Protein 2I7G (pdb70)

Solvent-accessible surface area: 26248 Å² total

InterPro domains:
  IPR011251 Luciferase-like domain [PF00296] (1-301)
  IPR022290 Luciferase-like monooxygenase Atu2307-like [TIGR03858] (2-339)
  IPR036661 Luciferase-like domain superfamily [G3DSA:3.20.20.30] (1-353)
  IPR036661 Luciferase-like domain superfamily [SSF51679] (1-340)
  IPR050766 Bacterial Luciferase Oxidoreductase [PTHR30137] (1-343)

B-factor: mean 30.56, std 9.03, range [17.03, 103.11]

Organism: Agrobacterium fabrum (strain C58 / ATCC 33970) (NCBI:txid176299)

Structure (mmCIF, N/CA/C/O backbone):
data_2I7G
#
_entry.id   2I7G
#
_cell.length_a   99.515
_cell.length_b   139.974
_cell.length_c   54.049
_cell.angle_alpha   90.00
_cell.angle_beta   90.00
_cell.angle_gamma   90.00
#
_symmetry.space_group_name_H-M   'P 21 21 2'
#
loop_
_entity.id
_entity.type
_entity.pdbx_description
1 polymer Monooxygenase
2 non-polymer 'SULFATE ION'
3 non-polymer DI(HYDROXYETHYL)ETHER
4 water water
#
loop_
_atom_site.group_PDB
_atom_site.id
_atom_site.type_symbol
_atom_site.label_atom_id
_atom_site.label_alt_id
_atom_site.label_comp_id
_atom_site.label_asym_id
_atom_site.label_entity_id
_atom_site.label_seq_id
_atom_site.pdbx_PDB_ins_code
_atom_site.Cartn_x
_atom_site.Cartn_y
_atom_site.Cartn_z
_atom_site.occupancy
_atom_site.B_iso_or_equiv
_atom_site.auth_seq_id
_atom_site.auth_comp_id
_atom_site.auth_asym_id
_atom_site.auth_atom_id
_atom_site.pdbx_PDB_model_num
ATOM 1 N N . GLY A 1 21 ? 79.119 8.589 63.828 1.00 38.28 0 GLY A N 1
ATOM 2 C CA . GLY A 1 21 ? 80.537 8.787 63.387 1.00 38.62 0 GLY A CA 1
ATOM 3 C C . GLY A 1 21 ? 80.594 9.462 62.023 1.00 38.46 0 GLY A C 1
ATOM 4 O O . GLY A 1 21 ? 79.981 10.519 61.831 1.00 39.82 0 GLY A O 1
ATOM 13 N N . GLU A 1 23 ? 79.863 10.114 58.109 1.00 32.44 2 GLU A N 1
ATOM 14 C CA . GLU A 1 23 ? 78.888 9.970 57.033 1.00 31.50 2 GLU A CA 1
ATOM 15 C C . GLU A 1 23 ? 79.599 9.843 55.705 1.00 29.54 2 GLU A C 1
ATOM 16 O O . GLU A 1 23 ? 80.456 10.661 55.379 1.00 29.74 2 GLU A O 1
ATOM 22 N N . LEU A 1 24 ? 79.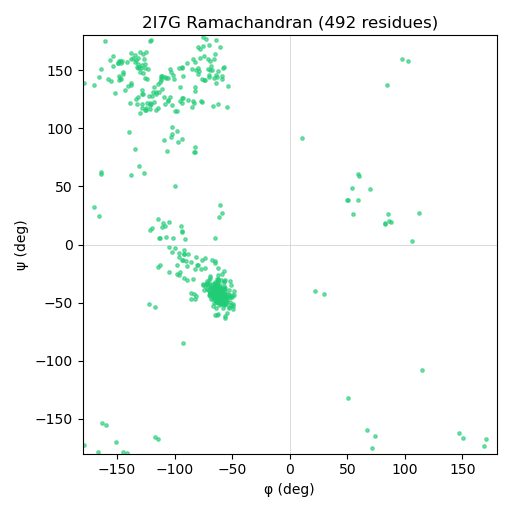217 8.841 54.921 1.00 26.88 3 LEU A N 1
ATOM 23 C CA . LEU A 1 24 ? 79.842 8.603 53.637 1.00 25.23 3 LEU A CA 1
ATOM 24 C C . LEU A 1 24 ? 78.837 8.780 52.505 1.00 23.51 3 LEU A C 1
ATOM 25 O O . LEU A 1 24 ? 77.769 8.188 52.529 1.00 23.90 3 LEU A O 1
ATOM 30 N N . GLY A 1 25 ? 79.181 9.564 51.507 1.00 23.32 4 GLY A N 1
ATOM 31 C CA . GLY A 1 25 ? 78.237 9.740 50.418 1.00 22.83 4 GLY A CA 1
ATOM 32 C C . GLY A 1 25 ? 78.886 10.029 49.093 1.00 23.21 4 GLY A C 1
ATOM 33 O O . GLY A 1 25 ? 80.125 9.948 48.938 1.00 23.45 4 GLY A O 1
ATOM 34 N N . LEU A 1 26 ? 78.026 10.399 48.154 1.00 22.61 5 LEU A N 1
ATOM 35 C CA . LEU A 1 26 ? 78.398 10.593 46.742 1.00 22.43 5 LEU A CA 1
ATOM 36 C C . LEU A 1 26 ? 77.866 11.931 46.288 1.00 22.94 5 LEU A C 1
ATOM 37 O O . LEU A 1 26 ? 76.888 12.434 46.854 1.00 23.65 5 LEU A O 1
ATOM 42 N N . TYR A 1 27 ? 78.517 12.544 45.304 1.00 22.99 6 TYR A N 1
ATOM 43 C CA . TYR A 1 27 ? 77.864 13.692 44.643 1.00 23.58 6 TYR A CA 1
ATOM 44 C C . TYR A 1 27 ? 78.255 13.679 43.168 1.00 23.69 6 TYR A C 1
ATOM 45 O O . TYR A 1 27 ? 79.250 13.047 42.795 1.00 22.91 6 TYR A O 1
ATOM 54 N N . THR A 1 28 ? 77.441 14.324 42.330 1.00 23.03 7 THR A N 1
ATOM 55 C CA . THR A 1 28 ? 77.742 14.372 40.891 1.00 25.08 7 THR A CA 1
ATOM 56 C C . THR A 1 28 ? 77.058 15.595 40.294 1.00 25.14 7 THR A C 1
ATOM 57 O O . THR A 1 28 ? 76.099 16.118 40.871 1.00 26.13 7 THR A O 1
ATOM 61 N N . PHE A 1 29 ? 77.563 16.022 39.141 1.00 24.88 8 PHE A N 1
ATOM 62 C CA . PHE A 1 29 ? 76.937 17.096 38.380 1.00 24.79 8 PHE A CA 1
ATOM 63 C C . PHE A 1 29 ? 76.080 16.586 37.222 1.00 25.53 8 PHE A C 1
ATOM 64 O O . PHE A 1 29 ? 75.459 17.377 36.492 1.00 25.92 8 PHE A O 1
ATOM 72 N N . ALA A 1 30 ? 76.071 15.260 37.036 1.00 25.08 9 ALA A N 1
ATOM 73 C CA . ALA A 1 30 ? 75.304 14.630 35.980 1.00 24.90 9 ALA A CA 1
ATOM 74 C C . ALA A 1 30 ? 75.728 15.131 34.582 1.00 24.82 9 ALA A C 1
ATOM 75 O O . ALA A 1 30 ? 74.955 15.708 33.829 1.00 25.49 9 ALA A O 1
ATOM 77 N N . ASP A 1 31 ? 77.000 14.901 34.275 1.00 25.12 10 ASP A N 1
ATOM 78 C CA . ASP A 1 31 ? 77.623 15.214 33.004 1.00 26.00 10 ASP A CA 1
ATOM 79 C C . ASP A 1 31 ? 76.910 14.497 31.870 1.00 25.76 10 ASP A C 1
ATOM 80 O O . ASP A 1 31 ? 76.524 13.329 31.988 1.00 25.47 10 ASP A O 1
ATOM 85 N N . VAL A 1 32 ? 76.845 15.171 30.729 1.00 26.37 11 VAL A N 1
ATOM 86 C CA . VAL A 1 32 ? 76.383 14.566 29.485 1.00 26.81 11 VAL A CA 1
ATOM 87 C C . VAL A 1 32 ? 77.321 14.939 28.327 1.00 27.24 11 VAL A C 1
ATOM 88 O O . VAL A 1 32 ? 78.103 15.899 28.406 1.00 26.32 11 VAL A O 1
ATOM 92 N N . ASN A 1 33 ? 77.215 14.190 27.239 1.00 28.66 12 ASN A N 1
ATOM 93 C CA . ASN A 1 33 ? 77.901 14.559 26.001 1.00 29.80 12 ASN A CA 1
ATOM 94 C C . ASN A 1 33 ? 77.351 15.898 25.524 1.00 31.15 12 ASN A C 1
ATOM 95 O O . ASN A 1 33 ? 76.161 15.997 25.295 1.00 31.17 12 ASN A O 1
ATOM 100 N N . PRO A 1 34 ? 78.207 16.933 25.384 1.00 32.31 13 PRO A N 1
ATOM 101 C CA . PRO A 1 34 ? 77.761 18.267 24.911 1.00 34.09 13 PRO A CA 1
ATOM 102 C C . PRO A 1 34 ? 77.300 18.290 23.442 1.00 34.48 13 PRO A C 1
ATOM 103 O O . PRO A 1 34 ? 76.614 19.229 23.025 1.00 35.63 13 PRO A O 1
ATOM 107 N N A ASN A 1 35 ? 77.653 17.240 22.702 0.50 34.49 14 ASN A N 1
ATOM 108 N N B ASN A 1 35 ? 77.698 17.298 22.655 0.50 34.83 14 ASN A N 1
ATOM 109 C CA A ASN A 1 35 ? 77.273 17.076 21.295 0.50 34.25 14 ASN A CA 1
ATOM 110 C CA B ASN A 1 35 ? 77.140 17.143 21.309 0.50 34.84 14 ASN A CA 1
ATOM 111 C C A ASN A 1 35 ? 76.785 15.641 21.021 0.50 34.04 14 ASN A C 1
ATOM 112 C C B ASN A 1 35 ? 76.760 15.694 21.030 0.50 34.36 14 ASN A C 1
ATOM 113 O O A ASN A 1 35 ? 77.490 14.851 20.383 0.50 34.00 14 ASN A O 1
ATOM 114 O O B ASN A 1 35 ? 77.514 14.948 20.399 0.50 34.39 14 ASN A O 1
ATOM 123 N N . PRO A 1 36 ? 75.583 15.288 21.525 1.00 33.72 15 PRO A N 1
ATOM 124 C CA . PRO A 1 36 ? 75.090 13.929 21.348 1.00 33.51 15 PRO A CA 1
ATOM 125 C C . PRO A 1 36 ? 74.640 13.752 19.911 1.00 34.12 15 PRO A C 1
ATOM 126 O O . PRO A 1 36 ? 74.168 14.711 19.298 1.00 34.40 15 PRO A O 1
ATOM 130 N N . ALA A 1 37 ? 74.794 12.540 19.395 1.00 35.10 16 ALA A N 1
ATOM 131 C CA . ALA A 1 37 ? 74.458 12.222 17.999 1.00 36.10 16 ALA A CA 1
ATOM 132 C C . ALA A 1 37 ? 72.961 12.355 17.711 1.00 36.74 16 ALA A C 1
ATOM 133 O O . ALA A 1 37 ? 72.556 12.766 16.612 1.00 37.03 16 ALA A O 1
ATOM 135 N N . ASP A 1 38 ? 72.154 12.013 18.709 1.00 37.03 17 ASP A N 1
ATOM 136 C CA . ASP A 1 38 ? 70.696 11.959 18.573 1.00 37.39 17 ASP A CA 1
ATOM 137 C C . ASP A 1 38 ? 69.971 13.086 19.358 1.00 36.52 17 ASP A C 1
ATOM 138 O O . ASP A 1 38 ? 68.773 12.990 19.653 1.00 37.47 17 ASP A O 1
ATOM 143 N N . GLY A 1 39 ? 70.710 14.137 19.703 1.00 34.43 18 GLY A N 1
ATOM 144 C CA . GLY A 1 39 ? 70.114 15.362 20.181 1.00 31.60 18 GLY A CA 1
ATOM 145 C C . GLY A 1 39 ? 70.121 15.420 21.695 1.00 29.01 18 GLY A C 1
ATOM 146 O O . GLY A 1 39 ? 70.242 14.389 22.372 1.00 27.13 18 GLY A O 1
ATOM 147 N N . ARG A 1 40 ? 70.002 16.635 22.217 1.00 28.69 19 ARG A N 1
ATOM 148 C CA . ARG A 1 40 ? 70.193 16.873 23.633 1.00 28.11 19 ARG A CA 1
ATOM 149 C C . ARG A 1 40 ? 69.065 16.293 24.505 1.00 27.82 19 ARG A C 1
ATOM 150 O O . ARG A 1 40 ? 69.303 15.906 25.635 1.00 25.76 19 ARG A O 1
ATOM 158 N N . GLY A 1 41 ? 67.848 16.225 23.972 1.00 27.43 20 GLY A N 1
ATOM 159 C CA . GLY A 1 41 ? 66.721 15.641 24.730 1.00 26.70 20 GLY A CA 1
ATOM 160 C C . GLY A 1 41 ? 66.920 14.169 25.084 1.00 26.23 20 GLY A C 1
ATOM 161 O O . GLY A 1 41 ? 66.924 13.828 26.260 1.00 25.07 20 GLY A O 1
ATOM 162 N N . PRO A 1 42 ? 67.079 13.287 24.065 1.00 26.18 21 PRO A N 1
ATOM 163 C CA . PRO A 1 42 ? 67.337 11.861 24.368 1.00 26.00 21 PRO A CA 1
ATOM 164 C C . PRO A 1 42 ? 68.576 11.658 25.264 1.00 25.58 21 PRO A C 1
ATOM 165 O O . PRO A 1 42 ? 68.525 10.860 26.207 1.00 25.11 21 PRO A O 1
ATOM 169 N N . GLU A 1 43 ? 69.625 12.454 25.049 1.00 25.10 22 GLU A N 1
ATOM 170 C CA . GLU A 1 43 ? 70.834 12.352 25.884 1.00 25.26 22 GLU A CA 1
ATOM 171 C C . GLU A 1 43 ? 70.513 12.685 27.346 1.00 24.45 22 GLU A C 1
ATOM 172 O O . GLU A 1 43 ? 70.933 11.965 28.271 1.00 23.75 22 GLU A O 1
ATOM 178 N N . GLY A 1 44 ? 69.791 13.796 27.540 1.00 22.81 23 GLY A N 1
ATOM 179 C CA . GLY A 1 44 ? 69.385 14.201 28.913 1.00 21.81 23 GLY A CA 1
ATOM 180 C C . GLY A 1 44 ? 68.528 13.136 29.588 1.00 22.20 23 GLY A C 1
ATOM 181 O O . GLY A 1 44 ? 68.707 12.878 30.800 1.00 22.57 23 GLY A O 1
ATOM 182 N N . ALA A 1 45 ? 67.588 12.561 28.841 1.00 22.74 24 ALA A N 1
ATOM 183 C CA . ALA A 1 45 ? 66.629 11.577 29.404 1.00 23.23 24 ALA A CA 1
ATOM 184 C C . ALA A 1 45 ? 67.440 10.339 29.846 1.00 24.18 24 ALA A C 1
ATOM 185 O O . ALA A 1 45 ? 67.245 9.826 30.981 1.00 24.69 24 ALA A O 1
ATOM 187 N N A ARG A 1 46 ? 68.340 9.882 28.979 0.50 24.18 25 ARG A N 1
ATOM 188 N N B ARG A 1 46 ? 68.349 9.892 28.976 0.50 23.60 25 ARG A N 1
ATOM 189 C CA A ARG A 1 46 ? 69.202 8.753 29.321 0.50 24.56 25 ARG A CA 1
ATOM 190 C CA B ARG A 1 46 ? 69.262 8.772 29.272 0.50 23.35 25 ARG A CA 1
ATOM 191 C C A ARG A 1 46 ? 69.989 9.063 30.602 0.50 23.89 25 ARG A C 1
ATOM 192 C C B ARG A 1 46 ? 70.078 9.024 30.544 0.50 23.27 25 ARG A C 1
ATOM 193 O O A ARG A 1 46 ? 70.000 8.254 31.537 0.50 23.66 25 ARG A O 1
ATOM 194 O O B ARG A 1 46 ? 70.221 8.132 31.404 0.50 22.90 25 ARG A O 1
ATOM 209 N N . ARG A 1 47 ? 70.644 10.227 30.643 1.00 23.11 26 ARG A N 1
ATOM 210 C CA . ARG A 1 47 ? 71.473 10.570 31.798 1.00 22.19 26 ARG A CA 1
ATOM 211 C C . ARG A 1 47 ? 70.671 10.582 33.102 1.00 23.35 26 ARG A C 1
ATOM 212 O O . ARG A 1 47 ? 71.149 10.088 34.112 1.00 20.62 26 ARG A O 1
ATOM 220 N N . LEU A 1 48 ? 69.458 11.135 33.061 1.00 22.18 27 LEU A N 1
ATOM 221 C CA . LEU A 1 48 ? 68.641 11.204 34.284 1.00 22.70 27 LEU A CA 1
ATOM 222 C C . LEU A 1 48 ? 68.176 9.793 34.710 1.00 23.33 27 LEU A C 1
ATOM 223 O O . LEU A 1 48 ? 68.106 9.514 35.886 1.00 22.98 27 LEU A O 1
ATOM 228 N N A ARG A 1 49 ? 67.821 8.950 33.738 0.50 23.61 28 ARG A N 1
ATOM 229 N N B ARG A 1 49 ? 67.853 8.928 33.758 0.50 23.14 28 ARG A N 1
ATOM 230 C CA A ARG A 1 49 ? 67.555 7.518 33.993 0.50 24.99 28 ARG A CA 1
ATOM 231 C CA B ARG A 1 49 ? 67.522 7.533 34.102 0.50 23.94 28 ARG A CA 1
ATOM 232 C C A ARG A 1 49 ? 68.706 6.929 34.827 0.50 24.51 28 ARG A C 1
ATOM 233 C C B ARG A 1 49 ? 68.703 6.811 34.790 0.50 24.04 28 ARG A C 1
ATOM 234 O O A ARG A 1 49 ? 68.509 6.440 35.950 0.50 24.95 28 ARG A O 1
ATOM 235 O O B ARG A 1 49 ? 68.516 6.072 35.767 0.50 24.83 28 ARG A O 1
ATOM 250 N N . GLU A 1 50 ? 69.914 7.022 34.274 1.00 24.20 29 GLU A N 1
ATOM 251 C CA . GLU A 1 50 ? 71.133 6.472 34.886 1.00 24.61 29 GLU A CA 1
ATOM 252 C C . GLU A 1 50 ? 71.387 7.076 36.261 1.00 23.58 29 GLU A C 1
ATOM 253 O O . GLU A 1 50 ? 71.793 6.373 37.224 1.00 23.75 29 GLU A O 1
ATOM 259 N N . LEU A 1 51 ? 71.169 8.387 36.369 1.00 23.73 30 LEU A N 1
ATOM 260 C CA . LEU A 1 51 ? 71.384 9.065 37.641 1.00 23.07 30 LEU A CA 1
ATOM 261 C C . LEU A 1 51 ? 70.477 8.530 38.748 1.00 23.37 30 LEU A C 1
ATOM 262 O O . LEU A 1 51 ? 70.924 8.282 39.867 1.00 23.49 30 LEU A O 1
ATOM 267 N N A LEU A 1 52 ? 69.190 8.385 38.450 0.60 23.92 31 LEU A N 1
ATOM 268 N N B LEU A 1 52 ? 69.199 8.333 38.432 0.40 23.68 31 LEU A N 1
ATOM 269 C CA A LEU A 1 52 ? 68.291 7.787 39.425 0.60 24.24 31 LEU A CA 1
ATOM 270 C CA B LEU A 1 52 ? 68.263 7.763 39.405 0.40 23.78 31 LEU A CA 1
ATOM 271 C C A LEU A 1 52 ? 68.792 6.382 39.800 0.60 23.68 31 LEU A C 1
ATOM 272 C C B LEU A 1 52 ? 68.611 6.310 39.758 0.40 23.58 31 LEU A C 1
ATOM 273 O O A LEU A 1 52 ? 68.853 6.036 40.975 0.60 22.45 31 LEU A O 1
ATOM 274 O O B LEU A 1 52 ? 68.339 5.844 40.870 0.40 22.90 31 LEU A O 1
ATOM 283 N N . GLU A 1 53 ? 69.219 5.601 38.814 1.00 23.64 32 GLU A N 1
ATOM 284 C CA . GLU A 1 53 ? 69.790 4.286 39.112 1.00 24.24 32 GLU A CA 1
ATOM 285 C C . GLU A 1 53 ? 70.983 4.380 40.074 1.00 24.31 32 GLU A C 1
ATOM 286 O O . GLU A 1 53 ? 71.122 3.538 40.954 1.00 24.88 32 GLU A O 1
ATOM 292 N N . GLU A 1 54 ? 71.832 5.389 39.901 1.00 24.06 33 GLU A N 1
ATOM 293 C CA . GLU A 1 54 ? 72.967 5.598 40.817 1.00 24.54 33 GLU A CA 1
ATOM 294 C C . GLU A 1 54 ? 72.457 5.849 42.232 1.00 23.58 33 GLU A C 1
ATOM 295 O O . GLU A 1 54 ? 72.959 5.266 43.194 1.00 22.34 33 GLU A O 1
ATOM 301 N N . ILE A 1 55 ? 71.460 6.724 42.360 1.00 23.43 34 ILE A N 1
ATOM 302 C CA . ILE A 1 55 ? 70.973 7.125 43.663 1.00 23.80 34 ILE A CA 1
ATOM 303 C C . ILE A 1 55 ? 70.261 5.920 44.362 1.00 24.37 34 ILE A C 1
ATOM 304 O O . ILE A 1 55 ? 70.471 5.689 45.572 1.00 23.66 34 ILE A O 1
ATOM 309 N N A GLU A 1 56 ? 69.452 5.184 43.597 0.50 24.02 35 GLU A N 1
ATOM 310 N N B GLU A 1 56 ? 69.438 5.186 43.607 0.50 23.92 35 GLU A N 1
ATOM 311 C CA A GLU A 1 56 ? 68.743 4.007 44.116 0.50 24.92 35 GLU A CA 1
ATOM 312 C CA B GLU A 1 56 ? 68.763 3.996 44.145 0.50 24.73 35 GLU A CA 1
ATOM 313 C C A GLU A 1 56 ? 69.738 2.937 44.605 0.50 24.29 35 GLU A C 1
ATOM 314 C C B GLU A 1 56 ? 69.790 2.983 44.657 0.50 24.11 35 GLU A C 1
ATOM 315 O O A GLU A 1 56 ? 69.546 2.341 45.662 0.50 23.58 35 GLU A O 1
ATOM 316 O O B GLU A 1 56 ? 69.666 2.465 45.765 0.50 23.19 35 GLU A O 1
ATOM 327 N N . LEU A 1 57 ? 70.821 2.727 43.856 1.00 23.56 36 LEU A N 1
ATOM 328 C CA . LEU A 1 57 ? 71.826 1.728 44.252 1.00 23.28 36 LEU A CA 1
ATOM 329 C C . LEU A 1 57 ? 72.536 2.210 45.526 1.00 22.70 36 LEU A C 1
ATOM 330 O O . LEU A 1 57 ? 72.723 1.426 46.464 1.00 23.26 36 LEU A O 1
ATOM 335 N N . ALA A 1 58 ? 72.873 3.506 45.562 1.00 22.96 37 ALA A N 1
ATOM 336 C CA . ALA A 1 58 ? 73.569 4.085 46.727 1.00 22.76 37 ALA A CA 1
ATOM 337 C C . ALA A 1 58 ? 72.714 3.897 47.988 1.00 22.89 37 ALA A C 1
ATOM 338 O O . ALA A 1 58 ? 73.234 3.540 49.043 1.00 23.28 37 ALA A O 1
ATOM 340 N N . ASP A 1 59 ? 71.411 4.154 47.883 1.00 23.47 38 ASP A N 1
ATOM 341 C CA . ASP A 1 59 ? 70.488 3.928 48.997 1.00 24.01 38 ASP A CA 1
ATOM 342 C C . ASP A 1 59 ? 70.519 2.445 49.422 1.00 24.56 38 ASP A C 1
ATOM 343 O O . ASP A 1 59 ? 70.573 2.131 50.605 1.00 24.70 38 ASP A O 1
ATOM 348 N N . GLN A 1 60 ? 70.473 1.556 48.433 1.00 24.50 39 GLN A N 1
ATOM 349 C CA . GLN A 1 60 ? 70.365 0.117 48.668 1.00 25.05 39 GLN A CA 1
ATOM 350 C C . GLN A 1 60 ? 71.614 -0.481 49.330 1.00 25.27 39 GLN A C 1
ATOM 351 O O . GLN A 1 60 ? 71.516 -1.442 50.102 1.00 25.19 39 GLN A O 1
ATOM 357 N N . VAL A 1 61 ? 72.780 0.052 49.000 1.00 24.68 40 VAL A N 1
ATOM 358 C CA . VAL A 1 61 ? 74.023 -0.442 49.605 1.00 25.53 40 VAL A CA 1
ATOM 359 C C . VAL A 1 61 ? 74.386 0.396 50.852 1.00 25.70 40 VAL A C 1
ATOM 360 O O . VAL A 1 61 ? 75.475 0.273 51.369 1.00 26.95 40 VAL A O 1
ATOM 364 N N . GLY A 1 62 ? 73.473 1.251 51.321 1.00 25.22 41 GLY A N 1
ATOM 365 C CA . GLY A 1 62 ? 73.612 1.885 52.645 1.00 24.53 41 GLY A CA 1
ATOM 366 C C . GLY A 1 62 ? 74.493 3.126 52.766 1.00 24.04 41 GLY A C 1
ATOM 367 O O . GLY A 1 62 ? 74.923 3.494 53.875 1.00 24.92 41 GLY A O 1
ATOM 368 N N . LEU A 1 63 ? 74.767 3.771 51.636 1.00 23.33 42 LEU A N 1
ATOM 369 C CA . LEU A 1 63 ? 75.449 5.067 51.645 1.00 24.31 42 LEU A CA 1
ATOM 370 C C . LEU A 1 63 ? 74.548 6.170 52.228 1.00 24.31 42 LEU A C 1
ATOM 371 O O . LEU A 1 63 ? 73.311 6.084 52.178 1.00 23.63 42 LEU A O 1
ATOM 376 N N . ASP A 1 64 ? 75.176 7.171 52.843 1.00 24.60 43 ASP A N 1
ATOM 377 C CA . ASP A 1 64 ? 74.453 8.080 53.744 1.00 25.42 43 ASP A CA 1
ATOM 378 C C . ASP A 1 64 ? 73.884 9.321 53.102 1.00 24.70 43 ASP A C 1
ATOM 379 O O . ASP A 1 64 ? 72.861 9.833 53.563 1.00 25.46 43 ASP A O 1
ATOM 384 N N . VAL A 1 65 ? 74.521 9.795 52.032 1.00 24.72 44 VAL A N 1
ATOM 385 C CA . VAL A 1 65 ? 74.178 11.082 51.423 1.00 24.87 44 VAL A CA 1
ATOM 386 C C . VAL A 1 65 ? 74.410 10.986 49.923 1.00 24.61 44 VAL A C 1
ATOM 387 O O . VAL A 1 65 ? 75.409 10.390 49.494 1.00 23.49 44 VAL A O 1
ATOM 391 N N . PHE A 1 66 ? 73.541 11.637 49.151 1.00 23.94 45 PHE A N 1
ATOM 392 C CA . PHE A 1 66 ? 73.768 11.812 47.721 1.00 23.72 45 PHE A CA 1
ATOM 393 C C . PHE A 1 66 ? 73.500 13.266 47.355 1.00 23.18 45 PHE A C 1
ATOM 394 O O . PHE A 1 66 ? 72.421 13.801 47.653 1.00 23.08 45 PHE A O 1
ATOM 402 N N . GLY A 1 67 ? 74.494 13.892 46.738 1.00 23.63 46 GLY A N 1
ATOM 403 C CA . GLY A 1 67 ? 74.429 15.327 46.351 1.00 23.24 46 GLY A CA 1
ATOM 404 C C . GLY A 1 67 ? 74.361 15.527 44.847 1.00 24.07 46 GLY A C 1
ATOM 405 O O . GLY A 1 67 ? 74.997 14.800 44.086 1.00 24.71 46 GLY A O 1
ATOM 406 N N . LEU A 1 68 ? 73.624 16.543 44.394 1.00 24.12 47 LEU A N 1
ATOM 407 C CA . LEU A 1 68 ? 73.560 16.880 42.968 1.00 23.78 47 LEU A CA 1
ATOM 408 C C . LEU A 1 68 ? 73.866 18.365 42.802 1.00 24.64 47 LEU A C 1
ATOM 409 O O . LEU A 1 68 ? 73.195 19.191 43.444 1.00 24.94 47 LEU A O 1
ATOM 414 N N . GLY A 1 69 ? 74.786 18.699 41.912 1.00 24.10 48 GLY A N 1
ATOM 415 C CA . GLY A 1 69 ? 75.182 20.111 41.753 1.00 25.61 48 GLY A CA 1
ATOM 416 C C . GLY A 1 69 ? 74.400 20.796 40.655 1.00 26.22 48 GLY A C 1
ATOM 417 O O . GLY A 1 69 ? 74.006 20.146 39.671 1.00 29.94 48 GLY A O 1
ATOM 418 N N . GLU A 1 70 ? 74.237 22.119 40.781 1.00 25.64 49 GLU A N 1
ATOM 419 C CA . GLU A 1 70 ? 73.505 22.942 39.810 1.00 24.72 49 GLU A CA 1
ATOM 420 C C . GLU A 1 70 ? 74.487 23.541 38.777 1.00 25.11 49 GLU A C 1
ATOM 421 O O . GLU A 1 70 ? 75.508 24.166 39.158 1.00 23.60 49 GLU A O 1
ATOM 427 N N . HIS A 1 71 ? 74.215 23.322 37.480 1.00 22.90 50 HIS A N 1
ATOM 428 C CA . HIS A 1 71 ? 74.977 23.929 36.364 1.00 24.43 50 HIS A CA 1
ATOM 429 C C . HIS A 1 71 ? 74.070 24.403 35.248 1.00 23.94 50 HIS A C 1
ATOM 430 O O . HIS A 1 71 ? 72.899 24.008 35.182 1.00 23.57 50 HIS A O 1
ATOM 437 N N . HIS A 1 72 ? 74.628 25.234 34.372 1.00 22.15 51 HIS A N 1
ATOM 438 C CA . HIS A 1 72 ? 73.849 25.972 33.367 1.00 22.51 51 HIS A CA 1
ATOM 439 C C . HIS A 1 72 ? 74.627 25.914 32.059 1.00 22.45 51 HIS A C 1
ATOM 440 O O . HIS A 1 72 ? 75.011 26.939 31.492 1.00 21.58 51 HIS A O 1
ATOM 447 N N . ARG A 1 73 ? 74.858 24.689 31.586 1.00 22.69 52 ARG A N 1
ATOM 448 C CA . ARG A 1 73 ? 75.731 24.484 30.425 1.00 24.03 52 ARG A CA 1
ATOM 449 C C . ARG A 1 73 ? 75.277 23.267 29.641 1.00 23.03 52 ARG A C 1
ATOM 450 O O . ARG A 1 73 ? 74.634 22.389 30.209 1.00 23.07 52 ARG A O 1
ATOM 458 N N . PRO A 1 74 ? 75.613 23.205 28.342 1.00 23.57 53 PRO A N 1
ATOM 459 C CA . PRO A 1 74 ? 75.174 22.026 27.585 1.00 23.95 53 PRO A CA 1
ATOM 460 C C . PRO A 1 74 ? 75.786 20.689 28.022 1.00 24.12 53 PRO A C 1
ATOM 461 O O . PRO A 1 74 ? 75.268 19.636 27.645 1.00 25.74 53 PRO A O 1
ATOM 465 N N . ASP A 1 75 ? 76.873 20.699 28.789 1.00 23.25 54 ASP A N 1
ATOM 466 C CA . ASP A 1 75 ? 77.477 19.427 29.226 1.00 24.72 54 ASP A CA 1
ATOM 467 C C . ASP A 1 75 ? 77.027 18.901 30.591 1.00 23.40 54 ASP A C 1
ATOM 468 O O . ASP A 1 75 ? 77.609 17.930 31.095 1.00 22.80 54 ASP A O 1
ATOM 473 N N . TYR A 1 76 ? 75.971 19.498 31.162 1.00 22.68 55 TYR A N 1
ATOM 474 C CA . TYR A 1 76 ? 75.404 19.019 32.423 1.00 23.18 55 TYR A CA 1
ATOM 475 C C . TYR A 1 76 ? 73.888 19.045 32.319 1.00 23.53 55 TYR A C 1
ATOM 476 O O . TYR A 1 76 ? 73.328 19.975 31.721 1.00 23.08 55 TYR A O 1
ATOM 485 N N . VAL A 1 77 ? 73.250 18.004 32.836 1.00 24.19 56 VAL A N 1
ATOM 486 C CA . VAL A 1 77 ? 71.770 17.936 32.747 1.00 25.10 56 VAL A CA 1
ATOM 487 C C . VAL A 1 77 ? 71.059 18.526 33.978 1.00 25.13 56 VAL A C 1
ATOM 488 O O . VAL A 1 77 ? 69.850 18.769 33.920 1.00 26.28 56 VAL A O 1
ATOM 492 N N . VAL A 1 78 ? 71.765 18.771 35.077 1.00 24.04 57 VAL A N 1
ATOM 493 C CA . VAL A 1 78 ? 71.082 19.231 36.283 1.00 24.07 57 VAL A CA 1
ATOM 494 C C . VAL A 1 78 ? 71.252 20.733 36.482 1.00 24.49 57 VAL A C 1
ATOM 495 O O . VAL A 1 78 ? 72.286 21.168 36.986 1.00 24.69 57 VAL A O 1
ATOM 499 N N . SER A 1 79 ? 70.274 21.515 36.021 1.00 22.87 58 SER A N 1
ATOM 500 C CA . SER A 1 79 ? 70.228 22.951 36.353 1.00 22.22 58 SER A CA 1
ATOM 501 C C . SER A 1 79 ? 69.277 23.194 37.543 1.00 23.79 58 SER A C 1
ATOM 502 O O . SER A 1 79 ? 69.195 24.309 38.085 1.00 23.84 58 SER A O 1
ATOM 505 N N A SER A 1 80 ? 68.520 22.157 37.921 0.70 23.84 59 SER A N 1
ATOM 506 N N B SER A 1 80 ? 68.541 22.149 37.921 0.30 24.48 59 SER A N 1
ATOM 507 C CA A SER A 1 80 ? 67.571 22.293 39.026 0.70 24.85 59 SER A CA 1
ATOM 508 C CA B SER A 1 80 ? 67.570 22.239 39.005 0.30 25.86 59 SER A CA 1
ATOM 509 C C A SER A 1 80 ? 67.694 21.050 39.917 0.70 24.56 59 SER A C 1
ATOM 510 C C B SER A 1 80 ? 67.717 21.005 39.897 0.30 25.37 59 SER A C 1
ATOM 511 O O A SER A 1 80 ? 66.928 20.096 39.742 0.70 25.45 59 SER A O 1
ATOM 512 O O B SER A 1 80 ? 66.985 20.025 39.722 0.30 25.69 59 SER A O 1
ATOM 517 N N . PRO A 1 81 ? 68.701 21.025 40.818 1.00 25.70 60 PRO A N 1
ATOM 518 C CA . PRO A 1 81 ? 68.920 19.858 41.705 1.00 25.64 60 PRO A CA 1
ATOM 519 C C . PRO A 1 81 ? 67.657 19.470 42.485 1.00 25.35 60 PRO A C 1
ATOM 520 O O . PRO A 1 81 ? 67.379 18.280 42.616 1.00 23.56 60 PRO A O 1
ATOM 524 N N . SER A 1 82 ? 66.894 20.442 42.987 1.00 25.00 61 SER A N 1
ATOM 525 C CA . SER A 1 82 ? 65.715 20.088 43.820 1.00 25.45 61 SER A CA 1
ATOM 526 C C . SER A 1 82 ? 64.696 19.269 43.003 1.00 24.43 61 SER A C 1
ATOM 527 O O . SER A 1 82 ? 64.040 18.344 43.526 1.00 25.44 61 SER A O 1
ATOM 530 N N . THR A 1 83 ? 64.547 19.605 41.716 1.00 22.82 62 THR A N 1
ATOM 531 C CA . THR A 1 83 ? 63.578 18.881 40.880 1.00 24.07 62 THR A CA 1
ATOM 532 C C . THR A 1 83 ? 63.953 17.415 40.769 1.00 24.21 62 THR A C 1
ATOM 533 O O . THR A 1 83 ? 63.114 16.523 40.918 1.00 24.75 62 THR A O 1
ATOM 537 N N . VAL A 1 84 ? 65.242 17.151 40.488 1.00 24.28 63 VAL A N 1
ATOM 538 C CA . VAL A 1 84 ? 65.725 15.776 40.402 1.00 23.84 63 VAL A CA 1
ATOM 539 C C . VAL A 1 84 ? 65.708 15.046 41.757 1.00 23.32 63 VAL A C 1
ATOM 540 O O . VAL A 1 84 ? 65.332 13.866 41.825 1.00 23.38 63 VAL A O 1
ATOM 544 N N . LEU A 1 85 ? 66.076 15.746 42.830 1.00 22.42 64 LEU A N 1
ATOM 545 C CA . LEU A 1 85 ? 66.034 15.137 44.153 1.00 23.33 64 LEU A CA 1
ATOM 546 C C . LEU A 1 85 ? 64.607 14.726 44.571 1.00 23.47 64 LEU A C 1
ATOM 547 O O . LEU A 1 85 ? 64.443 13.779 45.347 1.00 23.42 64 LEU A O 1
ATOM 552 N N . ALA A 1 86 ? 63.582 15.455 44.090 1.00 22.86 65 ALA A N 1
ATOM 553 C CA . ALA A 1 86 ? 62.174 15.045 44.374 1.00 22.69 65 ALA A CA 1
ATOM 554 C C . ALA A 1 86 ? 61.895 13.646 43.799 1.00 23.28 65 ALA A C 1
ATOM 555 O O . ALA A 1 86 ? 61.192 12.833 44.403 1.00 23.92 65 ALA A O 1
ATOM 557 N N . ALA A 1 87 ? 62.408 13.394 42.590 1.00 23.39 66 ALA A N 1
ATOM 558 C CA . ALA A 1 87 ? 62.285 12.058 41.971 1.00 24.21 66 ALA A CA 1
ATOM 559 C C . ALA A 1 87 ? 63.059 11.003 42.786 1.00 24.71 66 ALA A C 1
ATOM 560 O O . ALA A 1 87 ? 62.541 9.915 43.041 1.00 25.29 66 ALA A O 1
ATOM 562 N N . ALA A 1 88 ? 64.272 11.342 43.217 1.00 24.81 67 ALA A N 1
ATOM 563 C CA . ALA A 1 88 ? 65.078 10.447 44.032 1.00 24.46 67 ALA A CA 1
ATOM 564 C C . ALA A 1 88 ? 64.357 10.128 45.341 1.00 23.89 67 ALA A C 1
ATOM 565 O O . ALA A 1 88 ? 64.377 8.984 45.811 1.00 25.19 67 ALA A O 1
ATOM 567 N N . ALA A 1 89 ? 63.711 11.141 45.919 1.00 23.43 68 ALA A N 1
ATOM 568 C CA . ALA A 1 89 ? 63.028 11.009 47.198 1.00 23.77 68 ALA A CA 1
ATOM 569 C C . ALA A 1 89 ? 62.068 9.829 47.217 1.00 25.18 68 ALA A C 1
ATOM 570 O O . ALA A 1 89 ? 61.999 9.085 48.215 1.00 25.48 68 ALA A O 1
ATOM 572 N N . VAL A 1 90 ? 61.282 9.695 46.153 1.00 23.52 69 VAL A N 1
ATOM 573 C CA . VAL A 1 90 ? 60.215 8.700 46.133 1.00 24.54 69 VAL A CA 1
ATOM 574 C C . VAL A 1 90 ? 60.690 7.314 45.648 1.00 24.53 69 VAL A C 1
ATOM 575 O O . VAL A 1 90 ? 59.890 6.370 45.612 1.00 26.63 69 VAL A O 1
ATOM 579 N N A LYS A 1 91 ? 61.969 7.219 45.288 0.60 25.54 70 LYS A N 1
ATOM 580 N N B LYS A 1 91 ? 61.972 7.196 45.327 0.40 25.36 70 LYS A N 1
ATOM 581 C CA A LYS A 1 91 ? 62.608 5.976 44.817 0.60 25.62 70 LYS A CA 1
ATOM 582 C CA B LYS A 1 91 ? 62.563 5.936 44.868 0.40 25.40 70 LYS A CA 1
ATOM 583 C C A LYS A 1 91 ? 63.672 5.465 45.838 0.60 25.53 70 LYS A C 1
ATOM 584 C C B LYS A 1 91 ? 63.516 5.346 45.928 0.40 25.35 70 LYS A C 1
ATOM 585 O O A LYS A 1 91 ? 64.417 4.510 45.569 0.60 25.94 70 LYS A O 1
ATOM 586 O O B LYS A 1 91 ? 64.046 4.238 45.761 0.40 25.56 70 LYS A O 1
ATOM 597 N N . THR A 1 92 ? 63.719 6.093 47.012 1.00 24.72 71 THR A N 1
ATOM 598 C CA . THR A 1 92 ? 64.697 5.747 48.044 1.00 24.91 71 THR A CA 1
ATOM 599 C C . THR A 1 92 ? 64.045 5.796 49.430 1.00 25.99 71 THR A C 1
ATOM 600 O O . THR A 1 92 ? 62.937 6.348 49.582 1.00 24.63 71 THR A O 1
ATOM 604 N N . LYS A 1 93 ? 64.727 5.213 50.420 1.00 26.79 72 LYS A N 1
ATOM 605 C CA . LYS A 1 93 ? 64.221 5.171 51.794 1.00 28.66 72 LYS A CA 1
ATOM 606 C C . LYS A 1 93 ? 65.107 5.845 52.862 1.00 27.46 72 LYS A C 1
ATOM 607 O O . LYS A 1 93 ? 64.588 6.472 53.793 1.00 27.77 72 LYS A O 1
ATOM 613 N N A ASN A 1 94 ? 66.424 5.723 52.745 0.50 26.32 73 ASN A N 1
ATOM 614 N N B ASN A 1 94 ? 66.426 5.710 52.714 0.50 27.00 73 ASN A N 1
ATOM 615 C CA A ASN A 1 94 ? 67.300 6.181 53.826 0.50 25.55 73 ASN A CA 1
ATOM 616 C CA B ASN A 1 94 ? 67.385 6.026 53.782 0.50 26.84 73 ASN A CA 1
ATOM 617 C C A ASN A 1 94 ? 68.284 7.282 53.448 0.50 25.09 73 ASN A C 1
ATOM 618 C C B ASN A 1 94 ? 68.352 7.170 53.470 0.50 25.90 73 ASN A C 1
ATOM 619 O O A ASN A 1 94 ? 68.601 8.158 54.261 0.50 24.82 73 ASN A O 1
ATOM 620 O O B ASN A 1 94 ? 68.725 7.958 54.344 0.50 25.62 73 ASN A O 1
ATOM 629 N N . ILE A 1 95 ? 68.789 7.231 52.222 1.00 25.05 74 ILE A N 1
ATOM 630 C CA . ILE A 1 95 ? 69.872 8.124 51.848 1.00 24.45 74 ILE A CA 1
ATOM 631 C C . ILE A 1 95 ? 69.419 9.597 51.935 1.00 23.78 74 ILE A C 1
ATOM 632 O O . ILE A 1 95 ? 68.286 9.934 51.571 1.00 23.37 74 ILE A O 1
ATOM 637 N N . ARG A 1 96 ? 70.290 10.449 52.472 1.00 23.56 75 ARG A N 1
ATOM 638 C CA . ARG A 1 96 ? 69.981 11.885 52.544 1.00 23.05 75 ARG A CA 1
ATOM 639 C C . ARG A 1 96 ? 70.246 12.518 51.184 1.00 23.74 75 ARG A C 1
ATOM 640 O O . ARG A 1 96 ? 71.057 12.031 50.393 1.00 24.60 75 ARG A O 1
ATOM 648 N N . LEU A 1 97 ? 69.516 13.580 50.899 1.00 23.72 76 LEU A N 1
ATOM 649 C CA . LEU A 1 97 ? 69.438 14.112 49.528 1.00 23.58 76 LEU A CA 1
ATOM 650 C C . LEU A 1 97 ? 69.717 15.616 49.561 1.00 24.67 76 LEU A C 1
ATOM 651 O O . LEU A 1 97 ? 68.938 16.393 50.138 1.00 25.35 76 LEU A O 1
ATOM 656 N N . THR A 1 98 ? 70.832 16.025 48.966 1.00 24.90 77 THR A N 1
ATOM 657 C CA . THR A 1 98 ? 71.287 17.424 49.086 1.00 24.64 77 THR A CA 1
ATOM 658 C C . THR A 1 98 ? 71.658 17.999 47.719 1.00 24.43 77 THR A C 1
ATOM 659 O O . THR A 1 98 ? 72.042 17.257 46.800 1.00 24.84 77 THR A O 1
ATOM 663 N N . SER A 1 99 ? 71.598 19.320 47.580 1.00 24.19 78 SER A N 1
ATOM 664 C CA . SER A 1 99 ? 72.294 19.946 46.462 1.00 23.89 78 SER A CA 1
ATOM 665 C C . SER A 1 99 ? 73.804 19.937 46.786 1.00 23.95 78 SER A C 1
ATOM 666 O O . SER A 1 99 ? 74.204 19.731 47.934 1.00 25.14 78 SER A O 1
ATOM 669 N N . ALA A 1 100 ? 74.620 20.114 45.754 1.00 25.01 79 ALA A N 1
ATOM 670 C CA . ALA A 1 100 ? 76.088 20.086 45.914 1.00 25.77 79 ALA A CA 1
ATOM 671 C C . ALA A 1 100 ? 76.730 20.698 44.694 1.00 25.21 79 ALA A C 1
ATOM 672 O O . ALA A 1 100 ? 77.486 20.018 43.992 1.00 25.55 79 ALA A O 1
ATOM 674 N N . VAL A 1 101 ? 76.481 21.985 44.423 1.00 25.19 80 VAL A N 1
ATOM 675 C CA . VAL A 1 101 ? 75.874 22.959 45.311 1.00 25.19 80 VAL A CA 1
ATOM 676 C C . VAL A 1 101 ? 74.658 23.617 44.696 1.00 26.31 80 VAL A C 1
ATOM 677 O O . VAL A 1 101 ? 74.439 23.548 43.490 1.00 25.30 80 VAL A O 1
ATOM 681 N N . SER A 1 102 ? 73.882 24.284 45.539 1.00 24.32 81 SER A N 1
ATOM 682 C CA . SER A 1 102 ? 72.930 25.285 45.088 1.00 24.66 81 SER A CA 1
ATOM 683 C C . SER A 1 102 ? 73.688 26.619 44.919 1.00 24.86 81 SER A C 1
ATOM 684 O O . SER A 1 102 ? 74.303 27.100 45.886 1.00 23.60 81 SER A O 1
ATOM 687 N N . VAL A 1 103 ? 73.639 27.222 43.736 1.00 23.25 82 VAL A N 1
ATOM 688 C CA . VAL A 1 103 ? 74.288 28.532 43.531 1.00 23.52 82 VAL A CA 1
ATOM 689 C C . VAL A 1 103 ? 73.276 29.576 44.051 1.00 24.05 82 VAL A C 1
ATOM 690 O O . VAL A 1 103 ? 72.494 30.208 43.299 1.00 24.47 82 VAL A O 1
ATOM 694 N N . LEU A 1 104 ? 73.265 29.720 45.372 1.00 23.54 83 LEU A N 1
ATOM 695 C CA . LEU A 1 104 ? 72.202 30.472 46.031 1.00 24.57 83 LEU A CA 1
ATOM 696 C C . LEU A 1 104 ? 72.200 31.963 45.616 1.00 25.00 83 LEU A C 1
ATOM 697 O O . LEU A 1 104 ? 71.121 32.587 45.467 1.00 25.78 83 LEU A O 1
ATOM 702 N N . SER A 1 105 ? 73.401 32.509 45.410 1.00 24.64 84 SER A N 1
ATOM 703 C CA . SER A 1 105 ? 73.564 33.922 45.054 1.00 24.43 84 SER A CA 1
ATOM 704 C C . SER A 1 105 ? 72.700 34.353 43.860 1.00 23.66 84 SER A C 1
ATOM 705 O O . SER A 1 105 ? 72.255 35.503 43.810 1.00 23.32 84 SER A O 1
ATOM 708 N N . SER A 1 106 ? 72.438 33.431 42.922 1.00 23.57 85 SER A N 1
ATOM 709 C CA . SER A 1 106 ? 71.693 33.789 41.713 1.00 24.35 85 SER A CA 1
ATOM 710 C C . SER A 1 106 ? 70.255 33.215 41.679 1.00 25.55 85 SER A C 1
ATOM 711 O O . SER A 1 106 ? 69.594 33.220 40.628 1.00 24.73 85 SER A O 1
ATOM 714 N N . ASP A 1 107 ? 69.771 32.775 42.841 1.00 25.08 86 ASP A N 1
ATOM 715 C CA . ASP A 1 107 ? 68.419 32.193 42.939 1.00 24.83 86 ASP A CA 1
ATOM 716 C C . ASP A 1 107 ? 67.572 32.991 43.920 1.00 24.47 86 ASP A C 1
ATOM 717 O O . ASP A 1 107 ? 68.044 33.965 44.537 1.00 24.36 86 ASP A O 1
ATOM 722 N N . ASP A 1 108 ? 66.298 32.614 44.035 1.00 24.51 87 ASP A N 1
ATOM 723 C CA . ASP A 1 108 ? 65.403 33.256 44.998 1.00 24.23 87 ASP A CA 1
ATOM 724 C C . ASP A 1 108 ? 65.324 32.321 46.206 1.00 24.06 87 ASP A C 1
ATOM 725 O O . ASP A 1 108 ? 64.813 31.199 46.082 1.00 23.33 87 ASP A O 1
ATOM 730 N N . PRO A 1 109 ? 65.829 32.764 47.367 1.00 24.75 88 PRO A N 1
ATOM 731 C CA . PRO A 1 109 ? 65.807 31.888 48.552 1.00 25.18 88 PRO A CA 1
ATOM 732 C C . PRO A 1 109 ? 64.409 31.374 48.936 1.00 24.34 88 PRO A C 1
ATOM 733 O O . PRO A 1 109 ? 64.329 30.288 49.522 1.00 23.42 88 PRO A O 1
ATOM 737 N N . VAL A 1 110 ? 63.344 32.156 48.671 1.00 23.60 89 VAL A N 1
ATOM 738 C CA . VAL A 1 110 ? 61.981 31.666 48.946 1.00 22.77 89 VAL A CA 1
ATOM 739 C C . VAL A 1 110 ? 61.719 30.397 48.111 1.00 22.85 89 VAL A C 1
ATOM 740 O O . VAL A 1 110 ? 61.261 29.374 48.650 1.00 21.79 89 VAL A O 1
ATOM 744 N N . ARG A 1 111 ? 62.004 30.476 46.800 1.00 22.87 90 ARG A N 1
ATOM 745 C CA . ARG A 1 111 ? 61.813 29.328 45.907 1.00 22.96 90 ARG A CA 1
ATOM 746 C C . ARG A 1 111 ? 62.680 28.148 46.310 1.00 23.04 90 ARG A C 1
ATOM 747 O O . ARG A 1 111 ? 62.209 27.005 46.306 1.00 23.06 90 ARG A O 1
ATOM 755 N N . VAL A 1 112 ? 63.950 28.424 46.647 1.00 22.42 91 VAL A N 1
ATOM 756 C CA . VAL A 1 112 ? 64.860 27.367 47.062 1.00 23.36 91 VAL A CA 1
ATOM 757 C C . VAL A 1 112 ? 64.334 26.668 48.318 1.00 23.13 91 VAL A C 1
ATOM 758 O O . VAL A 1 112 ? 64.204 25.424 48.356 1.00 22.59 91 VAL A O 1
ATOM 762 N N . PHE A 1 113 ? 63.909 27.463 49.289 1.00 22.91 92 PHE A N 1
ATOM 763 C CA . PHE A 1 113 ? 63.322 26.880 50.506 1.00 23.96 92 PHE A CA 1
ATOM 764 C C . PHE A 1 113 ? 62.070 26.021 50.192 1.00 24.17 92 PHE A C 1
ATOM 765 O O . PHE A 1 113 ? 61.947 24.911 50.687 1.00 24.43 92 PHE A O 1
ATOM 773 N N . GLN A 1 114 ? 61.145 26.567 49.399 1.00 22.68 93 GLN A N 1
ATOM 774 C CA . GLN A 1 114 ? 59.927 25.836 49.008 1.00 22.57 93 GLN A CA 1
ATOM 775 C C . GLN A 1 114 ? 60.256 24.527 48.289 1.00 23.63 93 GLN A C 1
ATOM 776 O O . GLN A 1 114 ? 59.690 23.466 48.626 1.00 22.30 93 GLN A O 1
ATOM 782 N N . GLN A 1 115 ? 61.214 24.577 47.343 1.00 22.13 94 GLN A N 1
ATOM 783 C CA . GLN A 1 115 ? 61.577 23.365 46.632 1.00 23.30 94 GLN A CA 1
ATOM 784 C C . GLN A 1 115 ? 62.163 22.289 47.546 1.00 24.34 94 GLN A C 1
ATOM 785 O O . GLN A 1 115 ? 61.712 21.126 47.516 1.00 22.21 94 GLN A O 1
ATOM 791 N N . PHE A 1 116 ? 63.137 22.694 48.366 1.00 24.39 95 PHE A N 1
ATOM 792 C CA . PHE A 1 116 ? 63.800 21.736 49.281 1.00 24.96 95 PHE A CA 1
ATOM 793 C C . PHE A 1 116 ? 62.876 21.264 50.420 1.00 23.48 95 PHE A C 1
ATOM 794 O O . PHE A 1 116 ? 62.973 20.117 50.853 1.00 23.56 95 PHE A O 1
ATOM 802 N N A SER A 1 117 ? 61.992 22.146 50.875 0.50 23.46 96 SER A N 1
ATOM 803 N N B SER A 1 117 ? 61.987 22.140 50.880 0.50 23.18 96 SER A N 1
ATOM 804 C CA A SER A 1 117 ? 60.987 21.766 51.852 0.50 22.80 96 SER A CA 1
ATOM 805 C CA B SER A 1 117 ? 60.977 21.752 51.861 0.50 22.18 96 SER A CA 1
ATOM 806 C C A SER A 1 117 ? 60.085 20.687 51.253 0.50 22.89 96 SER A C 1
ATOM 807 C C B SER A 1 117 ? 60.056 20.694 51.261 0.50 22.57 96 SER A C 1
ATOM 808 O O A SER A 1 117 ? 59.724 19.732 51.915 0.50 22.11 96 SER A O 1
ATOM 809 O O B SER A 1 117 ? 59.656 19.758 51.928 0.50 21.79 96 SER A O 1
ATOM 814 N N . THR A 1 118 ? 59.742 20.855 49.977 1.00 21.52 97 THR A N 1
ATOM 815 C CA . THR A 1 118 ? 58.902 19.874 49.265 1.00 22.16 97 THR A CA 1
ATOM 816 C C . THR A 1 118 ? 59.647 18.533 49.135 1.00 21.39 97 THR A C 1
ATOM 817 O O . THR A 1 118 ? 59.061 17.487 49.367 1.00 20.57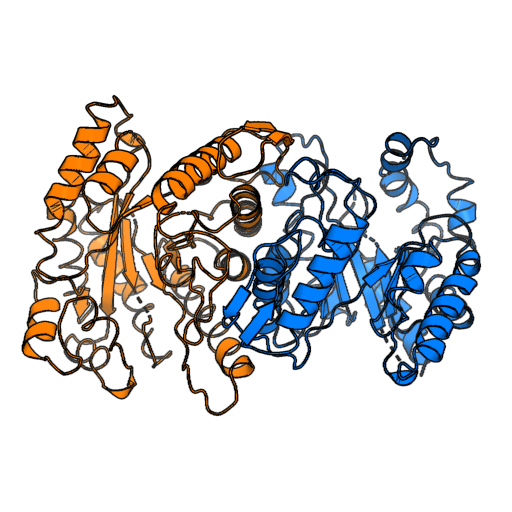 97 THR A O 1
ATOM 821 N N . VAL A 1 119 ? 60.937 18.582 48.782 1.00 21.73 98 VAL A N 1
ATOM 822 C CA . VAL A 1 119 ? 61.759 17.366 48.744 1.00 23.49 98 VAL A CA 1
ATOM 823 C C . VAL A 1 119 ? 61.769 16.744 50.147 1.00 22.82 98 VAL A C 1
ATOM 824 O O . VAL A 1 119 ? 61.709 15.515 50.288 1.00 22.26 98 VAL A O 1
ATOM 828 N N . ASP A 1 120 ? 61.862 17.581 51.177 1.00 22.69 99 ASP A N 1
ATOM 829 C CA . ASP A 1 120 ? 61.858 17.106 52.574 1.00 22.83 99 ASP A CA 1
ATOM 830 C C . ASP A 1 120 ? 60.574 16.325 52.926 1.00 22.95 99 ASP A C 1
ATOM 831 O O . ASP A 1 120 ? 60.630 15.238 53.491 1.00 23.12 99 ASP A O 1
ATOM 836 N N . LEU A 1 121 ? 59.430 16.868 52.542 1.00 21.64 100 LEU A N 1
ATOM 837 C CA . LEU A 1 121 ? 58.165 16.170 52.688 1.00 21.55 100 LEU A CA 1
ATOM 838 C C . LEU A 1 121 ? 58.088 14.865 51.871 1.00 21.46 100 LEU A C 1
ATOM 839 O O . LEU A 1 121 ? 57.660 13.834 52.401 1.00 22.26 100 LEU A O 1
ATOM 844 N N . LEU A 1 122 ? 58.511 14.911 50.605 1.00 22.10 101 LEU A N 1
ATOM 845 C CA . LEU A 1 122 ? 58.463 13.727 49.722 1.00 22.07 101 LEU A CA 1
ATOM 846 C C . LEU A 1 122 ? 59.378 12.597 50.256 1.00 22.56 101 LEU A C 1
ATOM 847 O O . LEU A 1 122 ? 59.086 11.416 50.083 1.00 23.40 101 LEU A O 1
ATOM 852 N N . SER A 1 123 ? 60.478 12.991 50.892 1.00 22.31 102 SER A N 1
ATOM 853 C CA . SER A 1 123 ? 61.501 12.047 51.406 1.00 23.79 102 SER A CA 1
ATOM 854 C C . SER A 1 123 ? 61.392 11.713 52.903 1.00 24.10 102 SER A C 1
ATOM 855 O O . SER A 1 123 ? 62.280 11.055 53.476 1.00 25.04 102 SER A O 1
ATOM 858 N N A ASN A 1 124 ? 60.340 12.219 53.535 0.60 24.69 103 ASN A N 1
ATOM 859 N N B ASN A 1 124 ? 60.307 12.137 53.545 0.40 24.84 103 ASN A N 1
ATOM 860 C CA A ASN A 1 124 ? 60.127 12.008 54.968 0.60 24.00 103 ASN A CA 1
ATOM 861 C CA B ASN A 1 124 ? 60.181 12.005 55.009 0.40 24.66 103 ASN A CA 1
ATOM 862 C C A ASN A 1 124 ? 61.317 12.484 55.851 0.60 24.29 103 ASN A C 1
ATOM 863 C C B ASN A 1 124 ? 61.425 12.448 55.793 0.40 24.41 103 ASN A C 1
ATOM 864 O O A ASN A 1 124 ? 61.741 11.781 56.764 0.60 23.66 103 ASN A O 1
ATOM 865 O O B ASN A 1 124 ? 62.006 11.694 56.565 0.40 23.91 103 ASN A O 1
ATOM 874 N N . GLY A 1 125 ? 61.824 13.690 55.565 1.00 23.66 104 GLY A N 1
ATOM 875 C CA . GLY A 1 125 ? 62.824 14.341 56.394 1.00 23.14 104 GLY A CA 1
ATOM 876 C C . GLY A 1 125 ? 64.280 14.133 56.016 1.00 23.43 104 GLY A C 1
ATOM 877 O O . GLY A 1 125 ? 65.156 14.215 56.899 1.00 24.15 104 GLY A O 1
ATOM 878 N N . ARG A 1 126 ? 64.545 13.935 54.724 1.00 23.37 105 ARG A N 1
ATOM 879 C CA . ARG A 1 126 ? 65.914 13.638 54.273 1.00 24.45 105 ARG A CA 1
ATOM 880 C C . ARG A 1 126 ? 66.589 14.713 53.402 1.00 24.67 105 ARG A C 1
ATOM 881 O O . ARG A 1 126 ? 67.710 14.473 52.917 1.00 25.25 105 ARG A O 1
ATOM 889 N N . ALA A 1 127 ? 65.939 15.875 53.215 1.00 24.02 106 ALA A N 1
ATOM 890 C CA . ALA A 1 127 ? 66.498 16.930 52.339 1.00 23.86 106 ALA A CA 1
ATOM 891 C C . ALA A 1 127 ? 67.562 17.793 53.016 1.00 24.26 106 ALA A C 1
ATOM 892 O O . ALA A 1 127 ? 67.490 18.028 54.216 1.00 22.67 106 ALA A O 1
ATOM 894 N N . GLU A 1 128 ? 68.503 18.303 52.233 1.00 23.38 107 GLU A N 1
ATOM 895 C CA . GLU A 1 128 ? 69.461 19.320 52.717 1.00 24.60 107 GLU A CA 1
ATOM 896 C C . GLU A 1 128 ? 69.810 20.243 51.573 1.00 25.02 107 GLU A C 1
ATOM 897 O O . GLU A 1 128 ? 69.664 19.874 50.379 1.00 24.33 107 GLU A O 1
ATOM 903 N N . ILE A 1 129 ? 70.274 21.434 51.939 1.00 24.35 108 ILE A N 1
ATOM 904 C CA . ILE A 1 129 ? 70.833 22.397 50.976 1.00 24.65 108 ILE A CA 1
ATOM 905 C C . ILE A 1 129 ? 72.323 22.589 51.270 1.00 24.49 108 ILE A C 1
ATOM 906 O O . ILE A 1 129 ? 72.711 22.803 52.429 1.00 24.81 108 ILE A O 1
ATOM 927 N N . ALA A 1 131 ? 74.937 25.290 49.957 1.00 25.07 110 ALA A N 1
ATOM 928 C CA . ALA A 1 131 ? 74.989 26.557 49.181 1.00 25.74 110 ALA A CA 1
ATOM 929 C C . ALA A 1 131 ? 76.406 27.062 49.027 1.00 26.37 110 ALA A C 1
ATOM 930 O O . ALA A 1 131 ? 77.207 27.026 49.970 1.00 26.44 110 ALA A O 1
ATOM 932 N N . GLY A 1 132 ? 76.726 27.552 47.842 1.00 27.09 111 GLY A N 1
ATOM 933 C CA . GLY A 1 132 ? 78.041 28.111 47.644 1.00 28.59 111 GLY A CA 1
ATOM 934 C C . GLY A 1 132 ? 78.224 28.659 46.254 1.00 29.15 111 GLY A C 1
ATOM 935 O O . GLY A 1 132 ? 77.287 28.759 45.479 1.00 28.96 111 GLY A O 1
ATOM 936 N N . ARG A 1 133 ? 79.463 29.035 45.991 1.00 30.30 112 ARG A N 1
ATOM 937 C CA . ARG A 1 133 ? 79.831 29.695 44.759 1.00 31.48 112 ARG A CA 1
ATOM 938 C C . ARG A 1 133 ? 79.718 28.730 43.599 1.00 31.55 112 ARG A C 1
ATOM 939 O O . ARG A 1 133 ? 79.185 29.090 42.537 1.00 31.98 112 ARG A O 1
ATOM 947 N N . GLY A 1 134 ? 80.185 27.507 43.834 0.65 31.10 113 GLY A N 1
ATOM 948 C CA . GLY A 1 134 ? 80.548 26.598 42.769 0.65 31.48 113 GLY A CA 1
ATOM 949 C C . GLY A 1 134 ? 81.832 27.079 42.099 0.65 31.59 113 GLY A C 1
ATOM 950 O O . GLY A 1 134 ? 82.452 28.050 42.539 0.65 31.40 113 GLY A O 1
ATOM 951 N N . SER A 1 135 ? 82.248 26.410 41.039 0.60 32.02 114 SER A N 1
ATOM 952 C CA . SER A 1 135 ? 83.390 26.910 40.289 0.60 32.65 114 SER A CA 1
ATOM 953 C C . SER A 1 135 ? 83.017 27.444 38.885 0.60 32.68 114 SER A C 1
ATOM 954 O O . SER A 1 135 ? 83.884 27.673 38.050 0.60 31.52 114 SER A O 1
ATOM 957 N N . PHE A 1 136 ? 81.724 27.676 38.637 1.00 33.02 115 PHE A N 1
ATOM 958 C CA . PHE A 1 136 ? 81.284 28.085 37.303 1.00 32.00 115 PHE A CA 1
ATOM 959 C C . PHE A 1 136 ? 80.543 29.398 37.411 1.00 30.54 115 PHE A C 1
ATOM 960 O O . PHE A 1 136 ? 80.007 29.742 38.494 1.00 31.79 115 PHE A O 1
ATOM 968 N N A ILE A 1 137 ? 80.451 30.102 36.286 0.50 29.15 116 ILE A N 1
ATOM 969 N N B ILE A 1 137 ? 80.491 30.157 36.316 0.50 29.68 116 ILE A N 1
ATOM 970 C CA A ILE A 1 137 ? 79.925 31.477 36.292 0.50 27.36 116 ILE A CA 1
ATOM 971 C CA B ILE A 1 137 ? 79.810 31.470 36.365 0.50 28.34 116 ILE A CA 1
ATOM 972 C C A ILE A 1 137 ? 78.746 31.744 35.340 0.50 26.14 116 ILE A C 1
ATOM 973 C C B ILE A 1 137 ? 78.854 31.737 35.207 0.50 26.76 116 ILE A C 1
ATOM 974 O O A ILE A 1 137 ? 78.324 32.884 35.196 0.50 25.76 116 ILE A O 1
ATOM 975 O O B ILE A 1 137 ? 78.734 32.864 34.745 0.50 26.68 116 ILE A O 1
ATOM 984 N N . GLU A 1 138 ? 78.202 30.689 34.735 1.00 25.48 117 GLU A N 1
ATOM 985 C CA . GLU A 1 138 ? 77.130 30.812 33.751 1.00 25.17 117 GLU A CA 1
ATOM 986 C C . GLU A 1 138 ? 75.828 31.317 34.384 1.00 23.76 117 GLU A C 1
ATOM 987 O O . GLU A 1 138 ? 75.003 31.876 33.672 1.00 24.56 117 GLU A O 1
ATOM 993 N N . SER A 1 139 ? 75.630 31.130 35.687 1.00 23.31 118 SER A N 1
ATOM 994 C CA . SER A 1 139 ? 74.314 31.540 36.263 1.00 22.89 118 SER A CA 1
ATOM 995 C C . SER A 1 139 ? 74.150 33.050 36.284 1.00 23.62 118 SER A C 1
ATOM 996 O O . SER A 1 139 ? 73.038 33.545 36.154 1.00 23.56 118 SER A O 1
ATOM 999 N N A TYR A 1 140 ? 75.246 33.784 36.443 0.50 23.72 119 TYR A N 1
ATOM 1000 N N B TYR A 1 140 ? 75.256 33.781 36.443 0.50 23.92 119 TYR A N 1
ATOM 1001 C CA A TYR A 1 140 ? 75.137 35.238 36.536 0.50 24.65 119 TYR A CA 1
ATOM 1002 C CA B TYR A 1 140 ? 75.204 35.254 36.495 0.50 25.03 119 TYR A CA 1
ATOM 1003 C C A TYR A 1 140 ? 74.583 35.946 35.273 0.50 24.40 119 TYR A C 1
ATOM 1004 C C B TYR A 1 140 ? 74.558 35.880 35.269 0.50 24.56 119 TYR A C 1
ATOM 1005 O O A TYR A 1 140 ? 73.642 36.734 35.393 0.50 24.71 119 TYR A O 1
ATOM 1006 O O B TYR A 1 140 ? 73.509 36.508 35.408 0.50 24.77 119 TYR A O 1
ATOM 1023 N N . PRO A 1 141 ? 75.140 35.677 34.069 1.00 24.55 120 PRO A N 1
ATOM 1024 C CA . PRO A 1 141 ? 74.520 36.268 32.876 1.00 24.30 120 PRO A CA 1
ATOM 1025 C C . PRO A 1 141 ? 73.109 35.738 32.586 1.00 24.00 120 PRO A C 1
ATOM 1026 O O . PRO A 1 141 ? 72.288 36.455 31.985 1.00 23.24 120 PRO A O 1
ATOM 1030 N N . LEU A 1 142 ? 72.853 34.488 32.968 1.00 22.96 121 LEU A N 1
ATOM 1031 C CA . LEU A 1 142 ? 71.551 33.908 32.707 1.00 22.55 121 LEU A CA 1
ATOM 1032 C C . LEU A 1 142 ? 70.472 34.568 33.566 1.00 23.25 121 LEU A C 1
ATOM 1033 O O . LEU A 1 142 ? 69.363 34.882 33.089 1.00 24.48 121 LEU A O 1
ATOM 1038 N N . PHE A 1 143 ? 70.794 34.806 34.831 1.00 24.15 122 PHE A N 1
ATOM 1039 C CA . PHE A 1 143 ? 69.810 35.379 35.762 1.00 24.72 122 PHE A CA 1
ATOM 1040 C C . PHE A 1 143 ? 69.942 36.884 36.051 1.00 26.12 122 PHE A C 1
ATOM 1041 O O . PHE A 1 143 ? 69.199 37.423 36.872 1.00 27.03 122 PHE A O 1
ATOM 1049 N N . GLY A 1 144 ? 70.847 37.562 35.355 1.00 26.12 123 GLY A N 1
ATOM 1050 C CA . GLY A 1 144 ? 70.897 39.020 35.400 1.00 26.81 123 GLY A CA 1
ATOM 1051 C C . GLY A 1 144 ? 71.704 39.619 36.551 1.00 27.16 123 GLY A C 1
ATOM 1052 O O . GLY A 1 144 ? 71.472 40.768 36.936 1.00 27.43 123 GLY A O 1
ATOM 1053 N N . TYR A 1 145 ? 72.681 38.876 37.065 1.00 25.98 124 TYR A N 1
ATOM 1054 C CA . TYR A 1 145 ? 73.525 39.358 38.156 1.00 26.38 124 TYR A CA 1
ATOM 1055 C C . TYR A 1 145 ? 74.948 39.701 37.725 1.00 26.82 124 TYR A C 1
ATOM 1056 O O . TYR A 1 145 ? 75.477 39.147 36.759 1.00 27.25 124 TYR A O 1
ATOM 1065 N N A ASP A 1 146 ? 75.574 40.631 38.443 0.50 26.80 125 ASP A N 1
ATOM 1066 N N B ASP A 1 146 ? 75.537 40.610 38.496 0.50 27.27 125 ASP A N 1
ATOM 1067 C CA A ASP A 1 146 ? 76.972 40.988 38.200 0.50 27.10 125 ASP A CA 1
ATOM 1068 C CA B ASP A 1 146 ? 76.886 41.106 38.325 0.50 28.02 125 ASP A CA 1
ATOM 1069 C C A ASP A 1 146 ? 77.843 40.250 39.206 0.50 27.38 125 ASP A C 1
ATOM 1070 C C B ASP A 1 146 ? 77.816 40.203 39.126 0.50 27.90 125 ASP A C 1
ATOM 1071 O O A ASP A 1 146 ? 77.572 40.305 40.404 0.50 27.07 125 ASP A O 1
ATOM 1072 O O B ASP A 1 146 ? 77.638 40.043 40.329 0.50 27.83 125 ASP A O 1
ATOM 1081 N N A LEU A 1 147 ? 78.898 39.582 38.741 0.50 28.19 126 LEU A N 1
ATOM 1082 N N B LEU A 1 147 ? 78.816 39.625 38.465 0.50 28.32 126 LEU A N 1
ATOM 1083 C CA A LEU A 1 147 ? 79.745 38.824 39.664 0.50 29.36 126 LEU A CA 1
ATOM 1084 C CA B LEU A 1 147 ? 79.707 38.676 39.125 0.50 28.71 126 LEU A CA 1
ATOM 1085 C C A LEU A 1 147 ? 80.401 39.733 40.704 0.50 29.53 126 LEU A C 1
ATOM 1086 C C B LEU A 1 147 ? 80.371 39.298 40.356 0.50 28.94 126 LEU A C 1
ATOM 1087 O O A LEU A 1 147 ? 80.753 39.282 41.796 0.50 29.50 126 LEU A O 1
ATOM 1088 O O B LEU A 1 147 ? 80.693 38.593 41.323 0.50 28.36 126 LEU A O 1
ATOM 1097 N N A GLU A 1 148 ? 80.543 41.011 40.369 0.50 29.33 127 GLU A N 1
ATOM 1098 N N B GLU A 1 148 ? 80.563 40.614 40.328 0.50 28.62 127 GLU A N 1
ATOM 1099 C CA A GLU A 1 148 ? 81.069 42.004 41.319 0.50 30.51 127 GLU A CA 1
ATOM 1100 C CA B GLU A 1 148 ? 81.250 41.290 41.428 0.50 29.77 127 GLU A CA 1
ATOM 1101 C C A GLU A 1 148 ? 80.198 42.127 42.568 0.50 29.97 127 GLU A C 1
ATOM 1102 C C B GLU A 1 148 ? 80.370 41.568 42.669 0.50 29.78 127 GLU A C 1
ATOM 1103 O O A GLU A 1 148 ? 80.571 42.766 43.557 0.50 30.20 127 GLU A O 1
ATOM 1104 O O B GLU A 1 148 ? 80.916 41.842 43.748 0.50 29.86 127 GLU A O 1
ATOM 1115 N N . ASP A 1 149 ? 79.035 41.496 42.520 1.00 29.80 128 ASP A N 1
ATOM 1116 C CA . ASP A 1 149 ? 78.106 41.553 43.654 1.00 29.33 128 ASP A CA 1
ATOM 1117 C C . ASP A 1 149 ? 78.006 40.213 44.378 1.00 28.01 128 ASP A C 1
ATOM 1118 O O . ASP A 1 149 ? 77.127 40.054 45.229 1.00 27.38 128 ASP A O 1
ATOM 1123 N N . TYR A 1 150 ? 78.873 39.256 44.033 1.00 27.09 129 TYR A N 1
ATOM 1124 C CA . TYR A 1 150 ? 78.767 37.899 44.580 1.00 26.87 129 TYR A CA 1
ATOM 1125 C C . TYR A 1 150 ? 78.618 37.901 46.103 1.00 26.55 129 TYR A C 1
ATOM 1126 O O . TYR A 1 150 ? 77.738 37.235 46.660 1.00 25.35 129 TYR A O 1
ATOM 1135 N N . ASP A 1 151 ? 79.517 38.624 46.763 1.00 26.11 130 ASP A N 1
ATOM 1136 C CA . ASP A 1 151 ? 79.579 38.576 48.236 1.00 27.08 130 ASP A CA 1
ATOM 1137 C C . ASP A 1 151 ? 78.307 39.091 48.908 1.00 25.72 130 ASP A C 1
ATOM 1138 O O . ASP A 1 151 ? 77.813 38.468 49.824 1.00 25.79 130 ASP A O 1
ATOM 1143 N N . VAL A 1 152 ? 77.791 40.225 48.448 1.00 24.92 131 VAL A N 1
ATOM 1144 C CA . VAL A 1 152 ? 76.523 40.764 48.960 1.00 25.53 131 VAL A CA 1
ATOM 1145 C C . VAL A 1 152 ? 75.330 39.876 48.610 1.00 25.28 131 VAL A C 1
ATOM 1146 O O . VAL A 1 152 ? 74.491 39.607 49.475 1.00 24.17 131 VAL A O 1
ATOM 1150 N N . LEU A 1 153 ? 75.253 39.411 47.350 1.00 23.89 132 LEU A N 1
ATOM 1151 C CA . LEU A 1 153 ? 74.174 38.496 46.935 1.00 24.82 132 LEU A CA 1
ATOM 1152 C C . LEU A 1 153 ? 74.124 37.258 47.838 1.00 24.59 132 LEU A C 1
ATOM 1153 O O . LEU A 1 153 ? 73.059 36.870 48.331 1.00 24.93 132 LEU A O 1
ATOM 1158 N N . PHE A 1 154 ? 75.281 36.656 48.072 1.00 23.66 133 PHE A N 1
ATOM 1159 C CA . PHE A 1 154 ? 75.343 35.421 48.880 1.00 23.32 133 PHE A CA 1
ATOM 1160 C C . PHE A 1 154 ? 75.003 35.704 50.369 1.00 23.77 133 PHE A C 1
ATOM 1161 O O . PHE A 1 154 ? 74.189 34.987 50.979 1.00 23.35 133 PHE A O 1
ATOM 1169 N N . ALA A 1 155 ? 75.602 36.749 50.925 1.00 22.26 134 ALA A N 1
ATOM 1170 C CA . ALA A 1 155 ? 75.335 37.123 52.320 1.00 22.64 134 ALA A CA 1
ATOM 1171 C C . ALA A 1 155 ? 73.838 37.358 52.527 1.00 23.01 134 ALA A C 1
ATOM 1172 O O . ALA A 1 155 ? 73.232 36.788 53.443 1.00 23.68 134 ALA A O 1
ATOM 1174 N N . GLU A 1 156 ? 73.232 38.183 51.670 1.00 22.07 135 GLU A N 1
ATOM 1175 C CA . GLU A 1 156 ? 71.826 38.513 51.858 1.00 23.84 135 GLU A CA 1
ATOM 1176 C C . GLU A 1 156 ? 70.937 37.295 51.656 1.00 24.18 135 GLU A C 1
ATOM 1177 O O . GLU A 1 156 ? 69.990 37.078 52.407 1.00 24.52 135 GLU A O 1
ATOM 1183 N N . LYS A 1 157 ? 71.204 36.532 50.607 1.00 23.25 136 LYS A N 1
ATOM 1184 C CA . LYS A 1 157 ? 70.318 35.413 50.273 1.00 24.07 136 LYS A CA 1
ATOM 1185 C C . LYS A 1 157 ? 70.443 34.276 51.290 1.00 23.61 136 LYS A C 1
ATOM 1186 O O . LYS A 1 157 ? 69.453 33.646 51.633 1.00 24.14 136 LYS A O 1
ATOM 1192 N N . LEU A 1 158 ? 71.645 34.068 51.808 1.00 24.08 137 LEU A N 1
ATOM 1193 C CA . LEU A 1 158 ? 71.861 33.117 52.894 1.00 24.82 137 LEU A CA 1
ATOM 1194 C C . LEU A 1 158 ? 71.117 33.574 54.185 1.00 24.31 137 LEU A C 1
ATOM 1195 O O . LEU A 1 158 ? 70.447 32.758 54.821 1.00 24.90 137 LEU A O 1
ATOM 1200 N N . ASP A 1 159 ? 71.275 34.842 54.585 1.00 25.36 138 ASP A N 1
ATOM 1201 C CA . ASP A 1 159 ? 70.513 35.427 55.670 1.00 24.60 138 ASP A CA 1
ATOM 1202 C C . ASP A 1 159 ? 69.008 35.165 55.524 1.00 24.85 138 ASP A C 1
ATOM 1203 O O . ASP A 1 159 ? 68.357 34.654 56.447 1.00 24.46 138 ASP A O 1
ATOM 1208 N N . LEU A 1 160 ? 68.455 35.559 54.381 1.00 24.23 139 LEU A N 1
ATOM 1209 C CA . LEU A 1 160 ? 67.059 35.264 54.085 1.00 26.03 139 LEU A CA 1
ATOM 1210 C C . LEU A 1 160 ? 66.727 33.717 54.146 1.00 23.57 139 LEU A C 1
ATOM 1211 O O . LEU A 1 160 ? 65.742 33.326 54.756 1.00 23.26 139 LEU A O 1
ATOM 1216 N N . LEU A 1 161 ? 67.548 32.857 53.542 1.00 24.25 140 LEU A N 1
ATOM 1217 C CA . LEU A 1 161 ? 67.298 31.403 53.611 1.00 23.86 140 LEU A CA 1
ATOM 1218 C C . LEU A 1 161 ? 67.230 30.908 55.067 1.00 24.91 140 LEU A C 1
ATOM 1219 O O . LEU A 1 161 ? 66.355 30.117 55.457 1.00 23.60 140 LEU A O 1
ATOM 1224 N N . LEU A 1 162 ? 68.172 31.396 55.877 1.00 25.08 141 LEU A N 1
ATOM 1225 C CA . LEU A 1 162 ? 68.200 31.027 57.291 1.00 25.35 141 LEU A CA 1
ATOM 1226 C C . LEU A 1 162 ? 66.966 31.553 58.063 1.00 25.30 141 LEU A C 1
ATOM 1227 O O . LEU A 1 162 ? 66.413 30.838 58.882 1.00 25.75 141 LEU A O 1
ATOM 1232 N N . ALA A 1 163 ? 66.507 32.762 57.753 1.00 25.00 142 ALA A N 1
ATOM 1233 C CA . ALA A 1 163 ? 65.287 33.305 58.384 1.00 25.22 142 ALA A CA 1
ATOM 1234 C C . ALA A 1 163 ? 64.079 32.417 58.024 1.00 25.72 142 ALA A C 1
ATOM 1235 O O . ALA A 1 163 ? 63.216 32.140 58.865 1.00 25.01 142 ALA A O 1
ATOM 1237 N N . LEU A 1 164 ? 64.007 32.008 56.758 1.00 24.76 143 LEU A N 1
ATOM 1238 C CA . LEU A 1 164 ? 62.888 31.184 56.279 1.00 26.30 143 LEU A CA 1
ATOM 1239 C C . LEU A 1 164 ? 62.809 29.866 57.040 1.00 26.97 143 LEU A C 1
ATOM 1240 O O . LEU A 1 164 ? 61.730 29.440 57.448 1.00 28.35 143 LEU A O 1
ATOM 1245 N N . ARG A 1 165 ? 63.949 29.234 57.265 1.00 27.71 144 ARG A N 1
ATOM 1246 C CA . ARG A 1 165 ? 63.945 27.923 57.895 1.00 28.35 144 ARG A CA 1
ATOM 1247 C C . ARG A 1 165 ? 63.702 28.011 59.397 1.00 29.29 144 ARG A C 1
ATOM 1248 O O . ARG A 1 165 ? 63.273 27.034 59.999 1.00 29.28 144 ARG A O 1
ATOM 1256 N N A GLU A 1 166 ? 63.947 29.178 59.991 0.50 29.08 145 GLU A N 1
ATOM 1257 N N B GLU A 1 166 ? 64.001 29.182 59.968 0.50 29.44 145 GLU A N 1
ATOM 1258 C CA A GLU A 1 166 ? 63.847 29.341 61.443 0.50 29.70 145 GLU A CA 1
ATOM 1259 C CA B GLU A 1 166 ? 63.851 29.467 61.396 0.50 30.59 145 GLU A CA 1
ATOM 1260 C C A GLU A 1 166 ? 62.408 29.519 61.969 0.50 30.10 145 GLU A C 1
ATOM 1261 C C B GLU A 1 166 ? 62.396 29.311 61.846 0.50 30.61 145 GLU A C 1
ATOM 1262 O O A GLU A 1 166 ? 62.148 29.285 63.154 0.50 29.68 145 GLU A O 1
ATOM 1263 O O B GLU A 1 166 ? 62.116 28.619 62.824 0.50 30.67 145 GLU A O 1
ATOM 1274 N N . GLN A 1 167 ? 61.480 29.937 61.107 1.00 30.66 146 GLN A N 1
ATOM 1275 C CA . GLN A 1 167 ? 60.061 30.053 61.516 1.00 31.56 146 GLN A CA 1
ATOM 1276 C C . GLN A 1 167 ? 59.151 30.247 60.318 1.00 31.62 146 GLN A C 1
ATOM 1277 O O . GLN A 1 167 ? 59.603 30.640 59.257 1.00 31.49 146 GLN A O 1
ATOM 1283 N N . GLU A 1 168 ? 57.857 30.019 60.528 1.00 31.66 147 GLU A N 1
ATOM 1284 C CA . GLU A 1 168 ? 56.876 29.995 59.456 1.00 32.78 147 GLU A CA 1
ATOM 1285 C C . GLU A 1 168 ? 56.689 31.366 58.794 1.00 32.53 147 GLU A C 1
ATOM 1286 O O . GLU A 1 168 ? 56.663 31.472 57.562 1.00 32.08 147 GLU A O 1
ATOM 1292 N N . VAL A 1 169 ? 56.567 32.410 59.616 1.00 32.30 148 VAL A N 1
ATOM 1293 C CA . VAL A 1 169 ? 56.211 33.743 59.131 1.00 33.13 148 VAL A CA 1
ATOM 1294 C C . VAL A 1 169 ? 57.448 34.611 59.260 1.00 33.59 148 VAL A C 1
ATOM 1295 O O . VAL A 1 169 ? 58.055 34.675 60.327 1.00 34.48 148 VAL A O 1
ATOM 1299 N N . VAL A 1 170 ? 57.842 35.261 58.176 1.00 33.02 149 VAL A N 1
ATOM 1300 C CA . VAL A 1 170 ? 59.072 36.060 58.211 1.00 33.45 149 VAL A CA 1
ATOM 1301 C C . VAL A 1 170 ? 58.874 37.491 57.778 1.00 32.39 149 VAL A C 1
ATOM 1302 O O . VAL A 1 170 ? 57.998 37.799 56.970 1.00 31.62 149 VAL A O 1
ATOM 1306 N N . THR A 1 171 ? 59.736 38.337 58.326 1.00 31.56 150 THR A N 1
ATOM 1307 C CA . THR A 1 171 ? 59.858 39.721 57.947 1.00 31.21 150 THR A CA 1
ATOM 1308 C C . THR A 1 171 ? 61.340 39.918 57.659 1.00 30.94 150 THR A C 1
ATOM 1309 O O . THR A 1 171 ? 62.179 39.676 58.524 1.00 31.62 150 THR A O 1
ATOM 1313 N N . TRP A 1 172 ? 61.655 40.323 56.433 1.00 29.97 151 TRP A N 1
ATOM 1314 C CA . TRP A 1 172 ? 63.044 40.442 55.983 1.00 29.55 151 TRP A CA 1
ATOM 1315 C C . TRP A 1 172 ? 63.131 41.576 54.972 1.00 29.64 151 TRP A C 1
ATOM 1316 O O . TRP A 1 172 ? 62.214 41.786 54.168 1.00 28.90 151 TRP A O 1
ATOM 1327 N N . SER A 1 173 ? 64.245 42.295 54.996 1.00 28.98 152 SER A N 1
ATOM 1328 C CA . SER A 1 173 ? 64.536 43.262 53.938 1.00 29.14 152 SER A CA 1
ATOM 1329 C C . SER A 1 173 ? 66.041 43.383 53.718 1.00 29.19 152 SER A C 1
ATOM 1330 O O . SER A 1 173 ? 66.835 43.056 54.604 1.00 28.09 152 SER A O 1
ATOM 1333 N N . GLY A 1 174 ? 66.421 43.819 52.520 1.00 29.60 153 GLY A N 1
ATOM 1334 C CA . GLY A 1 174 ? 67.833 43.981 52.176 1.00 29.86 153 GLY A CA 1
ATOM 1335 C C . GLY A 1 174 ? 67.954 44.866 50.958 1.00 30.75 153 GLY A C 1
ATOM 1336 O O . GLY A 1 174 ? 67.094 45.733 50.713 1.00 31.82 153 GLY A O 1
ATOM 1337 N N . THR A 1 175 ? 69.034 44.677 50.211 1.00 30.55 154 THR A N 1
ATOM 1338 C CA . THR A 1 175 ? 69.341 45.502 49.039 1.00 31.56 154 THR A CA 1
ATOM 1339 C C . THR A 1 175 ? 69.249 44.701 47.728 1.00 32.14 154 THR A C 1
ATOM 1340 O O . THR A 1 175 ? 69.116 45.283 46.649 1.00 33.43 154 THR A O 1
ATOM 1344 N N . LYS A 1 176 ? 69.278 43.375 47.833 1.00 30.84 155 LYS A N 1
ATOM 1345 C CA . LYS A 1 176 ? 69.424 42.516 46.657 1.00 31.61 155 LYS A CA 1
ATOM 1346 C C . LYS A 1 176 ? 68.275 41.529 46.471 1.00 31.12 155 LYS A C 1
ATOM 1347 O O . LYS A 1 176 ? 68.372 40.569 45.680 1.00 31.91 155 LYS A O 1
ATOM 1353 N N . HIS A 1 177 ? 67.200 41.730 47.218 1.00 30.41 156 HIS A N 1
ATOM 1354 C CA . HIS A 1 177 ? 66.034 40.859 47.125 1.00 30.03 156 HIS A CA 1
ATOM 1355 C C . HIS A 1 177 ? 64.905 41.714 47.657 1.00 29.74 156 HIS A C 1
ATOM 1356 O O . HIS A 1 177 ? 65.127 42.484 48.589 1.00 28.59 156 HIS A O 1
ATOM 1363 N N . PRO A 1 178 ? 63.696 41.598 47.056 1.00 29.57 157 PRO A N 1
ATOM 1364 C CA . PRO A 1 178 ? 62.523 42.322 47.578 1.00 29.54 157 PRO A CA 1
ATOM 1365 C C . PRO A 1 178 ? 62.222 41.985 49.043 1.00 29.22 157 PRO A C 1
ATOM 1366 O O . PRO A 1 178 ? 62.550 40.912 49.536 1.00 28.12 157 PRO A O 1
ATOM 1370 N N . ALA A 1 179 ? 61.601 42.923 49.734 1.00 29.99 158 ALA A N 1
ATOM 1371 C CA . ALA A 1 179 ? 61.233 42.725 51.112 1.00 30.47 158 ALA A CA 1
ATOM 1372 C C . ALA A 1 179 ? 60.123 41.678 51.270 1.00 30.28 158 ALA A C 1
ATOM 1373 O O . ALA A 1 179 ? 59.302 41.460 50.364 1.00 30.95 158 ALA A O 1
ATOM 1375 N N . ILE A 1 180 ? 60.104 41.042 52.437 1.00 29.99 159 ILE A N 1
ATOM 1376 C CA . ILE A 1 180 ? 59.004 40.181 52.843 1.00 30.18 159 ILE A CA 1
ATOM 1377 C C . ILE A 1 180 ? 58.444 40.733 54.146 1.00 30.67 159 ILE A C 1
ATOM 1378 O O . ILE A 1 180 ? 59.166 40.840 55.150 1.00 29.60 159 ILE A O 1
ATOM 1383 N N . ASN A 1 181 ? 57.167 41.094 54.111 1.00 30.60 160 ASN A N 1
ATOM 1384 C CA . ASN A 1 181 ? 56.518 41.749 55.242 1.00 31.80 160 ASN A CA 1
ATOM 1385 C C . ASN A 1 181 ? 55.513 40.855 55.944 1.00 31.66 160 ASN A C 1
ATOM 1386 O O . ASN A 1 181 ? 54.339 40.798 55.563 1.00 32.04 160 ASN A O 1
ATOM 1391 N N . GLY A 1 182 ? 56.001 40.112 56.939 1.00 31.64 161 GLY A N 1
ATOM 1392 C CA . GLY A 1 182 ? 55.161 39.199 57.711 1.00 31.98 161 GLY A CA 1
ATOM 1393 C C . GLY A 1 182 ? 54.367 38.208 56.864 1.00 31.85 161 GLY A C 1
ATOM 1394 O O . GLY A 1 182 ? 53.142 38.153 56.961 1.00 32.41 161 GLY A O 1
ATOM 1395 N N A ARG A 1 183 ? 55.038 37.429 56.023 0.50 31.34 162 ARG A N 1
ATOM 1396 N N B ARG A 1 183 ? 55.076 37.442 56.024 0.50 31.30 162 ARG A N 1
ATOM 1397 C CA A ARG A 1 183 ? 54.320 36.393 55.286 0.50 31.08 162 ARG A CA 1
ATOM 1398 C CA B ARG A 1 183 ? 54.484 36.392 55.174 0.50 31.07 162 ARG A CA 1
ATOM 1399 C C A ARG A 1 183 ? 54.884 35.026 55.616 0.50 30.69 162 ARG A C 1
ATOM 1400 C C B ARG A 1 183 ? 54.913 35.005 55.657 0.50 30.64 162 ARG A C 1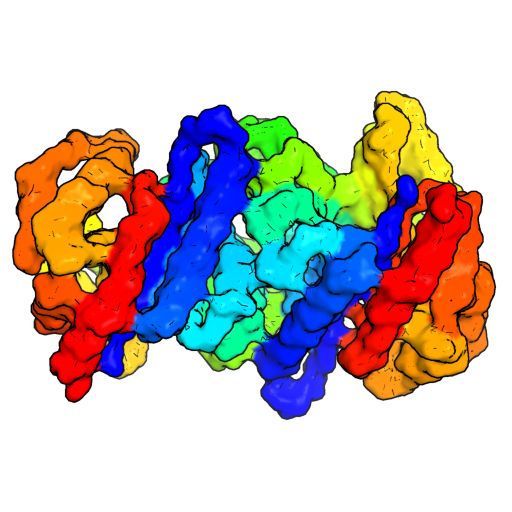
ATOM 1401 O O A ARG A 1 183 ? 56.083 34.874 55.873 0.50 29.59 162 ARG A O 1
ATOM 1402 O O B ARG A 1 183 ? 56.071 34.808 56.039 0.50 29.57 162 ARG A O 1
ATOM 1417 N N . GLY A 1 184 ? 53.988 34.046 55.604 1.00 30.36 163 GLY A N 1
ATOM 1418 C CA . GLY A 1 184 ? 54.327 32.654 55.823 1.00 29.57 163 GLY A CA 1
ATOM 1419 C C . GLY A 1 184 ? 54.902 32.101 54.529 1.00 28.91 163 GLY A C 1
ATOM 1420 O O . GLY A 1 184 ? 54.552 32.544 53.425 1.00 28.86 163 GLY A O 1
ATOM 1421 N N . VAL A 1 185 ? 55.790 31.125 54.650 1.00 27.11 164 VAL A N 1
ATOM 1422 C CA . VAL A 1 185 ? 56.299 30.459 53.465 1.00 25.67 164 VAL A CA 1
ATOM 1423 C C . VAL A 1 185 ? 55.998 28.967 53.588 1.00 24.91 164 VAL A C 1
ATOM 1424 O O . VAL A 1 185 ? 56.337 28.350 54.600 1.00 25.41 164 VAL A O 1
ATOM 1428 N N . TYR A 1 186 ? 55.362 28.414 52.550 1.00 23.35 165 TYR A N 1
ATOM 1429 C CA . TYR A 1 186 ? 54.802 27.041 52.598 1.00 22.52 165 TYR A CA 1
ATOM 1430 C C . TYR A 1 186 ? 55.272 26.214 51.405 1.00 22.68 165 TYR A C 1
ATOM 1431 O O . TYR A 1 186 ? 55.604 26.781 50.378 1.00 22.82 165 TYR A O 1
ATOM 1440 N N . PRO A 1 187 ? 55.318 24.872 51.543 1.00 22.91 166 PRO A N 1
ATOM 1441 C CA . PRO A 1 187 ? 54.938 24.177 52.786 1.00 23.52 166 PRO A CA 1
ATOM 1442 C C . PRO A 1 187 ? 56.097 24.139 53.781 1.00 23.74 166 PRO A C 1
ATOM 1443 O O . PRO A 1 187 ? 57.275 24.251 53.382 1.00 24.69 166 PRO A O 1
ATOM 1447 N N . ARG A 1 188 ? 55.760 23.927 55.062 1.00 23.58 167 ARG A N 1
ATOM 1448 C CA . ARG A 1 188 ? 56.811 23.733 56.095 1.00 23.70 167 ARG A CA 1
ATOM 1449 C C . ARG A 1 188 ? 57.440 22.348 55.933 1.00 24.10 167 ARG A C 1
ATOM 1450 O O . ARG A 1 188 ? 56.742 21.378 55.634 1.00 24.61 167 ARG A O 1
ATOM 1458 N N . PRO A 1 189 ? 58.757 22.245 56.130 1.00 23.82 168 PRO A N 1
ATOM 1459 C CA . PRO A 1 189 ? 59.342 20.919 55.991 1.00 24.18 168 PRO A CA 1
ATOM 1460 C C . PRO A 1 189 ? 59.045 19.981 57.178 1.00 24.57 168 PRO A C 1
ATOM 1461 O O . PRO A 1 189 ? 58.407 20.385 58.155 1.00 24.11 168 PRO A O 1
ATOM 1465 N N . LEU A 1 190 ? 59.529 18.748 57.098 1.00 24.75 169 LEU A N 1
ATOM 1466 C CA . LEU A 1 190 ? 59.371 17.814 58.199 1.00 26.02 169 LEU A CA 1
ATOM 1467 C C . LEU A 1 190 ? 60.445 18.020 59.266 1.00 26.30 169 LEU A C 1
ATOM 1468 O O . LEU A 1 190 ? 60.140 18.018 60.467 1.00 26.07 169 LEU A O 1
ATOM 1473 N N . GLN A 1 191 ? 61.687 18.229 58.837 1.00 26.64 170 GLN A N 1
ATOM 1474 C CA . GLN A 1 191 ? 62.781 18.455 59.783 1.00 27.29 170 GLN A CA 1
ATOM 1475 C C . GLN A 1 191 ? 62.560 19.758 60.524 1.00 28.82 170 GLN A C 1
ATOM 1476 O O . GLN A 1 191 ? 62.076 20.731 59.939 1.00 28.98 170 GLN A O 1
ATOM 1482 N N . GLU A 1 192 ? 62.927 19.763 61.805 1.00 30.38 171 GLU A N 1
ATOM 1483 C CA . GLU A 1 192 ? 62.781 20.945 62.631 1.00 33.48 171 GLU A CA 1
ATOM 1484 C C . GLU A 1 192 ? 63.592 22.076 62.075 1.00 33.71 171 GLU A C 1
ATOM 1485 O O . GLU A 1 192 ? 63.144 23.220 62.066 1.00 34.19 171 GLU A O 1
ATOM 1491 N N . ARG A 1 193 ? 64.789 21.736 61.595 1.00 34.32 172 ARG A N 1
ATOM 1492 C CA . ARG A 1 193 ? 65.705 22.696 61.019 1.00 34.77 172 ARG A CA 1
ATOM 1493 C C . ARG A 1 193 ? 66.359 22.073 59.787 1.00 33.56 172 ARG A C 1
ATOM 1494 O O . ARG A 1 193 ? 67.327 21.321 59.913 1.00 33.35 172 ARG A O 1
ATOM 1502 N N . LEU A 1 194 ? 65.810 22.385 58.621 1.00 32.21 173 LEU A N 1
ATOM 1503 C CA . LEU A 1 194 ? 66.330 21.872 57.346 1.00 32.19 173 LEU A CA 1
ATOM 1504 C C . LEU A 1 194 ? 67.820 22.232 57.252 1.00 30.07 173 LEU A C 1
ATOM 1505 O O . LEU A 1 194 ? 68.165 23.413 57.314 1.00 29.22 173 LEU A O 1
ATOM 1510 N N . PRO A 1 195 ? 68.708 21.227 57.179 1.00 29.44 174 PRO A N 1
ATOM 1511 C CA . PRO A 1 195 ? 70.132 21.573 57.174 1.00 28.79 174 PRO A CA 1
ATOM 1512 C C . PRO A 1 195 ? 70.601 22.399 55.958 1.00 27.41 174 PRO A C 1
ATOM 1513 O O . PRO A 1 195 ? 70.192 22.145 54.821 1.00 27.27 174 PRO A O 1
ATOM 1517 N N . VAL A 1 196 ? 71.452 23.384 56.240 1.00 25.72 175 VAL A N 1
ATOM 1518 C CA . VAL A 1 196 ? 72.064 24.217 55.226 1.00 25.34 175 VAL A CA 1
ATOM 1519 C C . VAL A 1 196 ? 73.556 24.189 55.507 1.00 25.56 175 VAL A C 1
ATOM 1520 O O . VAL A 1 196 ? 74.001 24.609 56.589 1.00 25.61 175 VAL A O 1
ATOM 1524 N N . TRP A 1 197 ? 74.302 23.653 54.532 1.00 24.88 176 TRP A N 1
ATOM 1525 C CA . TRP A 1 197 ? 75.752 23.588 54.562 1.00 25.40 176 TRP A CA 1
ATOM 1526 C C . TRP A 1 197 ? 76.293 24.686 53.641 1.00 26.45 176 TRP A C 1
ATOM 1527 O O . TRP A 1 197 ? 75.672 25.038 52.614 1.00 24.78 176 TRP A O 1
ATOM 1538 N N . ILE A 1 198 ? 77.454 25.215 53.996 1.00 25.47 177 ILE A N 1
ATOM 1539 C CA . ILE A 1 198 ? 78.131 26.167 53.133 1.00 26.29 177 ILE A CA 1
ATOM 1540 C C . ILE A 1 198 ? 79.313 25.453 52.475 1.00 26.11 177 ILE A C 1
ATOM 1541 O O . ILE A 1 198 ? 80.197 24.950 53.160 1.00 26.21 177 ILE A O 1
ATOM 1546 N N . ALA A 1 199 ? 79.337 25.476 51.154 1.00 26.53 178 ALA A N 1
ATOM 1547 C CA . ALA A 1 199 ? 80.437 24.967 50.378 1.00 29.02 178 ALA A CA 1
ATOM 1548 C C . ALA A 1 199 ? 81.490 26.075 50.269 1.00 31.48 178 ALA A C 1
ATOM 1549 O O . ALA A 1 199 ? 81.219 27.150 49.765 1.00 31.56 178 ALA A O 1
ATOM 1551 N N . VAL A 1 200 ? 82.668 25.801 50.803 1.00 34.33 179 VAL A N 1
ATOM 1552 C CA . VAL A 1 200 ? 83.844 26.669 50.656 1.00 37.73 179 VAL A CA 1
ATOM 1553 C C . VAL A 1 200 ? 84.847 25.885 49.761 1.00 39.74 179 VAL A C 1
ATOM 1554 O O . VAL A 1 200 ? 85.003 24.663 49.935 1.00 42.04 179 VAL A O 1
ATOM 1558 N N . GLY A 1 201 ? 85.605 26.504 48.862 0.70 41.96 180 GLY A N 1
ATOM 1559 C CA . GLY A 1 201 ? 86.253 27.783 49.053 0.70 44.42 180 GLY A CA 1
ATOM 1560 C C . GLY A 1 201 ? 87.737 27.450 49.019 0.70 45.48 180 GLY A C 1
ATOM 1561 O O . GLY A 1 201 ? 88.290 27.064 47.972 0.70 46.27 180 GLY A O 1
ATOM 1562 N N . GLY A 1 202 ? 88.370 27.513 50.181 0.60 46.31 181 GLY A N 1
ATOM 1563 C CA . GLY A 1 202 ? 89.807 27.343 50.223 0.60 46.99 181 GLY A CA 1
ATOM 1564 C C . GLY A 1 202 ? 90.418 28.697 50.474 0.60 47.50 181 GLY A C 1
ATOM 1565 O O . GLY A 1 202 ? 91.634 28.844 50.485 0.60 47.57 181 GLY A O 1
ATOM 1566 N N . THR A 1 203 ? 89.545 29.686 50.664 1.00 48.32 182 THR A N 1
ATOM 1567 C CA . THR A 1 203 ? 89.947 31.039 51.061 1.00 49.26 182 THR A CA 1
ATOM 1568 C C . THR A 1 203 ? 89.604 31.185 52.541 1.00 49.02 182 THR A C 1
ATOM 1569 O O . THR A 1 203 ? 88.463 30.905 52.938 1.00 48.65 182 THR A O 1
ATOM 1573 N N . PRO A 1 204 ? 90.599 31.585 53.361 1.00 48.95 183 PRO A N 1
ATOM 1574 C CA . PRO A 1 204 ? 90.438 31.767 54.804 1.00 48.79 183 PRO A CA 1
ATOM 1575 C C . PRO A 1 204 ? 89.235 32.655 55.146 1.00 48.51 183 PRO A C 1
ATOM 1576 O O . PRO A 1 204 ? 88.550 32.433 56.150 1.00 48.69 183 PRO A O 1
ATOM 1580 N N . GLN A 1 205 ? 88.985 33.647 54.304 1.00 47.61 184 GLN A N 1
ATOM 1581 C CA . GLN A 1 205 ? 87.854 34.542 54.486 1.00 47.36 184 GLN A CA 1
ATOM 1582 C C . GLN A 1 205 ? 86.507 33.757 54.498 1.00 45.26 184 GLN A C 1
ATOM 1583 O O . GLN A 1 205 ? 85.654 33.943 55.385 1.00 44.60 184 GLN A O 1
ATOM 1589 N N . SER A 1 206 ? 86.342 32.864 53.526 1.00 43.15 185 SER A N 1
ATOM 1590 C CA . SER A 1 206 ? 85.113 32.088 53.381 1.00 41.14 185 SER A CA 1
ATOM 1591 C C . SER A 1 206 ? 84.782 31.198 54.593 1.00 39.31 185 SER A C 1
ATOM 1592 O O . SER A 1 206 ? 83.638 31.153 55.052 1.00 37.30 185 SER A O 1
ATOM 1595 N N . VAL A 1 207 ? 85.789 30.480 55.093 1.00 37.64 186 VAL A N 1
ATOM 1596 C CA . VAL A 1 207 ? 85.609 29.543 56.213 1.00 36.73 186 VAL A CA 1
ATOM 1597 C C . VAL A 1 207 ? 85.350 30.258 57.542 1.00 35.96 186 VAL A C 1
ATOM 1598 O O . VAL A 1 207 ? 84.609 29.755 58.390 1.00 35.87 186 VAL A O 1
ATOM 1602 N N . ALA A 1 208 ? 85.974 31.420 57.718 1.00 35.63 187 ALA A N 1
ATOM 1603 C CA . ALA A 1 208 ? 85.807 32.202 58.953 1.00 35.74 187 ALA A CA 1
ATOM 1604 C C . ALA A 1 208 ? 84.412 32.857 59.007 1.00 35.71 187 ALA A C 1
ATOM 1605 O O . ALA A 1 208 ? 83.813 32.963 60.084 1.00 36.42 187 ALA A O 1
ATOM 1607 N N A ARG A 1 209 ? 83.914 33.300 57.858 0.50 35.12 188 ARG A N 1
ATOM 1608 N N B ARG A 1 209 ? 83.912 33.288 57.850 0.50 34.91 188 ARG A N 1
ATOM 1609 C CA A ARG A 1 209 ? 82.534 33.767 57.763 0.50 34.84 188 ARG A CA 1
ATOM 1610 C CA B ARG A 1 209 ? 82.532 33.772 57.720 0.50 34.40 188 ARG A CA 1
ATOM 1611 C C A ARG A 1 209 ? 81.574 32.689 58.265 0.50 34.12 188 ARG A C 1
ATOM 1612 C C B ARG A 1 209 ? 81.543 32.708 58.206 0.50 33.90 188 ARG A C 1
ATOM 1613 O O A ARG A 1 209 ? 80.734 32.948 59.126 0.50 33.79 188 ARG A O 1
ATOM 1614 O O B ARG A 1 209 ? 80.657 32.997 59.009 0.50 33.58 188 ARG A O 1
ATOM 1629 N N . ALA A 1 210 ? 81.720 31.477 57.726 1.00 33.58 189 ALA A N 1
ATOM 1630 C CA . ALA A 1 210 ? 80.824 30.362 58.059 1.00 32.41 189 ALA A CA 1
ATOM 1631 C C . ALA A 1 210 ? 80.979 29.907 59.507 1.00 32.03 189 ALA A C 1
ATOM 1632 O O . ALA A 1 210 ? 79.990 29.585 60.178 1.00 31.88 189 ALA A O 1
ATOM 1634 N N . GLY A 1 211 ? 82.231 29.858 59.967 1.00 31.02 190 GLY A N 1
ATOM 1635 C CA . GLY A 1 211 ? 82.546 29.579 61.360 1.00 31.18 190 GLY A CA 1
ATOM 1636 C C . GLY A 1 211 ? 81.880 30.547 62.321 1.00 30.77 190 GLY A C 1
ATOM 1637 O O . GLY A 1 211 ? 81.245 30.141 63.279 1.00 30.43 190 GLY A O 1
ATOM 1638 N N . ALA A 1 212 ? 82.019 31.839 62.061 1.00 31.77 191 ALA A N 1
ATOM 1639 C CA . ALA A 1 212 ? 81.409 32.854 62.937 1.00 31.91 191 ALA A CA 1
ATOM 1640 C C . ALA A 1 212 ? 79.872 32.706 62.982 1.00 33.11 191 ALA A C 1
ATOM 1641 O O . ALA A 1 212 ? 79.247 33.081 63.974 1.00 34.17 191 ALA A O 1
ATOM 1651 N N . GLY A 1 214 ? 78.370 29.668 62.770 1.00 32.38 193 GLY A N 1
ATOM 1652 C CA . GLY A 1 214 ? 78.088 28.326 63.299 1.00 31.51 193 GLY A CA 1
ATOM 1653 C C . GLY A 1 214 ? 77.464 27.358 62.301 1.00 31.90 193 GLY A C 1
ATOM 1654 O O . GLY A 1 214 ? 76.785 26.403 62.688 1.00 32.69 193 GLY A O 1
ATOM 1655 N N . LEU A 1 215 ? 77.692 27.590 61.013 1.00 29.41 194 LEU A N 1
ATOM 1656 C CA . LEU A 1 215 ? 77.098 26.725 59.982 1.00 28.48 194 LEU A CA 1
ATOM 1657 C C . LEU A 1 215 ? 78.064 25.610 59.606 1.00 27.49 194 LEU A C 1
ATOM 1658 O O . LEU A 1 215 ? 79.276 25.841 59.580 1.00 27.00 194 LEU A O 1
ATOM 1663 N N . PRO A 1 216 ? 77.538 24.403 59.292 1.00 27.84 195 PRO A N 1
ATOM 1664 C CA . PRO A 1 216 ? 78.429 23.338 58.795 1.00 27.11 195 PRO A CA 1
ATOM 1665 C C . PRO A 1 216 ? 79.056 23.706 57.445 1.00 26.43 195 PRO A C 1
ATOM 1666 O O . PRO A 1 216 ? 78.436 24.419 56.639 1.00 25.61 195 PRO A O 1
ATOM 1670 N N . VAL A 1 217 ? 80.294 23.270 57.231 1.00 25.42 196 VAL A N 1
ATOM 1671 C CA . VAL A 1 217 ? 81.021 23.623 56.015 1.00 26.02 196 VAL A CA 1
ATOM 1672 C C . VAL A 1 217 ? 81.515 22.406 55.242 1.00 25.19 196 VAL A C 1
ATOM 1673 O O . VAL A 1 217 ? 81.940 21.390 55.819 1.00 25.42 196 VAL A O 1
ATOM 1677 N N . ALA A 1 218 ? 81.451 22.520 53.921 1.00 25.61 197 ALA A N 1
ATOM 1678 C CA . ALA A 1 218 ? 81.953 21.479 53.046 1.00 27.20 197 ALA A CA 1
ATOM 1679 C C . ALA A 1 218 ? 83.082 22.065 52.205 1.00 27.73 197 ALA A C 1
ATOM 1680 O O . ALA A 1 218 ? 82.894 23.052 51.481 1.00 28.54 197 ALA A O 1
ATOM 1682 N N . LEU A 1 219 ? 84.253 21.452 52.300 1.00 27.52 198 LEU A N 1
ATOM 1683 C CA . LEU A 1 219 ? 85.404 21.892 51.565 1.00 28.70 198 LEU A CA 1
ATOM 1684 C C . LEU A 1 219 ? 85.692 21.011 50.343 1.00 28.82 198 LEU A C 1
ATOM 1685 O O . LEU A 1 219 ? 85.934 19.821 50.489 1.00 28.37 198 LEU A O 1
ATOM 1690 N N . ALA A 1 220 ? 85.674 21.605 49.153 1.00 30.12 199 ALA A N 1
ATOM 1691 C CA . ALA A 1 220 ? 86.084 20.903 47.936 1.00 31.34 199 ALA A CA 1
ATOM 1692 C C . ALA A 1 220 ? 87.612 20.825 47.921 1.00 32.91 199 ALA A C 1
ATOM 1693 O O . ALA A 1 220 ? 88.299 21.858 48.023 1.00 31.74 199 ALA A O 1
ATOM 1695 N N . ILE A 1 221 ? 88.143 19.602 47.840 1.00 34.13 200 ILE A N 1
ATOM 1696 C CA . ILE A 1 221 ? 89.598 19.392 47.676 1.00 36.80 200 ILE A CA 1
ATOM 1697 C C . ILE A 1 221 ? 89.806 19.048 46.211 1.00 38.93 200 ILE A C 1
ATOM 1698 O O . ILE A 1 221 ? 89.552 17.911 45.811 1.00 39.61 200 ILE A O 1
ATOM 1703 N N . ILE A 1 222 ? 90.251 19.999 45.395 1.00 41.35 201 ILE A N 1
ATOM 1704 C CA . ILE A 1 222 ? 90.122 19.790 43.939 1.00 43.98 201 ILE A CA 1
ATOM 1705 C C . ILE A 1 222 ? 91.424 19.432 43.176 1.00 44.77 201 ILE A C 1
ATOM 1706 O O . ILE A 1 222 ? 91.387 18.833 42.084 1.00 45.61 201 ILE A O 1
ATOM 1711 N N . GLY A 1 223 ? 92.553 19.819 43.756 1.00 44.99 202 GLY A N 1
ATOM 1712 C CA . GLY A 1 223 ? 93.871 19.558 43.182 1.00 44.73 202 GLY A CA 1
ATOM 1713 C C . GLY A 1 223 ? 94.896 19.686 44.283 1.00 44.53 202 GLY A C 1
ATOM 1714 O O . GLY A 1 223 ? 94.545 20.046 45.410 1.00 45.23 202 GLY A O 1
ATOM 1715 N N . GLY A 1 224 ? 96.158 19.384 43.963 1.00 43.64 203 GLY A N 1
ATOM 1716 C CA . GLY A 1 224 ? 97.248 19.416 44.937 1.00 42.18 203 GLY A CA 1
ATOM 1717 C C . GLY A 1 224 ? 97.131 18.355 46.013 1.00 41.48 203 GLY A C 1
ATOM 1718 O O . GLY A 1 224 ? 96.422 17.344 45.850 1.00 42.15 203 GLY A O 1
ATOM 1719 N N . GLU A 1 225 ? 97.818 18.577 47.122 1.00 40.15 204 GLU A N 1
ATOM 1720 C CA . GLU A 1 225 ? 97.848 17.616 48.220 1.00 39.29 204 GLU A CA 1
ATOM 1721 C C . GLU A 1 225 ? 96.800 17.969 49.256 1.00 38.50 204 GLU A C 1
ATOM 1722 O O . GLU A 1 225 ? 96.675 19.144 49.637 1.00 38.39 204 GLU A O 1
ATOM 1728 N N . TYR A 1 226 ? 96.068 16.967 49.734 1.00 37.48 205 TYR A N 1
ATOM 1729 C CA . TYR A 1 226 ? 94.914 17.259 50.595 1.00 36.40 205 TYR A CA 1
ATOM 1730 C C . TYR A 1 226 ? 95.262 17.936 51.925 1.00 36.35 205 TYR A C 1
ATOM 1731 O O . TYR A 1 226 ? 94.513 18.805 52.373 1.00 35.45 205 TYR A O 1
ATOM 1740 N N . ARG A 1 227 ? 96.404 17.595 52.535 1.00 35.97 206 ARG A N 1
ATOM 1741 C CA . ARG A 1 227 ? 96.699 18.172 53.854 1.00 36.80 206 ARG A CA 1
ATOM 1742 C C . ARG A 1 227 ? 96.969 19.670 53.850 1.00 36.00 206 ARG A C 1
ATOM 1743 O O . ARG A 1 227 ? 96.935 20.288 54.909 1.00 35.95 206 ARG A O 1
ATOM 1751 N N . ARG A 1 228 ? 97.183 20.261 52.672 1.00 35.71 207 ARG A N 1
ATOM 1752 C CA . ARG A 1 228 ? 97.394 21.711 52.559 1.00 36.53 207 ARG A CA 1
ATOM 1753 C C . ARG A 1 228 ? 96.145 22.512 52.960 1.00 35.99 207 ARG A C 1
ATOM 1754 O O . ARG A 1 228 ? 96.216 23.723 53.161 1.00 35.73 207 ARG A O 1
ATOM 1762 N N . PHE A 1 229 ? 95.015 21.825 53.061 1.00 34.68 208 PHE A N 1
ATOM 1763 C CA . PHE A 1 229 ? 93.764 22.435 53.472 1.00 34.68 208 PHE A CA 1
ATOM 1764 C C . PHE A 1 229 ? 93.503 22.367 54.973 1.00 33.39 208 PHE A C 1
ATOM 1765 O O . PHE A 1 229 ? 92.513 22.943 55.447 1.00 32.99 208 PHE A O 1
ATOM 1773 N N . ALA A 1 230 ? 94.331 21.632 55.703 1.00 32.14 209 ALA A N 1
ATOM 1774 C CA . ALA A 1 230 ? 94.156 21.486 57.151 1.00 32.12 209 ALA A CA 1
ATOM 1775 C C . ALA A 1 230 ? 93.982 22.840 57.895 1.00 31.99 209 ALA A C 1
ATOM 1776 O O . ALA A 1 230 ? 93.089 22.952 58.742 1.00 32.20 209 ALA A O 1
ATOM 1778 N N . PRO A 1 231 ? 94.815 23.862 57.572 1.00 31.35 210 PRO A N 1
ATOM 1779 C CA . PRO A 1 231 ? 94.629 25.166 58.248 1.00 30.96 210 PRO A CA 1
ATOM 1780 C C . PRO A 1 231 ? 93.245 25.791 58.052 1.00 30.84 210 PRO A C 1
ATOM 1781 O O . PRO A 1 231 ? 92.805 26.578 58.906 1.00 30.75 210 PRO A O 1
ATOM 1785 N N . LEU A 1 232 ? 92.563 25.452 56.956 1.00 29.61 211 LEU A N 1
ATOM 1786 C CA . LEU A 1 232 ? 91.229 26.002 56.714 1.00 29.43 211 LEU A CA 1
ATOM 1787 C C . LEU A 1 232 ? 90.235 25.541 57.766 1.00 28.79 211 LEU A C 1
ATOM 1788 O O . LEU A 1 232 ? 89.402 26.325 58.213 1.00 28.80 211 LEU A O 1
ATOM 1793 N N . PHE A 1 233 ? 90.319 24.273 58.158 1.00 28.58 212 PHE A N 1
ATOM 1794 C CA . PHE A 1 233 ? 89.492 23.754 59.249 1.00 28.59 212 PHE A CA 1
ATOM 1795 C C . PHE A 1 233 ? 89.893 24.320 60.608 1.00 27.84 212 PHE A C 1
ATOM 1796 O O . PHE A 1 233 ? 89.033 24.586 61.450 1.00 26.40 212 PHE A O 1
ATOM 1804 N N . ASP A 1 234 ? 91.198 24.509 60.814 1.00 27.08 213 ASP A N 1
ATOM 1805 C CA . ASP A 1 234 ? 91.670 25.239 61.987 1.00 26.99 213 ASP A CA 1
ATOM 1806 C C . ASP A 1 234 ? 91.018 26.621 62.072 1.00 26.69 213 ASP A C 1
ATOM 1807 O O . ASP A 1 234 ? 90.452 26.997 63.106 1.00 26.61 213 ASP A O 1
ATOM 1812 N N . LEU A 1 235 ? 91.048 27.345 60.957 1.00 26.86 214 LEU A N 1
ATOM 1813 C CA . LEU A 1 235 ? 90.490 28.683 60.910 1.00 28.05 214 LEU A CA 1
ATOM 1814 C C . LEU A 1 235 ? 88.970 28.697 61.129 1.00 27.69 214 LEU A C 1
ATOM 1815 O O . LEU A 1 235 ? 88.451 29.548 61.835 1.00 27.00 214 LEU A O 1
ATOM 1820 N N . TYR A 1 236 ? 88.267 27.754 60.503 1.00 27.97 215 TYR A N 1
ATOM 1821 C CA . TYR A 1 236 ? 86.838 27.531 60.761 1.00 27.86 215 TYR A CA 1
ATOM 1822 C C . TYR A 1 236 ? 86.550 27.387 62.262 1.00 29.16 215 TYR A C 1
ATOM 1823 O O . TYR A 1 236 ? 85.681 28.078 62.802 1.00 28.91 215 TYR A O 1
ATOM 1832 N N . HIS A 1 237 ? 87.292 26.499 62.923 1.00 30.15 216 HIS A N 1
ATOM 1833 C CA . HIS A 1 237 ? 87.073 26.218 64.341 1.00 32.01 216 HIS A CA 1
ATOM 1834 C C . HIS A 1 237 ? 87.385 27.419 65.216 1.00 32.93 216 HIS A C 1
ATOM 1835 O O . HIS A 1 237 ? 86.633 27.712 66.153 1.00 33.78 216 HIS A O 1
ATOM 1842 N N . GLU A 1 238 ? 88.471 28.125 64.878 1.00 33.62 217 GLU A N 1
ATOM 1843 C CA . GLU A 1 238 ? 88.866 29.389 65.535 1.00 33.67 217 GLU A CA 1
ATOM 1844 C C . GLU A 1 238 ? 87.874 30.554 65.371 1.00 34.17 217 GLU A C 1
ATOM 1845 O O . GLU A 1 238 ? 87.639 31.310 66.322 1.00 33.18 217 GLU A O 1
ATOM 1851 N N . ALA A 1 239 ? 87.316 30.715 64.167 1.00 34.06 218 ALA A N 1
ATOM 1852 C CA . ALA A 1 239 ? 86.301 31.735 63.918 1.00 35.12 218 ALA A CA 1
ATOM 1853 C C . ALA A 1 239 ? 85.065 31.462 64.768 1.00 35.91 218 ALA A C 1
ATOM 1854 O O . ALA A 1 239 ? 84.479 32.393 65.335 1.00 35.93 218 ALA A O 1
ATOM 1856 N N . ALA A 1 240 ? 84.703 30.183 64.865 1.00 36.70 219 ALA A N 1
ATOM 1857 C CA . ALA A 1 240 ? 83.589 29.728 65.689 1.00 37.92 219 ALA A CA 1
ATOM 1858 C C . ALA A 1 240 ? 83.883 29.971 67.163 1.00 39.01 219 ALA A C 1
ATOM 1859 O O . ALA A 1 240 ? 83.147 30.705 67.800 1.00 38.99 219 ALA A O 1
ATOM 1861 N N . ARG A 1 241 ? 84.950 29.348 67.676 1.00 40.49 220 ARG A N 1
ATOM 1862 C CA . ARG A 1 241 ? 85.392 29.488 69.080 1.00 42.51 220 ARG A CA 1
ATOM 1863 C C . ARG A 1 241 ? 85.460 30.959 69.495 1.00 43.60 220 ARG A C 1
ATOM 1864 O O . ARG A 1 241 ? 85.019 31.323 70.586 1.00 44.25 220 ARG A O 1
ATOM 1872 N N . ARG A 1 242 ? 86.011 31.788 68.608 1.00 45.17 221 ARG A N 1
ATOM 1873 C CA . ARG A 1 242 ? 86.078 33.237 68.777 1.00 46.36 221 ARG A CA 1
ATOM 1874 C C . ARG A 1 242 ? 84.678 33.790 68.982 1.00 46.72 221 ARG A C 1
ATOM 1875 O O . ARG A 1 242 ? 84.376 34.342 70.029 1.00 46.83 221 ARG A O 1
ATOM 1883 N N . ALA A 1 243 ? 83.817 33.611 67.980 1.00 47.35 222 ALA A N 1
ATOM 1884 C CA . ALA A 1 243 ? 82.430 34.091 68.016 1.00 47.63 222 ALA A CA 1
ATOM 1885 C C . ALA A 1 243 ? 81.579 33.393 69.094 1.00 47.93 222 ALA A C 1
ATOM 1886 O O . ALA A 1 243 ? 80.369 33.617 69.182 1.00 47.93 222 ALA A O 1
ATOM 1888 N N . GLY A 1 244 ? 82.222 32.553 69.908 1.00 48.44 223 GLY A N 1
ATOM 1889 C CA . GLY A 1 244 ? 81.530 31.760 70.925 1.00 49.18 223 GLY A CA 1
ATOM 1890 C C . GLY A 1 244 ? 80.395 30.936 70.343 1.00 49.79 223 GLY A C 1
ATOM 1891 O O . GLY A 1 244 ? 79.265 30.970 70.842 1.00 50.01 223 GLY A O 1
ATOM 1892 N N . GLN A 1 245 ? 80.687 30.230 69.252 1.00 49.95 224 GLN A N 1
ATOM 1893 C CA . GLN A 1 245 ? 79.771 29.239 68.717 1.00 49.93 224 GLN A CA 1
ATOM 1894 C C . GLN A 1 245 ? 80.087 27.899 69.366 1.00 50.43 224 GLN A C 1
ATOM 1895 O O . GLN A 1 245 ? 81.260 27.559 69.564 1.00 50.50 224 GLN A O 1
ATOM 1901 N N A GLU A 1 246 ? 79.041 27.147 69.712 0.50 50.74 225 GLU A N 1
ATOM 1902 N N B GLU A 1 246 ? 79.033 27.147 69.671 0.50 50.71 225 GLU A N 1
ATOM 1903 C CA A GLU A 1 246 ? 79.191 25.871 70.422 0.50 50.95 225 GLU A CA 1
ATOM 1904 C CA B GLU A 1 246 ? 79.131 25.835 70.307 0.50 50.89 225 GLU A CA 1
ATOM 1905 C C A GLU A 1 246 ? 79.890 24.806 69.570 0.50 51.11 225 GLU A C 1
ATOM 1906 C C B GLU A 1 246 ? 79.954 24.865 69.463 0.50 51.08 225 GLU A C 1
ATOM 1907 O O A GLU A 1 246 ? 79.346 24.344 68.557 0.50 51.16 225 GLU A O 1
ATOM 1908 O O B GLU A 1 246 ? 79.555 24.522 68.340 0.50 51.12 225 GLU A O 1
ATOM 1919 N N . LYS A 1 247 ? 81.096 24.435 70.001 1.00 51.05 226 LYS A N 1
ATOM 1920 C CA . LYS A 1 247 ? 81.978 23.467 69.312 1.00 51.33 226 LYS A CA 1
ATOM 1921 C C . LYS A 1 247 ? 81.228 22.288 68.720 1.00 51.37 226 LYS A C 1
ATOM 1922 O O . LYS A 1 247 ? 81.425 21.914 67.558 1.00 51.65 226 LYS A O 1
ATOM 1928 N N . THR A 1 248 ? 80.346 21.723 69.536 1.00 51.18 227 THR A N 1
ATOM 1929 C CA . THR A 1 248 ? 79.709 20.444 69.242 1.00 50.65 227 THR A CA 1
ATOM 1930 C C . THR A 1 248 ? 78.599 20.551 68.195 1.00 49.48 227 THR A C 1
ATOM 1931 O O . THR A 1 248 ? 78.152 19.531 67.672 1.00 49.96 227 THR A O 1
ATOM 1935 N N . LYS A 1 249 ? 78.163 21.778 67.893 1.00 48.31 228 LYS A N 1
ATOM 1936 C CA . LYS A 1 249 ? 77.209 22.039 66.796 1.00 46.74 228 LYS A CA 1
ATOM 1937 C C . LYS A 1 249 ? 77.872 22.059 65.407 1.00 44.79 228 LYS A C 1
ATOM 1938 O O . LYS A 1 249 ? 77.191 21.964 64.393 1.00 44.30 228 LYS A O 1
ATOM 1944 N N . LEU A 1 250 ? 79.195 22.202 65.373 1.00 42.17 229 LEU A N 1
ATOM 1945 C CA . LEU A 1 250 ? 79.920 22.399 64.112 1.00 39.26 229 LEU A CA 1
ATOM 1946 C C . LEU A 1 250 ? 80.155 21.072 63.374 1.00 37.11 229 LEU A C 1
ATOM 1947 O O . LEU A 1 250 ? 80.596 20.084 63.970 1.00 37.41 229 LEU A O 1
ATOM 1952 N N A ARG A 1 251 ? 79.842 21.059 62.083 0.50 35.77 230 ARG A N 1
ATOM 1953 N N B ARG A 1 251 ? 79.852 21.054 62.082 0.50 35.72 230 ARG A N 1
ATOM 1954 C CA A ARG A 1 251 ? 80.099 19.894 61.234 0.50 34.20 230 ARG A CA 1
ATOM 1955 C CA B ARG A 1 251 ? 80.123 19.874 61.264 0.50 34.13 230 ARG A CA 1
ATOM 1956 C C A ARG A 1 251 ? 80.979 20.289 60.060 0.50 32.75 230 ARG A C 1
ATOM 1957 C C B ARG A 1 251 ? 80.944 20.264 60.044 0.50 32.70 230 ARG A C 1
ATOM 1958 O O A ARG A 1 251 ? 80.942 21.433 59.601 0.50 31.71 230 ARG A O 1
ATOM 1959 O O B ARG A 1 251 ? 80.840 21.385 59.544 0.50 31.74 230 ARG A O 1
ATOM 1974 N N . THR A 1 252 ? 81.796 19.348 59.596 1.00 31.19 231 THR A N 1
ATOM 1975 C CA . THR A 1 252 ? 82.671 19.607 58.465 1.00 29.28 231 THR A CA 1
ATOM 1976 C C . THR A 1 252 ? 82.677 18.409 57.523 1.00 27.91 231 THR A C 1
ATOM 1977 O O . THR A 1 252 ? 82.530 17.261 57.946 1.00 27.46 231 THR A O 1
ATOM 1981 N N A SER A 1 253 ? 82.845 18.695 56.237 0.50 26.85 232 SER A N 1
ATOM 1982 N N B SER A 1 253 ? 82.847 18.685 56.241 0.50 27.11 232 SER A N 1
ATOM 1983 C CA A SER A 1 253 ? 82.903 17.659 55.215 0.50 25.85 232 SER A CA 1
ATOM 1984 C CA B SER A 1 253 ? 82.991 17.613 55.282 0.50 26.39 232 SER A CA 1
ATOM 1985 C C A SER A 1 253 ? 83.995 17.987 54.198 0.50 26.00 232 SER A C 1
ATOM 1986 C C B SER A 1 253 ? 84.054 17.972 54.258 0.50 26.25 232 SER A C 1
ATOM 1987 O O A SER A 1 253 ? 84.346 19.155 53.994 0.50 25.39 232 SER A O 1
ATOM 1988 O O B SER A 1 253 ? 84.432 19.139 54.101 0.50 25.51 232 SER A O 1
ATOM 1993 N N . ILE A 1 254 ? 84.556 16.951 53.589 1.00 25.42 233 ILE A N 1
ATOM 1994 C CA . ILE A 1 254 ? 85.419 17.150 52.456 1.00 26.12 233 ILE A CA 1
ATOM 1995 C C . ILE A 1 254 ? 84.720 16.531 51.258 1.00 26.47 233 ILE A C 1
ATOM 1996 O O . ILE A 1 254 ? 84.110 15.458 51.365 1.00 27.24 233 ILE A O 1
ATOM 2001 N N . ASN A 1 255 ? 84.763 17.236 50.139 1.00 27.04 234 ASN A N 1
ATOM 2002 C CA . ASN A 1 255 ? 84.145 16.792 48.888 1.00 27.47 234 ASN A CA 1
ATOM 2003 C C . ASN A 1 255 ? 85.296 16.565 47.901 1.00 26.58 234 ASN A C 1
ATOM 2004 O O . ASN A 1 255 ? 86.023 17.508 47.563 1.00 26.14 234 ASN A O 1
ATOM 2009 N N . VAL A 1 256 ? 85.471 15.329 47.448 1.00 25.31 235 VAL A N 1
ATOM 2010 C CA . VAL A 1 256 ? 86.662 14.977 46.680 1.00 25.23 235 VAL A CA 1
ATOM 2011 C C . VAL A 1 256 ? 86.282 14.172 45.441 1.00 25.51 235 VAL A C 1
ATOM 2012 O O . VAL A 1 256 ? 85.165 13.599 45.384 1.00 24.93 235 VAL A O 1
ATOM 2016 N N . HIS A 1 257 ? 87.170 14.164 44.445 1.00 24.30 236 HIS A N 1
ATOM 2017 C CA . HIS A 1 257 ? 87.009 13.300 43.287 1.00 25.22 236 HIS A CA 1
ATOM 2018 C C . HIS A 1 257 ? 87.685 11.954 43.570 1.00 24.49 236 HIS A C 1
ATOM 2019 O O . HIS A 1 257 ? 88.625 11.862 44.378 1.00 23.72 236 HIS A O 1
ATOM 2026 N N . GLY A 1 258 ? 87.227 10.917 42.872 1.00 23.56 237 GLY A N 1
ATOM 2027 C CA . GLY A 1 258 ? 87.877 9.613 43.008 1.00 22.89 237 GLY A CA 1
ATOM 2028 C C . GLY A 1 258 ? 87.078 8.511 42.372 1.00 23.49 237 GLY A C 1
ATOM 2029 O O . GLY A 1 258 ? 86.058 8.760 41.708 1.00 22.40 237 GLY A O 1
ATOM 2030 N N . PHE A 1 259 ? 87.535 7.282 42.571 1.00 23.17 238 PHE A N 1
ATOM 2031 C CA . PHE A 1 259 ? 86.855 6.160 41.941 1.00 24.40 238 PHE A CA 1
ATOM 2032 C C . PHE A 1 259 ? 87.309 4.867 42.636 1.00 24.50 238 PHE A C 1
ATOM 2033 O O . PHE A 1 259 ? 88.403 4.797 43.178 1.00 23.34 238 PHE A O 1
ATOM 2041 N N . ILE A 1 260 ? 86.431 3.869 42.642 1.00 24.48 239 ILE A N 1
ATOM 2042 C CA . ILE A 1 260 ? 86.747 2.594 43.297 1.00 24.60 239 ILE A CA 1
ATOM 2043 C C . ILE A 1 260 ? 86.488 1.472 42.308 1.00 24.85 239 ILE A C 1
ATOM 2044 O O . ILE A 1 260 ? 85.449 1.482 41.629 1.00 23.27 239 ILE A O 1
ATOM 2049 N N . ALA A 1 261 ? 87.442 0.544 42.192 1.00 24.61 240 ALA A N 1
ATOM 2050 C CA . ALA A 1 261 ? 87.247 -0.635 41.356 1.00 25.81 240 ALA A CA 1
ATOM 2051 C C . ALA A 1 261 ? 87.819 -1.843 42.104 1.00 26.39 240 ALA A C 1
ATOM 2052 O O . ALA A 1 261 ? 88.375 -1.696 43.187 1.00 26.88 240 ALA A O 1
ATOM 2054 N N A ASP A 1 262 ? 87.691 -3.016 41.505 0.50 26.46 241 ASP A N 1
ATOM 2055 N N B ASP A 1 262 ? 87.639 -3.056 41.580 0.50 27.02 241 ASP A N 1
ATOM 2056 C CA A ASP A 1 262 ? 88.138 -4.251 42.137 0.50 26.22 241 ASP A CA 1
ATOM 2057 C CA B ASP A 1 262 ? 88.163 -4.218 42.325 0.50 27.38 241 ASP A CA 1
ATOM 2058 C C A ASP A 1 262 ? 89.655 -4.349 42.338 0.50 26.24 241 ASP A C 1
ATOM 2059 C C B ASP A 1 262 ? 89.683 -4.213 42.487 0.50 26.75 241 ASP A C 1
ATOM 2060 O O A ASP A 1 262 ? 90.140 -5.124 43.177 0.50 26.44 241 ASP A O 1
ATOM 2061 O O B ASP A 1 262 ? 90.203 -4.790 43.451 0.50 26.74 241 ASP A O 1
ATOM 2070 N N . THR A 1 263 ? 90.394 -3.554 41.567 1.00 25.89 242 THR A N 1
ATOM 2071 C CA . THR A 1 263 ? 91.849 -3.394 41.724 1.00 25.97 242 THR A CA 1
ATOM 2072 C C . THR A 1 263 ? 92.242 -1.932 41.529 1.00 25.29 242 THR A C 1
ATOM 2073 O O . THR A 1 263 ? 91.567 -1.186 40.824 1.00 24.90 242 THR A O 1
ATOM 2077 N N . THR A 1 264 ? 93.359 -1.552 42.137 1.00 25.34 243 THR A N 1
ATOM 2078 C CA . THR A 1 264 ? 93.857 -0.179 41.984 1.00 26.08 243 THR A CA 1
ATOM 2079 C C . THR A 1 264 ? 94.232 0.146 40.524 1.00 26.29 243 THR A C 1
ATOM 2080 O O . THR A 1 264 ? 93.904 1.232 40.035 1.00 25.67 243 THR A O 1
ATOM 2084 N N . ASP A 1 265 ? 94.864 -0.811 39.827 1.00 26.62 244 ASP A N 1
ATOM 2085 C CA . ASP A 1 265 ? 95.213 -0.645 38.402 1.00 27.41 244 ASP A CA 1
ATOM 2086 C C . ASP A 1 265 ? 93.981 -0.415 37.523 1.00 27.01 244 ASP A C 1
ATOM 2087 O O . ASP A 1 265 ? 94.006 0.427 36.621 1.00 27.27 244 ASP A O 1
ATOM 2092 N N A LYS A 1 266 ? 92.903 -1.140 37.811 0.50 26.31 245 LYS A N 1
ATOM 2093 N N B LYS A 1 266 ? 92.918 -1.171 37.795 0.50 25.90 245 LYS A N 1
ATOM 2094 C CA A LYS A 1 266 ? 91.665 -1.009 37.058 0.50 26.75 245 LYS A CA 1
ATOM 2095 C CA B LYS A 1 266 ? 91.651 -1.024 37.098 0.50 26.03 245 LYS A CA 1
ATOM 2096 C C A LYS A 1 266 ? 90.974 0.328 37.349 0.50 26.05 245 LYS A C 1
ATOM 2097 C C B LYS A 1 266 ? 91.084 0.371 37.336 0.50 25.50 245 LYS A C 1
ATOM 2098 O O A LYS A 1 266 ? 90.408 0.950 36.445 0.50 26.51 245 LYS A O 1
ATOM 2099 O O B LYS A 1 266 ? 90.719 1.070 36.389 0.50 25.77 245 LYS A O 1
ATOM 2110 N N . ALA A 1 267 ? 91.021 0.765 38.606 1.00 25.52 246 ALA A N 1
ATOM 2111 C CA . ALA A 1 267 ? 90.445 2.067 38.992 1.00 26.64 246 ALA A CA 1
ATOM 2112 C C . ALA A 1 267 ? 91.167 3.190 38.250 1.00 26.45 246 ALA A C 1
ATOM 2113 O O . ALA A 1 267 ? 90.537 4.058 37.664 1.00 26.43 246 ALA A O 1
ATOM 2115 N N . ALA A 1 268 ? 92.492 3.151 38.261 1.00 26.66 247 ALA A N 1
ATOM 2116 C CA . ALA A 1 268 ? 93.281 4.128 37.526 1.00 26.60 247 ALA A CA 1
ATOM 2117 C C . ALA A 1 268 ? 93.005 4.155 36.018 1.00 26.92 247 ALA A C 1
ATOM 2118 O O . ALA A 1 268 ? 92.773 5.237 35.472 1.00 27.47 247 ALA A O 1
ATOM 2120 N N A ASP A 1 269 ? 93.024 3.001 35.366 0.60 26.66 248 ASP A N 1
ATOM 2121 N N B ASP A 1 269 ? 93.024 2.986 35.359 0.40 27.15 248 ASP A N 1
ATOM 2122 C CA A ASP A 1 269 ? 92.834 2.958 33.922 0.60 27.40 248 ASP A CA 1
ATOM 2123 C CA B ASP A 1 269 ? 92.826 2.918 33.891 0.40 27.89 248 ASP A CA 1
ATOM 2124 C C A ASP A 1 269 ? 91.433 3.427 33.507 0.60 27.85 248 ASP A C 1
ATOM 2125 C C B ASP A 1 269 ? 91.402 3.231 33.404 0.40 28.07 248 ASP A C 1
ATOM 2126 O O A ASP A 1 269 ? 91.285 4.153 32.518 0.60 28.03 248 ASP A O 1
ATOM 2127 O O B ASP A 1 269 ? 91.205 3.637 32.255 0.40 28.09 248 ASP A O 1
ATOM 2136 N N . GLN A 1 270 ? 90.423 3.028 34.282 1.00 27.47 249 GLN A N 1
ATOM 2137 C CA . GLN A 1 270 ? 89.036 3.358 33.972 1.00 27.89 249 GLN A CA 1
ATOM 2138 C C . GLN A 1 270 ? 88.744 4.851 34.184 1.00 27.94 249 GLN A C 1
ATOM 2139 O O . GLN A 1 270 ? 88.021 5.480 33.406 1.00 28.62 249 GLN A O 1
ATOM 2145 N N . PHE A 1 271 ? 89.320 5.417 35.232 1.00 27.75 250 PHE A N 1
ATOM 2146 C CA . PHE A 1 271 ? 89.001 6.795 35.617 1.00 28.03 250 PHE A CA 1
ATOM 2147 C C . PHE A 1 271 ? 89.812 7.837 34.844 1.00 28.80 250 PHE A C 1
ATOM 2148 O O . PHE A 1 271 ? 89.324 8.952 34.633 1.00 29.75 250 PHE A O 1
ATOM 2156 N N . TYR A 1 272 ? 91.030 7.493 34.418 1.00 29.46 251 TYR A N 1
ATOM 2157 C CA . TYR A 1 272 ? 91.939 8.505 33.857 1.00 31.00 251 TYR A CA 1
ATOM 2158 C C . TYR A 1 272 ? 91.359 9.327 32.685 1.00 31.26 251 TYR A C 1
ATOM 2159 O O . TYR A 1 272 ? 91.277 10.557 32.771 1.00 31.85 251 TYR A O 1
ATOM 2168 N N . GLY A 1 273 ? 90.973 8.641 31.611 1.00 31.77 252 GLY A N 1
ATOM 2169 C CA . GLY A 1 273 ? 90.462 9.281 30.399 1.00 32.56 252 GLY A CA 1
ATOM 2170 C C . GLY A 1 273 ? 89.269 10.191 30.649 1.00 34.15 252 GLY A C 1
ATOM 2171 O O . GLY A 1 273 ? 89.362 11.399 30.428 1.00 33.59 252 GLY A O 1
ATOM 2172 N N . PRO A 1 274 ? 88.141 9.619 31.130 1.00 34.18 253 PRO A N 1
ATOM 2173 C CA . PRO A 1 274 ? 86.917 10.394 31.359 1.00 35.74 253 PRO A CA 1
ATOM 2174 C C . PRO A 1 274 ? 87.173 11.602 32.241 1.00 36.25 253 PRO A C 1
ATOM 2175 O O . PRO A 1 274 ? 86.698 12.705 31.949 1.00 37.25 253 PRO A O 1
ATOM 2179 N N . GLN A 1 275 ? 87.965 11.398 33.281 1.00 37.77 254 GLN A N 1
ATOM 2180 C CA . GLN A 1 275 ? 88.341 12.448 34.224 1.00 39.74 254 GLN A CA 1
ATOM 2181 C C . GLN A 1 275 ? 89.170 13.577 33.583 1.00 40.09 254 GLN A C 1
ATOM 2182 O O . GLN A 1 275 ? 88.865 14.773 33.766 1.00 41.02 254 GLN A O 1
ATOM 2188 N N . ALA A 1 276 ? 90.208 13.182 32.849 1.00 39.57 255 ALA A N 1
ATOM 2189 C CA . ALA A 1 276 ? 91.106 14.111 32.143 1.00 39.92 255 ALA A CA 1
ATOM 2190 C C . ALA A 1 276 ? 90.339 15.036 31.190 1.00 40.29 255 ALA A C 1
ATOM 2191 O O . ALA A 1 276 ? 90.633 16.238 31.145 1.00 39.72 255 ALA A O 1
ATOM 2193 N N A GLU A 1 277 ? 89.377 14.494 30.443 0.50 40.53 256 GLU A N 1
ATOM 2194 N N B GLU A 1 277 ? 89.372 14.462 30.455 0.50 40.68 256 GLU A N 1
ATOM 2195 C CA A GLU A 1 277 ? 88.631 15.296 29.466 0.50 41.24 256 GLU A CA 1
ATOM 2196 C CA B GLU A 1 277 ? 88.529 15.192 29.490 0.50 41.61 256 GLU A CA 1
ATOM 2197 C C A GLU A 1 277 ? 87.873 16.432 30.146 0.50 41.26 256 GLU A C 1
ATOM 2198 C C B GLU A 1 277 ? 87.933 16.410 30.174 0.50 41.42 256 GLU A C 1
ATOM 2199 O O A GLU A 1 277 ? 87.781 17.534 29.600 0.50 40.87 256 GLU A O 1
ATOM 2200 O O B GLU A 1 277 ? 87.993 17.529 29.662 0.50 41.06 256 GLU A O 1
ATOM 2211 N N . VAL A 1 278 ? 87.347 16.164 31.342 1.00 41.46 257 VAL A N 1
ATOM 2212 C CA . VAL A 1 278 ? 86.652 17.191 32.106 1.00 42.05 257 VAL A CA 1
ATOM 2213 C C . VAL A 1 278 ? 87.598 18.219 32.727 1.00 42.35 257 VAL A C 1
ATOM 2214 O O . VAL A 1 278 ? 87.366 19.421 32.584 1.00 42.09 257 VAL A O 1
ATOM 2242 N N . ASN A 1 280 ? 90.603 19.006 31.853 1.00 42.23 259 ASN A N 1
ATOM 2243 C CA . ASN A 1 280 ? 91.223 19.786 30.759 1.00 42.34 259 ASN A CA 1
ATOM 2244 C C . ASN A 1 280 ? 90.293 20.905 30.282 1.00 43.43 259 ASN A C 1
ATOM 2245 O O . ASN A 1 280 ? 90.735 22.034 30.071 1.00 43.38 259 ASN A O 1
ATOM 2250 N N . ARG A 1 281 ? 89.003 20.586 30.145 1.00 43.97 260 ARG A N 1
ATOM 2251 C CA . ARG A 1 281 ? 87.988 21.568 29.767 1.00 45.62 260 ARG A CA 1
ATOM 2252 C C . ARG A 1 281 ? 87.903 22.684 30.811 1.00 45.05 260 ARG A C 1
ATOM 2253 O O . ARG A 1 281 ? 87.911 23.878 30.462 1.00 44.71 260 ARG A O 1
ATOM 2261 N N . ILE A 1 282 ? 87.837 22.288 32.082 1.00 44.53 261 ILE A N 1
ATOM 2262 C CA . ILE A 1 282 ? 87.869 23.233 33.199 1.00 44.57 261 ILE A CA 1
ATOM 2263 C C . ILE A 1 282 ? 89.137 24.107 33.206 1.00 44.51 261 ILE A C 1
ATOM 2264 O O . ILE A 1 282 ? 89.039 25.323 33.371 1.00 44.31 261 ILE A O 1
ATOM 2269 N N . GLY A 1 283 ? 90.309 23.497 33.023 1.00 43.87 262 GLY A N 1
ATOM 2270 C CA . GLY A 1 283 ? 91.565 24.250 32.949 1.00 43.71 262 GLY A CA 1
ATOM 2271 C C . GLY A 1 283 ? 91.560 25.309 31.855 1.00 43.66 262 GLY A C 1
ATOM 2272 O O . GLY A 1 283 ? 92.035 26.428 32.070 1.00 42.82 262 GLY A O 1
ATOM 2273 N N . ARG A 1 284 ? 91.032 24.935 30.684 1.00 44.02 263 ARG A N 1
ATOM 2274 C CA . ARG A 1 284 ? 90.920 25.809 29.508 1.00 45.15 263 ARG A CA 1
ATOM 2275 C C . ARG A 1 284 ? 90.133 27.068 29.848 1.00 44.48 263 ARG A C 1
ATOM 2276 O O . ARG A 1 284 ? 90.535 28.195 29.525 1.00 44.00 263 ARG A O 1
ATOM 2284 N N . GLU A 1 285 ? 89.016 26.868 30.528 1.00 43.70 264 GLU A N 1
ATOM 2285 C CA . GLU A 1 285 ? 88.164 27.967 30.934 1.00 43.75 264 GLU A CA 1
ATOM 2286 C C . GLU A 1 285 ? 88.678 28.762 32.154 1.00 43.12 264 GLU A C 1
ATOM 2287 O O . GLU A 1 285 ? 88.171 29.858 32.438 1.00 42.70 264 GLU A O 1
ATOM 2293 N N A ARG A 1 286 ? 89.671 28.233 32.863 0.50 42.54 265 ARG A N 1
ATOM 2294 N N B ARG A 1 286 ? 89.666 28.204 32.859 0.50 42.60 265 ARG A N 1
ATOM 2295 C CA A ARG A 1 286 ? 90.193 28.933 34.042 0.50 42.32 265 ARG A CA 1
ATOM 2296 C CA B ARG A 1 286 ? 90.228 28.811 34.074 0.50 42.45 265 ARG A CA 1
ATOM 2297 C C A ARG A 1 286 ? 91.618 29.477 33.812 0.50 41.92 265 ARG A C 1
ATOM 2298 C C B ARG A 1 286 ? 91.694 29.266 33.892 0.50 41.97 265 ARG A C 1
ATOM 2299 O O A ARG A 1 286 ? 92.189 30.224 34.675 0.50 41.53 265 ARG A O 1
ATOM 2300 O O B ARG A 1 286 ? 92.364 29.746 34.866 0.50 41.58 265 ARG A O 1
ATOM 2315 N N . GLY A 1 287 ? 92.181 29.110 32.645 1.00 41.75 266 GLY A N 1
ATOM 2316 C CA . GLY A 1 287 ? 93.497 29.604 32.254 1.00 42.22 266 GLY A CA 1
ATOM 2317 C C . GLY A 1 287 ? 94.696 28.748 32.613 1.00 42.94 266 GLY A C 1
ATOM 2318 O O . GLY A 1 287 ? 95.800 29.281 32.762 1.00 42.06 266 GLY A O 1
ATOM 2319 N N . TRP A 1 288 ? 94.503 27.434 32.756 1.00 43.48 267 TRP A N 1
ATOM 2320 C CA . TRP A 1 288 ? 95.659 26.520 32.907 1.00 45.12 267 TRP A CA 1
ATOM 2321 C C . TRP A 1 288 ? 95.706 25.348 31.916 1.00 44.92 267 TRP A C 1
ATOM 2322 O O . TRP A 1 288 ? 94.691 24.991 31.324 1.00 44.73 267 TRP A O 1
ATOM 2333 N N . GLY A 1 289 ? 96.901 24.773 31.745 1.00 45.07 268 GLY A N 1
ATOM 2334 C CA . GLY A 1 289 ? 97.167 23.738 30.730 1.00 45.06 268 GLY A CA 1
ATOM 2335 C C . GLY A 1 289 ? 96.511 22.400 31.035 1.00 45.02 268 GLY A C 1
ATOM 2336 O O . GLY A 1 289 ? 95.956 22.224 32.124 1.00 45.19 268 GLY A O 1
ATOM 2337 N N . PRO A 1 290 ? 96.560 21.444 30.078 1.00 44.84 269 PRO A N 1
ATOM 2338 C CA . PRO A 1 290 ? 95.920 20.141 30.342 1.00 44.51 269 PRO A CA 1
ATOM 2339 C C . PRO A 1 290 ? 96.640 19.311 31.415 1.00 44.21 269 PRO A C 1
ATOM 2340 O O . PRO A 1 290 ? 97.824 19.527 31.682 1.00 43.99 269 PRO A O 1
ATOM 2344 N N . THR A 1 291 ? 95.918 18.370 32.024 1.00 43.86 270 THR A N 1
ATOM 2345 C CA . THR A 1 291 ? 96.524 17.409 32.945 1.00 43.01 270 THR A CA 1
ATOM 2346 C C . THR A 1 291 ? 97.319 16.332 32.174 1.00 42.71 270 THR A C 1
ATOM 2347 O O . THR A 1 291 ? 97.251 16.254 30.941 1.00 42.56 270 THR A O 1
ATOM 2351 N N . ASN A 1 292 ? 98.078 15.514 32.902 1.00 42.15 271 ASN A N 1
ATOM 2352 C CA . ASN A 1 292 ? 98.680 14.307 32.317 1.00 41.65 271 ASN A CA 1
ATOM 2353 C C . ASN A 1 292 ? 98.656 13.127 33.297 1.00 40.99 271 ASN A C 1
ATOM 2354 O O . ASN A 1 292 ? 98.164 13.250 34.432 1.00 40.35 271 ASN A O 1
ATOM 2359 N N . ARG A 1 293 ? 99.191 11.987 32.868 1.00 40.26 272 ARG A N 1
ATOM 2360 C CA . ARG A 1 293 ? 99.112 10.785 33.682 1.00 40.03 272 ARG A CA 1
ATOM 2361 C C . ARG A 1 293 ? 100.039 10.906 34.902 1.00 39.32 272 ARG A C 1
ATOM 2362 O O . ARG A 1 293 ? 99.716 10.397 35.983 1.00 39.53 272 ARG A O 1
ATOM 2370 N N . ALA A 1 294 ? 101.166 11.596 34.735 1.00 37.97 273 ALA A N 1
ATOM 2371 C CA . ALA A 1 294 ? 102.082 11.835 35.849 1.00 36.31 273 ALA A CA 1
ATOM 2372 C C . ALA A 1 294 ? 101.410 12.662 36.949 1.00 35.05 273 ALA A C 1
ATOM 2373 O O . ALA A 1 294 ? 101.514 12.325 38.131 1.00 34.80 273 ALA A O 1
ATOM 2375 N N A HIS A 1 295 ? 100.725 13.738 36.556 0.60 34.59 274 HIS A N 1
ATOM 2376 N N B HIS A 1 295 ? 100.719 13.727 36.553 0.40 34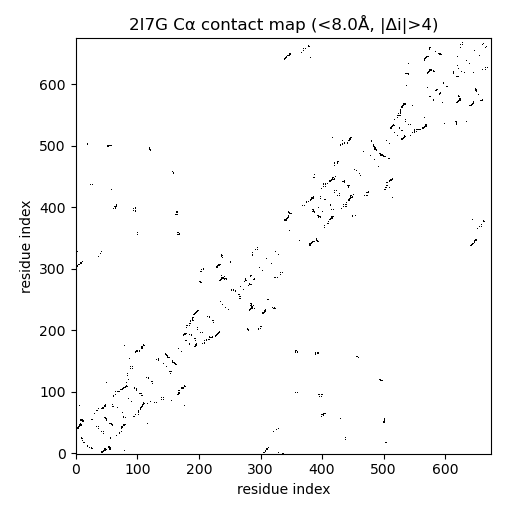.33 274 HIS A N 1
ATOM 2377 C CA A HIS A 1 295 ? 99.924 14.548 37.484 0.60 33.71 274 HIS A CA 1
ATOM 2378 C CA B HIS A 1 295 ? 99.946 14.547 37.483 0.40 33.31 274 HIS A CA 1
ATOM 2379 C C A HIS A 1 295 ? 98.867 13.671 38.158 0.60 32.83 274 HIS A C 1
ATOM 2380 C C B HIS A 1 295 ? 98.831 13.718 38.141 0.40 32.62 274 HIS A C 1
ATOM 2381 O O A HIS A 1 295 ? 98.672 13.740 39.380 0.60 32.14 274 HIS A O 1
ATOM 2382 O O B HIS A 1 295 ? 98.574 13.853 39.343 0.40 32.16 274 HIS A O 1
ATOM 2395 N N . PHE A 1 296 ? 98.191 12.862 37.343 1.00 31.79 275 PHE A N 1
ATOM 2396 C CA . PHE A 1 296 ? 97.150 11.930 37.816 1.00 30.72 275 PHE A CA 1
ATOM 2397 C C . PHE A 1 296 ? 97.738 10.894 38.781 1.00 29.17 275 PHE A C 1
ATOM 2398 O O . PHE A 1 296 ? 97.181 10.640 39.837 1.00 27.32 275 PHE A O 1
ATOM 2406 N N . ASP A 1 297 ? 98.894 10.317 38.436 1.00 29.03 276 ASP A N 1
ATOM 2407 C CA . ASP A 1 297 ? 99.500 9.331 39.331 1.00 28.87 276 ASP A CA 1
ATOM 2408 C C . ASP A 1 297 ? 99.920 9.959 40.661 1.00 28.35 276 ASP A C 1
ATOM 2409 O O . ASP A 1 297 ? 99.752 9.353 41.718 1.00 28.17 276 ASP A O 1
ATOM 2414 N N . ALA A 1 298 ? 100.403 11.194 40.601 1.00 28.01 277 ALA A N 1
ATOM 2415 C CA . ALA A 1 298 ? 100.681 11.982 41.800 1.00 28.33 277 ALA A CA 1
ATOM 2416 C C . ALA A 1 298 ? 99.404 12.252 42.615 1.00 28.14 277 ALA A C 1
ATOM 2417 O O . ALA A 1 298 ? 99.404 12.131 43.840 1.00 28.97 277 ALA A O 1
ATOM 2419 N N . ALA A 1 299 ? 98.322 12.608 41.932 1.00 27.46 278 ALA A N 1
ATOM 2420 C CA . ALA A 1 299 ? 97.053 12.919 42.604 1.00 27.46 278 ALA A CA 1
ATOM 2421 C C . ALA A 1 299 ? 96.451 11.713 43.349 1.00 27.14 278 ALA A C 1
ATOM 2422 O O . ALA A 1 299 ? 95.845 11.857 44.418 1.00 26.67 278 ALA A O 1
ATOM 2424 N N . ARG A 1 300 ? 96.652 10.516 42.798 1.00 26.34 279 ARG A N 1
ATOM 2425 C CA . ARG A 1 300 ? 96.095 9.311 43.395 1.00 26.83 279 ARG A CA 1
ATOM 2426 C C . ARG A 1 300 ? 97.001 8.673 44.440 1.00 27.18 279 ARG A C 1
ATOM 2427 O O . ARG A 1 300 ? 96.586 7.728 45.117 1.00 27.83 279 ARG A O 1
ATOM 2435 N N . GLY A 1 301 ? 98.239 9.180 44.554 1.00 27.17 280 GLY A N 1
ATOM 2436 C CA . GLY A 1 301 ? 99.160 8.792 45.633 1.00 28.30 280 GLY A CA 1
ATOM 2437 C C . GLY A 1 301 ? 98.580 9.137 46.998 1.00 29.20 280 GLY A C 1
ATOM 2438 O O . GLY A 1 301 ? 97.576 9.854 47.077 1.00 28.06 280 GLY A O 1
ATOM 2439 N N . PRO A 1 302 ? 99.211 8.650 48.082 1.00 30.11 281 PRO A N 1
ATOM 2440 C CA . PRO A 1 302 ? 98.594 8.745 49.422 1.00 30.51 281 PRO A CA 1
ATOM 2441 C C . PRO A 1 302 ? 98.291 10.170 49.910 1.00 30.56 281 PRO A C 1
ATOM 2442 O O . PRO A 1 302 ? 97.314 10.349 50.658 1.00 30.55 281 PRO A O 1
ATOM 2446 N N . GLU A 1 303 ? 99.095 11.154 49.489 1.00 29.68 282 GLU A N 1
ATOM 2447 C CA . GLU A 1 303 ? 98.893 12.555 49.881 1.00 30.19 282 GLU A CA 1
ATOM 2448 C C . GLU A 1 303 ? 98.099 13.385 48.856 1.00 29.17 282 GLU A C 1
ATOM 2449 O O . GLU A 1 303 ? 97.790 14.542 49.109 1.00 29.44 282 GLU A O 1
ATOM 2455 N N . GLY A 1 304 ? 97.814 12.814 47.688 1.00 28.35 283 GLY A N 1
ATOM 2456 C CA . GLY A 1 304 ? 97.163 13.553 46.604 1.00 27.88 283 GLY A CA 1
ATOM 2457 C C . GLY A 1 304 ? 95.662 13.710 46.809 1.00 27.56 283 GLY A C 1
ATOM 2458 O O . GLY A 1 304 ? 95.079 13.053 47.683 1.00 27.31 283 GLY A O 1
ATOM 2459 N N . ASN A 1 305 ? 95.036 14.564 45.995 1.00 26.08 284 ASN A N 1
ATOM 2460 C CA . ASN A 1 305 ? 93.611 14.896 46.163 1.00 27.00 284 ASN A CA 1
ATOM 2461 C C . ASN A 1 305 ? 92.631 13.777 45.742 1.00 26.62 284 ASN A C 1
ATOM 2462 O O . ASN A 1 305 ? 91.457 13.809 46.160 1.00 25.50 284 ASN A O 1
ATOM 2467 N N . LEU A 1 306 ? 93.085 12.825 44.907 1.00 26.09 285 LEU A N 1
ATOM 2468 C CA . LEU A 1 306 ? 92.177 11.803 44.319 1.00 26.90 285 LEU A CA 1
ATOM 2469 C C . LEU A 1 306 ? 92.041 10.577 45.199 1.00 26.80 285 LEU A C 1
ATOM 2470 O O . LEU A 1 306 ? 93.053 9.958 45.542 1.00 26.66 285 LEU A O 1
ATOM 2475 N N . PHE A 1 307 ? 90.802 10.235 45.551 1.00 25.68 286 PHE A N 1
ATOM 2476 C CA . PHE A 1 307 ? 90.557 9.108 46.430 1.00 25.49 286 PHE A CA 1
ATOM 2477 C C . PHE A 1 307 ? 90.228 7.918 45.543 1.00 24.85 286 PHE A C 1
ATOM 2478 O O . PHE A 1 307 ? 89.068 7.684 45.202 1.00 24.84 286 PHE A O 1
ATOM 2486 N N . LEU A 1 308 ? 91.275 7.203 45.133 1.00 24.84 287 LEU A N 1
ATOM 2487 C CA . LEU A 1 308 ? 91.140 6.257 44.014 1.00 24.64 287 LEU A CA 1
ATOM 2488 C C . LEU A 1 308 ? 91.906 4.954 44.215 1.00 24.10 287 LEU A C 1
ATOM 2489 O O . LEU A 1 308 ? 93.075 4.968 44.634 1.00 23.11 287 LEU A O 1
ATOM 2494 N N . GLY A 1 309 ? 91.245 3.840 43.887 1.00 22.72 288 GLY A N 1
ATOM 2495 C CA . GLY A 1 309 ? 91.931 2.536 43.917 1.00 23.02 288 GLY A CA 1
ATOM 2496 C C . GLY A 1 309 ? 90.979 1.425 44.322 1.00 23.32 288 GLY A C 1
ATOM 2497 O O . GLY A 1 309 ? 89.751 1.584 44.261 1.00 23.15 288 GLY A O 1
ATOM 2498 N N . GLU A 1 310 ? 91.559 0.288 44.730 1.00 24.45 289 GLU A N 1
ATOM 2499 C CA . GLU A 1 310 ? 90.769 -0.804 45.305 1.00 25.13 289 GLU A CA 1
ATOM 2500 C C . GLU A 1 310 ? 90.155 -0.345 46.647 1.00 25.21 289 GLU A C 1
ATOM 2501 O O . GLU A 1 310 ? 90.651 0.627 47.258 1.00 25.32 289 GLU A O 1
ATOM 2507 N N . PRO A 1 311 ? 89.078 -1.020 47.111 1.00 25.86 290 PRO A N 1
ATOM 2508 C CA . PRO A 1 311 ? 88.376 -0.551 48.325 1.00 25.89 290 PRO A CA 1
ATOM 2509 C C . PRO A 1 311 ? 89.289 -0.321 49.553 1.00 25.82 290 PRO A C 1
ATOM 2510 O O . PRO A 1 311 ? 89.131 0.676 50.262 1.00 24.76 290 PRO A O 1
ATOM 2514 N N A GLU A 1 312 ? 90.222 -1.236 49.783 0.50 26.09 291 GLU A N 1
ATOM 2515 N N B GLU A 1 312 ? 90.214 -1.244 49.793 0.50 26.47 291 GLU A N 1
ATOM 2516 C CA A GLU A 1 312 ? 91.165 -1.140 50.899 0.50 26.42 291 GLU A CA 1
ATOM 2517 C CA B GLU A 1 312 ? 91.156 -1.132 50.907 0.50 27.40 291 GLU A CA 1
ATOM 2518 C C A GLU A 1 312 ? 91.994 0.147 50.894 0.50 26.53 291 GLU A C 1
ATOM 2519 C C B GLU A 1 312 ? 91.940 0.182 50.884 0.50 26.92 291 GLU A C 1
ATOM 2520 O O A GLU A 1 312 ? 92.212 0.765 51.944 0.50 26.54 291 GLU A O 1
ATOM 2521 O O B GLU A 1 312 ? 92.067 0.856 51.911 0.50 26.93 291 GLU A O 1
ATOM 2532 N N . LEU A 1 313 ? 92.475 0.530 49.717 1.00 26.63 292 LEU A N 1
ATOM 2533 C CA . LEU A 1 313 ? 93.316 1.717 49.588 1.00 26.31 292 LEU A CA 1
ATOM 2534 C C . LEU A 1 313 ? 92.511 2.989 49.835 1.00 26.46 292 LEU A C 1
ATOM 2535 O O . LEU A 1 313 ? 92.947 3.875 50.579 1.00 25.22 292 LEU A O 1
ATOM 2540 N N . VAL A 1 314 ? 91.332 3.062 49.216 1.00 26.01 293 VAL A N 1
ATOM 2541 C CA . VAL A 1 314 ? 90.453 4.218 49.359 1.00 25.85 293 VAL A CA 1
ATOM 2542 C C . VAL A 1 314 ? 90.010 4.357 50.828 1.00 26.15 293 VAL A C 1
ATOM 2543 O O . VAL A 1 314 ? 90.053 5.468 51.380 1.00 26.53 293 VAL A O 1
ATOM 2547 N N . ALA A 1 315 ? 89.618 3.237 51.457 1.00 26.45 294 ALA A N 1
ATOM 2548 C CA . ALA A 1 315 ? 89.240 3.249 52.870 1.00 26.74 294 ALA A CA 1
ATOM 2549 C C . ALA A 1 315 ? 90.397 3.817 53.721 1.00 27.17 294 ALA A C 1
ATOM 2550 O O . ALA A 1 315 ? 90.191 4.665 54.592 1.00 26.23 294 ALA A O 1
ATOM 2552 N N A GLU A 1 316 ? 91.609 3.347 53.449 0.50 27.32 295 GLU A N 1
ATOM 2553 N N B GLU A 1 316 ? 91.613 3.334 53.463 0.50 27.17 295 GLU A N 1
ATOM 2554 C CA A GLU A 1 316 ? 92.789 3.795 54.199 0.50 27.93 295 GLU A CA 1
ATOM 2555 C CA B GLU A 1 316 ? 92.787 3.803 54.215 0.50 27.61 295 GLU A CA 1
ATOM 2556 C C A GLU A 1 316 ? 93.021 5.310 54.113 0.50 27.72 295 GLU A C 1
ATOM 2557 C C B GLU A 1 316 ? 92.947 5.326 54.132 0.50 27.54 295 GLU A C 1
ATOM 2558 O O A GLU A 1 316 ? 93.336 5.949 55.117 0.50 27.62 295 GLU A O 1
ATOM 2559 O O B GLU A 1 316 ? 93.152 5.985 55.152 0.50 27.46 295 GLU A O 1
ATOM 2570 N N . LYS A 1 317 ? 92.840 5.870 52.919 1.00 27.63 296 LYS A N 1
ATOM 2571 C CA . LYS A 1 317 ? 92.979 7.295 52.683 1.00 27.58 296 LYS A CA 1
ATOM 2572 C C . LYS A 1 317 ? 91.866 8.118 53.365 1.00 26.84 296 LYS A C 1
ATOM 2573 O O . LYS A 1 317 ? 92.135 9.200 53.880 1.00 27.30 296 LYS A O 1
ATOM 2579 N N . ILE A 1 318 ? 90.625 7.616 53.361 1.00 26.23 297 ILE A N 1
ATOM 2580 C CA . ILE A 1 318 ? 89.523 8.289 54.074 1.00 25.22 297 ILE A CA 1
ATOM 2581 C C . ILE A 1 318 ? 89.814 8.385 55.585 1.00 26.04 297 ILE A C 1
ATOM 2582 O O . ILE A 1 318 ? 89.604 9.436 56.206 1.00 26.28 297 ILE A O 1
ATOM 2587 N N . ILE A 1 319 ? 90.306 7.284 56.151 1.00 26.19 298 ILE A N 1
ATOM 2588 C CA . ILE A 1 319 ? 90.696 7.227 57.561 1.00 26.63 298 ILE A CA 1
ATOM 2589 C C . ILE A 1 319 ? 91.866 8.186 57.865 1.00 27.58 298 ILE A C 1
ATOM 2590 O O . ILE A 1 319 ? 91.839 8.900 58.870 1.00 27.68 298 ILE A O 1
ATOM 2595 N N . LYS A 1 320 ? 92.880 8.205 56.996 1.00 28.49 299 LYS A N 1
ATOM 2596 C CA . LYS A 1 320 ? 94.036 9.093 57.159 1.00 29.84 299 LYS A CA 1
ATOM 2597 C C . LYS A 1 320 ? 93.615 10.551 57.071 1.00 29.46 299 LYS A C 1
ATOM 2598 O O . LYS A 1 320 ? 94.060 11.366 57.881 1.00 28.78 299 LYS A O 1
ATOM 2604 N N . ALA A 1 321 ? 92.749 10.865 56.091 1.00 28.97 300 ALA A N 1
ATOM 2605 C CA . ALA A 1 321 ? 92.243 12.215 55.907 1.00 29.42 300 ALA A CA 1
ATOM 2606 C C . ALA A 1 321 ? 91.471 12.683 57.139 1.00 29.69 300 ALA A C 1
ATOM 2607 O O . ALA A 1 321 ? 91.572 13.856 57.523 1.00 29.73 300 ALA A O 1
ATOM 2609 N N . HIS A 1 322 ? 90.743 11.760 57.772 1.00 29.64 301 HIS A N 1
ATOM 2610 C CA . HIS A 1 322 ? 90.029 12.050 59.014 1.00 30.26 301 HIS A CA 1
ATOM 2611 C C . HIS A 1 322 ? 91.006 12.379 60.156 1.00 30.11 301 HIS A C 1
ATOM 2612 O O . HIS A 1 322 ? 90.736 13.251 60.990 1.00 29.88 301 HIS A O 1
ATOM 2619 N N . GLY A 1 323 ? 92.134 11.683 60.193 1.00 30.67 302 GLY A N 1
ATOM 2620 C CA . GLY A 1 323 ? 93.179 11.991 61.183 1.00 30.84 302 GLY A CA 1
ATOM 2621 C C . GLY A 1 323 ? 93.633 13.440 61.083 1.00 31.48 302 GLY A C 1
ATOM 2622 O O . GLY A 1 323 ? 94.001 14.066 62.088 1.00 31.80 302 GLY A O 1
ATOM 2623 N N . VAL A 1 324 ? 93.599 13.967 59.861 1.00 31.18 303 VAL A N 1
ATOM 2624 C CA . VAL A 1 324 ? 94.039 15.329 59.537 1.00 31.52 303 VAL A CA 1
ATOM 2625 C C . VAL A 1 324 ? 92.929 16.370 59.757 1.00 31.30 303 VAL A C 1
ATOM 2626 O O . VAL A 1 324 ? 93.170 17.425 60.380 1.00 31.65 303 VAL A O 1
ATOM 2630 N N . PHE A 1 325 ? 91.729 16.066 59.258 1.00 29.83 304 PHE A N 1
ATOM 2631 C CA . PHE A 1 325 ? 90.608 17.024 59.225 1.00 29.85 304 PHE A CA 1
ATOM 2632 C C . PHE A 1 325 ? 89.629 16.905 60.379 1.00 29.38 304 PHE A C 1
ATOM 2633 O O . PHE A 1 325 ? 88.937 17.875 60.701 1.00 29.70 304 PHE A O 1
ATOM 2641 N N . LYS A 1 326 ? 89.529 15.713 60.956 1.00 29.08 305 LYS A N 1
ATOM 2642 C CA . LYS A 1 326 ? 88.443 15.370 61.896 1.00 30.04 305 LYS A CA 1
ATOM 2643 C C . LYS A 1 326 ? 87.051 15.708 61.306 1.00 30.05 305 LYS A C 1
ATOM 2644 O O . LYS A 1 326 ? 86.142 16.158 62.007 1.00 30.26 305 LYS A O 1
ATOM 2650 N N . ASN A 1 327 ? 86.913 15.462 60.001 1.00 29.26 306 ASN A N 1
ATOM 2651 C CA . ASN A 1 327 ? 85.652 15.689 59.261 1.00 29.11 306 ASN A CA 1
ATOM 2652 C C . ASN A 1 327 ? 84.557 14.690 59.655 1.00 28.93 306 ASN A C 1
ATOM 2653 O O . ASN A 1 327 ? 84.838 13.527 59.917 1.00 28.92 306 ASN A O 1
ATOM 2658 N N . ASP A 1 328 ? 83.319 15.170 59.678 1.00 28.23 307 ASP A N 1
ATOM 2659 C CA . ASP A 1 328 ? 82.140 14.390 60.032 1.00 28.33 307 ASP A CA 1
ATOM 2660 C C . ASP A 1 328 ? 81.523 13.698 58.803 1.00 27.52 307 ASP A C 1
ATOM 2661 O O . ASP A 1 328 ? 80.723 12.773 58.926 1.00 27.95 307 ASP A O 1
ATOM 2666 N N . ARG A 1 329 ? 81.871 14.188 57.625 1.00 26.16 308 ARG A N 1
ATOM 2667 C CA . ARG A 1 329 ? 81.236 13.730 56.383 1.00 25.51 308 ARG A CA 1
ATOM 2668 C C . ARG A 1 329 ? 82.290 13.723 55.256 1.00 24.78 308 ARG A C 1
ATOM 2669 O O . ARG A 1 329 ? 83.244 14.516 55.241 1.00 23.09 308 ARG A O 1
ATOM 2677 N N . PHE A 1 330 ? 82.119 12.791 54.331 1.00 24.57 309 PHE A N 1
ATOM 2678 C CA . PHE A 1 330 ? 83.027 12.614 53.205 1.00 23.53 309 PHE A CA 1
ATOM 2679 C C . PHE A 1 330 ? 82.145 12.344 51.980 1.00 23.64 309 PHE A C 1
ATOM 2680 O O . PHE A 1 330 ? 81.360 11.408 51.990 1.00 23.11 309 PHE A O 1
ATOM 2688 N N . LEU A 1 331 ? 82.267 13.182 50.957 1.00 23.83 310 LEU A N 1
ATOM 2689 C CA . LEU A 1 331 ? 81.492 13.040 49.713 1.00 24.19 310 LEU A CA 1
ATOM 2690 C C . LEU A 1 331 ? 82.420 12.821 48.548 1.00 24.78 310 LEU A C 1
ATOM 2691 O O . LEU A 1 331 ? 83.404 13.535 48.394 1.00 25.06 310 LEU A O 1
ATOM 2696 N N . LEU A 1 332 ? 82.106 11.799 47.747 1.00 24.60 311 LEU A N 1
ATOM 2697 C CA . LEU A 1 332 ? 83.001 11.343 46.700 1.00 24.85 311 LEU A CA 1
ATOM 2698 C C . LEU A 1 332 ? 82.299 11.566 45.357 1.00 24.96 311 LEU A C 1
ATOM 2699 O O . LEU A 1 332 ? 81.137 11.200 45.195 1.00 24.34 311 LEU A O 1
ATOM 2704 N N . GLN A 1 333 ? 83.014 12.171 44.415 1.00 24.32 312 GLN A N 1
ATOM 2705 C CA . GLN A 1 333 ? 82.497 12.368 43.070 1.00 25.37 312 GLN A CA 1
ATOM 2706 C C . GLN A 1 333 ? 83.225 11.442 42.089 1.00 25.80 312 GLN A C 1
ATOM 2707 O O . GLN A 1 333 ? 84.408 11.682 41.749 1.00 25.35 312 GLN A O 1
ATOM 2729 N N . ALA A 1 335 ? 81.187 9.975 39.250 1.00 25.80 314 ALA A N 1
ATOM 2730 C CA . ALA A 1 335 ? 80.487 10.068 37.960 1.00 27.07 314 ALA A CA 1
ATOM 2731 C C . ALA A 1 335 ? 80.823 11.415 37.336 1.00 28.16 314 ALA A C 1
ATOM 2732 O O . ALA A 1 335 ? 80.121 12.415 37.551 1.00 28.83 314 ALA A O 1
ATOM 2734 N N A ILE A 1 336 ? 81.928 11.442 36.580 0.50 28.83 315 ILE A N 1
ATOM 2735 N N B ILE A 1 336 ? 81.879 11.423 36.554 0.50 28.93 315 ILE A N 1
ATOM 2736 C CA A ILE A 1 336 ? 82.524 12.668 35.986 0.50 29.10 315 ILE A CA 1
ATOM 2737 C CA B ILE A 1 336 ? 82.290 12.635 35.900 0.50 29.27 315 ILE A CA 1
ATOM 2738 C C A ILE A 1 336 ? 82.761 12.427 34.485 0.50 29.75 315 ILE A C 1
ATOM 2739 C C B ILE A 1 336 ? 82.413 12.311 34.436 0.50 29.88 315 ILE A C 1
ATOM 2740 O O A ILE A 1 336 ? 83.370 11.415 34.120 0.50 29.70 315 ILE A O 1
ATOM 2741 O O B ILE A 1 336 ? 82.579 11.146 34.047 0.50 29.58 315 ILE A O 1
ATOM 2750 N N . GLY A 1 337 ? 82.294 13.348 33.626 1.00 30.45 316 GLY A N 1
ATOM 2751 C CA . GLY A 1 337 ? 82.402 13.205 32.184 1.00 31.74 316 GLY A CA 1
ATOM 2752 C C . GLY A 1 337 ? 81.642 12.015 31.649 1.00 33.02 316 GLY A C 1
ATOM 2753 O O . GLY A 1 337 ? 80.498 11.737 32.062 1.00 34.40 316 GLY A O 1
ATOM 2754 N N . LEU A 1 338 ? 82.277 11.285 30.739 1.00 33.71 317 LEU A N 1
ATOM 2755 C CA . LEU A 1 338 ? 81.600 10.151 30.136 1.00 34.00 317 LEU A CA 1
ATOM 2756 C C . LEU A 1 338 ? 82.014 8.794 30.742 1.00 33.18 317 LEU A C 1
ATOM 2757 O O . LEU A 1 338 ? 82.059 7.795 30.034 1.00 33.51 317 LEU A O 1
ATOM 2770 N N . PRO A 1 340 ? 81.565 5.347 31.949 1.00 28.92 319 PRO A N 1
ATOM 2771 C CA . PRO A 1 340 ? 80.534 4.352 31.659 1.00 28.60 319 PRO A CA 1
ATOM 2772 C C . PRO A 1 340 ? 79.651 4.081 32.872 1.00 28.04 319 PRO A C 1
ATOM 2773 O O . PRO A 1 340 ? 80.143 3.936 33.997 1.00 27.52 319 PRO A O 1
ATOM 2777 N N . HIS A 1 341 ? 78.344 4.065 32.633 1.00 28.26 320 HIS A N 1
ATOM 2778 C CA . HIS A 1 341 ? 77.360 3.786 33.692 1.00 27.43 320 HIS A CA 1
ATOM 2779 C C . HIS A 1 341 ? 77.691 2.485 34.454 1.00 26.98 320 HIS A C 1
ATOM 2780 O O . HIS A 1 341 ? 77.658 2.465 35.690 1.00 25.90 320 HIS A O 1
ATOM 2787 N N . ASP A 1 342 ? 78.035 1.419 33.733 1.00 26.56 321 ASP A N 1
ATOM 2788 C CA . ASP A 1 342 ? 78.278 0.125 34.400 1.00 27.15 321 ASP A CA 1
ATOM 2789 C C . ASP A 1 342 ? 79.454 0.236 35.396 1.00 25.64 321 ASP A C 1
ATOM 2790 O O . ASP A 1 342 ? 79.441 -0.364 36.484 1.00 23.99 321 ASP A O 1
ATOM 2795 N N . GLN A 1 343 ? 80.460 1.015 35.017 1.00 25.47 322 GLN A N 1
ATOM 2796 C CA . GLN A 1 343 ? 81.635 1.204 35.884 1.00 25.60 322 GLN A CA 1
ATOM 2797 C C . GLN A 1 343 ? 81.287 2.024 37.132 1.00 24.81 322 GLN A C 1
ATOM 2798 O O . GLN A 1 343 ? 81.765 1.711 38.243 1.00 24.91 322 GLN A O 1
ATOM 2804 N N . ILE A 1 344 ? 80.472 3.060 36.945 1.00 24.52 323 ILE A N 1
ATOM 2805 C CA . ILE A 1 344 ? 79.978 3.853 38.061 1.00 24.41 323 ILE A CA 1
ATOM 2806 C C . ILE A 1 344 ? 79.146 2.997 39.020 1.00 24.09 323 ILE A C 1
ATOM 2807 O O . ILE A 1 344 ? 79.333 3.059 40.242 1.00 23.32 323 ILE A O 1
ATOM 2820 N N . ARG A 1 346 ? 79.237 -0.307 39.486 1.00 22.73 325 ARG A N 1
ATOM 2821 C CA . ARG A 1 346 ? 80.160 -1.179 40.251 1.00 23.22 325 ARG A CA 1
ATOM 2822 C C . ARG A 1 346 ? 80.909 -0.373 41.344 1.00 22.99 325 ARG A C 1
ATOM 2823 O O . ARG A 1 346 ? 81.080 -0.837 42.489 1.00 22.56 325 ARG A O 1
ATOM 2831 N N . GLY A 1 347 ? 81.319 0.863 41.016 1.00 22.56 326 GLY A N 1
ATOM 2832 C CA . GLY A 1 347 ? 82.044 1.692 41.979 1.00 22.88 326 GLY A CA 1
ATOM 2833 C C . GLY A 1 347 ? 81.152 2.048 43.164 1.00 22.82 326 GLY A C 1
ATOM 2834 O O . GLY A 1 347 ? 81.596 2.003 44.314 1.00 23.04 326 GLY A O 1
ATOM 2835 N N . ILE A 1 348 ? 79.879 2.340 42.898 1.00 22.36 327 ILE A N 1
ATOM 2836 C CA . ILE A 1 348 ? 78.946 2.684 43.988 1.00 22.17 327 ILE A CA 1
ATOM 2837 C C . ILE A 1 348 ? 78.782 1.440 44.883 1.00 21.82 327 ILE A C 1
ATOM 2838 O O . ILE A 1 348 ? 78.783 1.544 46.123 1.00 22.30 327 ILE A O 1
ATOM 2843 N N . GLU A 1 349 ? 78.604 0.282 44.256 1.00 21.46 328 GLU A N 1
ATOM 2844 C CA . GLU A 1 349 ? 78.522 -0.973 45.006 1.00 22.63 328 GLU A CA 1
ATOM 2845 C C . GLU A 1 349 ? 79.729 -1.162 45.945 1.00 22.36 328 GLU A C 1
ATOM 2846 O O . GLU A 1 349 ? 79.562 -1.407 47.140 1.00 23.34 328 GLU A O 1
ATOM 2852 N N . LEU A 1 350 ? 80.935 -1.079 45.395 1.00 22.84 329 LEU A N 1
ATOM 2853 C CA . LEU A 1 350 ? 82.161 -1.292 46.165 1.00 23.30 329 LEU A CA 1
ATOM 2854 C C . LEU A 1 350 ? 82.301 -0.246 47.276 1.00 23.28 329 LEU A C 1
ATOM 2855 O O . LEU A 1 350 ? 82.756 -0.553 48.381 1.00 23.52 329 LEU A O 1
ATOM 2860 N N . TYR A 1 351 ? 81.865 0.980 46.982 1.00 23.17 330 TYR A N 1
ATOM 2861 C CA . TYR A 1 351 ? 81.911 2.065 47.965 1.00 23.21 330 TYR A CA 1
ATOM 2862 C C . TYR A 1 351 ? 81.005 1.694 49.160 1.00 23.45 330 TYR A C 1
ATOM 2863 O O . TYR A 1 351 ? 81.450 1.746 50.324 1.00 23.07 330 TYR A O 1
ATOM 2872 N N . GLY A 1 352 ? 79.766 1.271 48.880 1.00 23.65 331 GLY A N 1
ATOM 2873 C CA . GLY A 1 352 ? 78.831 0.915 49.957 1.00 23.75 331 GLY A CA 1
ATOM 2874 C C . GLY A 1 352 ? 79.109 -0.368 50.710 1.00 24.33 331 GLY A C 1
ATOM 2875 O O . GLY A 1 352 ? 78.948 -0.427 51.928 1.00 24.99 331 GLY A O 1
ATOM 2876 N N . THR A 1 353 ? 79.563 -1.402 50.000 1.00 23.90 332 THR A N 1
ATOM 2877 C CA . THR A 1 353 ? 79.690 -2.732 50.588 1.00 25.00 332 THR A CA 1
ATOM 2878 C C . THR A 1 353 ? 81.105 -3.095 51.064 1.00 24.75 332 THR A C 1
ATOM 2879 O O . THR A 1 353 ? 81.277 -4.054 51.846 1.00 24.33 332 THR A O 1
ATOM 2883 N N . LYS A 1 354 ? 82.118 -2.356 50.593 1.00 24.21 333 LYS A N 1
ATOM 2884 C CA . LYS A 1 354 ? 83.509 -2.672 50.940 1.00 24.86 333 LYS A CA 1
ATOM 2885 C C . LYS A 1 354 ? 84.229 -1.515 51.615 1.00 25.01 333 LYS A C 1
ATOM 2886 O O . LYS A 1 354 ? 84.845 -1.721 52.661 1.00 24.52 333 LYS A O 1
ATOM 2892 N N . VAL A 1 355 ? 84.178 -0.333 51.005 1.00 24.43 334 VAL A N 1
ATOM 2893 C CA . VAL A 1 355 ? 84.859 0.857 51.554 1.00 25.43 334 VAL A CA 1
ATOM 2894 C C . VAL A 1 355 ? 84.201 1.282 52.863 1.00 26.10 334 VAL A C 1
ATOM 2895 O O . VAL A 1 355 ? 84.882 1.417 53.876 1.00 25.75 334 VAL A O 1
ATOM 2899 N N . ALA A 1 356 ? 82.879 1.474 52.834 1.00 26.91 335 ALA A N 1
ATOM 2900 C CA . ALA A 1 356 ? 82.144 2.034 53.982 1.00 28.15 335 ALA A CA 1
ATOM 2901 C C . ALA A 1 356 ? 82.260 1.235 55.301 1.00 28.95 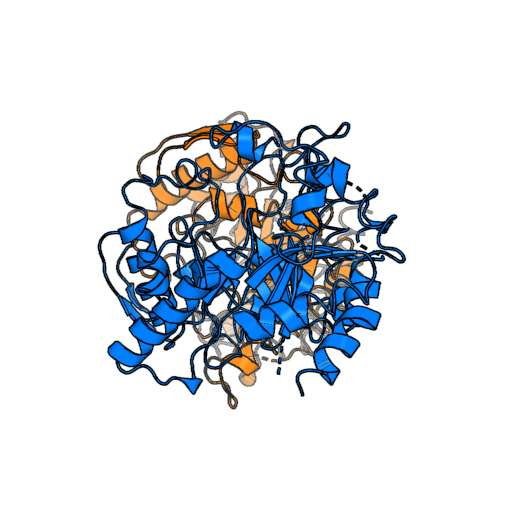335 ALA A C 1
ATOM 2902 O O . ALA A 1 356 ? 82.517 1.830 56.355 1.00 29.37 335 ALA A O 1
ATOM 2904 N N . PRO A 1 357 ? 82.092 -0.104 55.255 1.00 29.70 336 PRO A N 1
ATOM 2905 C CA . PRO A 1 357 ? 82.261 -0.912 56.460 1.00 29.50 336 PRO A CA 1
ATOM 2906 C C . PRO A 1 357 ? 83.667 -0.835 57.086 1.00 29.48 336 PRO A C 1
ATOM 2907 O O . PRO A 1 357 ? 83.804 -0.895 58.325 1.00 30.07 336 PRO A O 1
ATOM 2911 N N . LEU A 1 358 ? 84.694 -0.712 56.242 1.00 28.57 337 LEU A N 1
ATOM 2912 C CA . LEU A 1 358 ? 86.073 -0.555 56.721 1.00 28.41 337 LEU A CA 1
ATOM 2913 C C . LEU A 1 358 ? 86.230 0.778 57.450 1.00 28.83 337 LEU A C 1
ATOM 2914 O O . LEU A 1 358 ? 86.756 0.821 58.570 1.00 28.14 337 LEU A O 1
ATOM 2919 N N . VAL A 1 359 ? 85.789 1.861 56.803 1.00 28.92 338 VAL A N 1
ATOM 2920 C CA . VAL A 1 359 ? 85.799 3.181 57.421 1.00 30.48 338 VAL A CA 1
ATOM 2921 C C . VAL A 1 359 ? 84.983 3.176 58.736 1.00 32.01 338 VAL A C 1
ATOM 2922 O O . VAL A 1 359 ? 85.517 3.528 59.799 1.00 31.66 338 VAL A O 1
ATOM 2926 N N . ARG A 1 360 ? 83.718 2.750 58.664 1.00 33.64 339 ARG A N 1
ATOM 2927 C CA . ARG A 1 360 ? 82.809 2.756 59.829 1.00 35.13 339 ARG A CA 1
ATOM 2928 C C . ARG A 1 360 ? 83.304 1.976 61.050 1.00 37.58 339 ARG A C 1
ATOM 2929 O O . ARG A 1 360 ? 83.047 2.382 62.185 1.00 37.66 339 ARG A O 1
ATOM 2937 N N . LYS A 1 361 ? 84.000 0.862 60.826 1.00 39.49 340 LYS A N 1
ATOM 2938 C CA . LYS A 1 361 ? 84.459 0.058 61.942 1.00 42.22 340 LYS A CA 1
ATOM 2939 C C . LYS A 1 361 ? 85.663 0.715 62.636 1.00 43.74 340 LYS A C 1
ATOM 2940 O O . LYS A 1 361 ? 85.820 0.619 63.859 1.00 43.76 340 LYS A O 1
ATOM 2946 N N . GLU A 1 362 ? 86.502 1.388 61.854 1.00 45.60 341 GLU A N 1
ATOM 2947 C CA . GLU A 1 362 ? 87.692 2.028 62.398 1.00 47.57 341 GLU A CA 1
ATOM 2948 C C . GLU A 1 362 ? 87.315 3.297 63.170 1.00 48.45 341 GLU A C 1
ATOM 2949 O O . GLU A 1 362 ? 87.875 3.569 64.229 1.00 48.97 341 GLU A O 1
ATOM 2955 N N . LEU A 1 363 ? 86.345 4.047 62.653 1.00 49.36 342 LEU A N 1
ATOM 2956 C CA . LEU A 1 363 ? 85.922 5.307 63.271 1.00 50.40 342 LEU A CA 1
ATOM 2957 C C . LEU A 1 363 ? 84.643 5.156 64.126 1.00 51.41 342 LEU A C 1
ATOM 2958 O O . LEU A 1 363 ? 83.677 5.917 63.968 1.00 51.80 342 LEU A O 1
ATOM 2963 N N . THR A 1 364 ? 84.653 4.159 65.018 1.00 52.41 343 THR A N 1
ATOM 2964 C CA . THR A 1 364 ? 83.563 3.918 65.980 1.00 53.10 343 THR A CA 1
ATOM 2965 C C . THR A 1 364 ? 84.121 3.260 67.242 1.00 53.38 343 THR A C 1
ATOM 2966 O O . THR A 1 364 ? 84.382 3.947 68.252 1.00 53.83 343 THR A O 1
ATOM 2970 N N . GLY B 1 21 ? 40.485 13.139 19.635 1.00 39.97 0 GLY B N 1
ATOM 2971 C CA . GLY B 1 21 ? 39.670 12.589 20.755 1.00 39.61 0 GLY B CA 1
ATOM 2972 C C . GLY B 1 21 ? 39.491 13.594 21.888 1.00 39.14 0 GLY B C 1
ATOM 2973 O O . GLY B 1 21 ? 39.779 14.796 21.743 1.00 39.93 0 GLY B O 1
ATOM 2982 N N . GLU B 1 23 ? 40.607 14.318 25.766 1.00 29.80 2 GLU B N 1
ATOM 2983 C CA . GLU B 1 23 ? 41.512 13.947 26.826 1.00 28.29 2 GLU B CA 1
ATOM 2984 C C . GLU B 1 23 ? 40.807 14.158 28.165 1.00 26.64 2 GLU B C 1
ATOM 2985 O O . GLU B 1 23 ? 40.249 15.247 28.404 1.00 26.30 2 GLU B O 1
ATOM 2991 N N A LEU B 1 24 ? 40.835 13.165 29.050 0.50 24.82 3 LEU B N 1
ATOM 2992 N N B LEU B 1 24 ? 40.836 13.156 29.032 0.50 24.86 3 LEU B N 1
ATOM 2993 C CA A LEU B 1 24 ? 40.165 13.337 30.353 0.50 23.88 3 LEU B CA 1
ATOM 2994 C CA B LEU B 1 24 ? 40.193 13.305 30.339 0.50 24.02 3 LEU B CA 1
ATOM 2995 C C A LEU B 1 24 ? 41.161 13.252 31.488 0.50 23.62 3 LEU B C 1
ATOM 2996 C C B LEU B 1 24 ? 41.267 13.336 31.407 0.50 23.65 3 LEU B C 1
ATOM 2997 O O A LEU B 1 24 ? 41.917 12.285 31.582 0.50 23.02 3 LEU B O 1
ATOM 2998 O O B LEU B 1 24 ? 42.206 12.543 31.362 0.50 23.01 3 LEU B O 1
ATOM 3007 N N . GLY B 1 25 ? 41.129 14.249 32.361 1.00 22.90 4 GLY B N 1
ATOM 3008 C CA . GLY B 1 25 ? 42.092 14.315 33.422 1.00 21.84 4 GLY B CA 1
ATOM 3009 C C . GLY B 1 25 ? 41.567 14.849 34.734 1.00 21.13 4 GLY B C 1
ATOM 3010 O O . GLY B 1 25 ? 40.355 15.141 34.895 1.00 21.13 4 GLY B O 1
ATOM 3011 N N . LEU B 1 26 ? 42.512 15.020 35.646 1.00 21.16 5 LEU B N 1
ATOM 3012 C CA . LEU B 1 26 ? 42.245 15.475 37.022 1.00 20.03 5 LEU B CA 1
ATOM 3013 C C . LEU B 1 26 ? 43.177 16.638 37.311 1.00 21.94 5 LEU B C 1
ATOM 3014 O O . LEU B 1 26 ? 44.265 16.714 36.719 1.00 21.21 5 LEU B O 1
ATOM 3019 N N . TYR B 1 27 ? 42.747 17.526 38.197 1.00 21.24 6 TYR B N 1
ATOM 3020 C CA . TYR B 1 27 ? 43.700 18.496 38.805 1.00 23.41 6 TYR B CA 1
ATOM 3021 C C . TYR B 1 27 ? 43.383 18.719 40.265 1.00 23.06 6 TYR B C 1
ATOM 3022 O O . TYR B 1 27 ? 42.239 18.502 40.679 1.00 23.45 6 TYR B O 1
ATOM 3031 N N . THR B 1 28 ? 44.364 19.166 41.052 1.00 22.59 7 THR B N 1
ATOM 3032 C CA . THR B 1 28 ? 44.118 19.437 42.475 1.00 24.43 7 THR B CA 1
ATOM 3033 C C . THR B 1 28 ? 45.121 20.496 42.923 1.00 23.05 7 THR B C 1
ATOM 3034 O O . THR B 1 28 ? 46.174 20.692 42.257 1.00 22.33 7 THR B O 1
ATOM 3038 N N . PHE B 1 29 ? 44.796 21.114 44.062 1.00 22.81 8 PHE B N 1
ATOM 3039 C CA . PHE B 1 29 ? 45.657 22.061 44.728 1.00 23.72 8 PHE B CA 1
ATOM 3040 C C . PHE B 1 29 ? 46.357 21.437 45.933 1.00 24.91 8 PHE B C 1
ATOM 3041 O O . PHE B 1 29 ? 47.227 22.101 46.554 1.00 25.71 8 PHE B O 1
ATOM 3049 N N . ALA B 1 30 ? 45.971 20.184 46.251 1.00 23.56 9 ALA B N 1
ATOM 3050 C CA . ALA B 1 30 ? 46.567 19.426 47.348 1.00 24.66 9 ALA B CA 1
ATOM 3051 C C . ALA B 1 30 ? 46.357 20.189 48.664 1.00 23.94 9 ALA B C 1
ATOM 3052 O O . ALA B 1 30 ? 47.308 20.550 49.370 1.00 23.55 9 ALA B O 1
ATOM 3054 N N . ASP B 1 31 ? 45.083 20.410 48.977 1.00 23.80 10 ASP B N 1
ATOM 3055 C CA . ASP B 1 31 ? 44.611 20.999 50.247 1.00 24.92 10 ASP B CA 1
ATOM 3056 C C . ASP B 1 31 ? 45.066 20.152 51.430 1.00 24.33 10 ASP B C 1
ATOM 3057 O O . ASP B 1 31 ? 45.081 18.923 51.366 1.00 23.97 10 ASP B O 1
ATOM 3062 N N . VAL B 1 32 ? 45.412 20.834 52.513 1.00 24.04 11 VAL B N 1
ATOM 3063 C CA . VAL B 1 32 ? 45.679 20.218 53.795 1.00 25.06 11 VAL B CA 1
ATOM 3064 C C . VAL B 1 32 ? 44.845 20.883 54.910 1.00 25.59 11 VAL B C 1
ATOM 3065 O O . VAL B 1 32 ? 44.295 21.994 54.757 1.00 24.65 11 VAL B O 1
ATOM 3069 N N . ASN B 1 33 ? 44.771 20.188 56.032 1.00 27.16 12 ASN B N 1
ATOM 3070 C CA . ASN B 1 33 ? 44.210 20.766 57.232 1.00 28.33 12 ASN B CA 1
ATOM 3071 C C . ASN B 1 33 ? 45.121 21.893 57.717 1.00 29.60 12 ASN B C 1
ATOM 3072 O O . ASN B 1 33 ? 46.291 21.650 58.023 1.00 29.25 12 ASN B O 1
ATOM 3077 N N . PRO B 1 34 ? 44.591 23.128 57.776 1.00 30.96 13 PRO B N 1
ATOM 3078 C CA . PRO B 1 34 ? 45.397 24.248 58.218 1.00 32.55 13 PRO B CA 1
ATOM 3079 C C . PRO B 1 34 ? 45.623 24.175 59.739 1.00 33.36 13 PRO B C 1
ATOM 3080 O O . PRO B 1 34 ? 46.466 24.892 60.246 1.00 34.46 13 PRO B O 1
ATOM 3084 N N . ASN B 1 35 ? 44.894 23.295 60.429 1.00 34.07 14 ASN B N 1
ATOM 3085 C CA . ASN B 1 35 ? 44.991 23.130 61.906 1.00 35.45 14 ASN B CA 1
ATOM 3086 C C . ASN B 1 35 ? 45.263 21.654 62.247 1.00 35.07 14 ASN B C 1
ATOM 3087 O O . ASN B 1 35 ? 44.437 21.005 62.908 1.00 34.46 14 ASN B O 1
ATOM 3092 N N . PRO B 1 36 ? 46.412 21.106 61.782 1.00 34.57 15 PRO B N 1
ATOM 3093 C CA . PRO B 1 36 ? 46.633 19.665 61.958 1.00 34.72 15 PRO B CA 1
ATOM 3094 C C . PRO B 1 36 ? 47.027 19.337 63.386 1.00 35.44 15 PRO B C 1
ATOM 3095 O O . PRO B 1 36 ? 47.778 20.101 64.008 1.00 34.82 15 PRO B O 1
ATOM 3099 N N . ALA B 1 37 ? 46.528 18.207 63.881 1.00 36.13 16 ALA B N 1
ATOM 3100 C CA . ALA B 1 37 ? 46.739 17.797 65.267 1.00 37.27 16 ALA B CA 1
ATOM 3101 C C . ALA B 1 37 ? 48.211 17.555 65.595 1.00 37.42 16 ALA B C 1
ATOM 3102 O O . ALA B 1 37 ? 48.655 17.867 66.692 1.00 38.52 16 ALA B O 1
ATOM 3104 N N . ASP B 1 38 ? 48.966 17.031 64.629 1.00 37.19 17 ASP B N 1
ATOM 3105 C CA . ASP B 1 38 ? 50.361 16.648 64.869 1.00 36.77 17 ASP B CA 1
ATOM 3106 C C . ASP B 1 38 ? 51.396 17.470 64.082 1.00 34.85 17 ASP B C 1
ATOM 3107 O O . ASP B 1 38 ? 52.527 17.017 63.874 1.00 35.19 17 ASP B O 1
ATOM 3112 N N . GLY B 1 39 ? 51.006 18.674 63.660 1.00 32.33 18 GLY B N 1
ATOM 3113 C CA . GLY B 1 39 ? 51.944 19.639 63.103 1.00 29.55 18 GLY B CA 1
ATOM 3114 C C . GLY B 1 39 ? 51.869 19.710 61.584 1.00 27.82 18 GLY B C 1
ATOM 3115 O O . GLY B 1 39 ? 51.435 18.762 60.938 1.00 26.19 18 GLY B O 1
ATOM 3116 N N . ARG B 1 40 ? 52.315 20.831 61.035 1.00 26.95 19 ARG B N 1
ATOM 3117 C CA . ARG B 1 40 ? 52.273 21.058 59.580 1.00 27.90 19 ARG B CA 1
ATOM 3118 C C . ARG B 1 40 ? 53.168 20.115 58.778 1.00 26.41 19 ARG B C 1
ATOM 3119 O O . ARG B 1 40 ? 52.846 19.796 57.629 1.00 24.89 19 ARG B O 1
ATOM 3127 N N . GLY B 1 41 ? 54.305 19.735 59.359 1.00 25.71 20 GLY B N 1
ATOM 3128 C CA . GLY B 1 41 ? 55.245 18.851 58.644 1.00 24.71 20 GLY B CA 1
ATOM 3129 C C . GLY B 1 41 ? 54.601 17.494 58.363 1.00 23.70 20 GLY B C 1
ATOM 3130 O O . GLY B 1 41 ? 54.480 17.105 57.198 1.00 21.18 20 GLY B O 1
ATOM 3131 N N . PRO B 1 42 ? 54.209 16.758 59.427 1.00 23.05 21 PRO B N 1
ATOM 3132 C CA . PRO B 1 42 ? 53.553 15.452 59.207 1.00 23.43 21 PRO B CA 1
ATOM 3133 C C . PRO B 1 42 ? 52.276 15.524 58.368 1.00 23.18 21 PRO B C 1
ATOM 3134 O O . PRO B 1 42 ? 52.074 14.656 57.528 1.00 23.33 21 PRO B O 1
ATOM 3138 N N . GLU B 1 43 ? 51.460 16.566 58.545 1.00 22.54 22 GLU B N 1
ATOM 3139 C CA . GLU B 1 43 ? 50.293 16.775 57.681 1.00 23.10 22 GLU B CA 1
ATOM 3140 C C . GLU B 1 43 ? 50.692 16.904 56.193 1.00 21.95 22 GLU B C 1
ATOM 3141 O O . GLU B 1 43 ? 50.073 16.253 55.331 1.00 20.96 22 GLU B O 1
ATOM 3147 N N . GLY B 1 44 ? 51.719 17.706 55.898 1.00 20.96 23 GLY B N 1
ATOM 3148 C CA . GLY B 1 44 ? 52.203 17.897 54.489 1.00 20.40 23 GLY B CA 1
ATOM 3149 C C . GLY B 1 44 ? 52.774 16.611 53.893 1.00 21.41 23 GLY B C 1
ATOM 3150 O O . GLY B 1 44 ? 52.455 16.267 52.744 1.00 20.92 23 GLY B O 1
ATOM 3151 N N . ALA B 1 45 ? 53.534 15.867 54.705 1.00 20.73 24 ALA B N 1
ATOM 3152 C CA . ALA B 1 45 ? 54.156 14.587 54.298 1.00 21.70 24 ALA B CA 1
ATOM 3153 C C . ALA B 1 45 ? 53.038 13.595 53.927 1.00 21.99 24 ALA B C 1
ATOM 3154 O O . ALA B 1 45 ? 53.067 12.986 52.842 1.00 22.32 24 ALA B O 1
ATOM 3156 N N A ARG B 1 46 ? 52.030 13.475 54.776 0.60 21.46 25 ARG B N 1
ATOM 3157 N N B ARG B 1 46 ? 52.058 13.485 54.822 0.40 21.84 25 ARG B N 1
ATOM 3158 C CA A ARG B 1 46 ? 50.917 12.572 54.489 0.60 22.34 25 ARG B CA 1
ATOM 3159 C CA B ARG B 1 46 ? 50.865 12.667 54.617 0.40 22.57 25 ARG B CA 1
ATOM 3160 C C A ARG B 1 46 ? 50.146 13.026 53.247 0.60 21.53 25 ARG B C 1
ATOM 3161 C C B ARG B 1 46 ? 50.205 13.039 53.297 0.40 21.85 25 ARG B C 1
ATOM 3162 O O A ARG B 1 46 ? 49.765 12.210 52.412 0.60 22.06 25 ARG B O 1
ATOM 3163 O O B ARG B 1 46 ? 49.990 12.175 52.456 0.40 22.13 25 ARG B O 1
ATOM 3178 N N . ARG B 1 47 ? 49.896 14.330 53.132 1.00 21.60 26 ARG B N 1
ATOM 3179 C CA . ARG B 1 47 ? 49.169 14.812 51.945 1.00 21.84 26 ARG B CA 1
ATOM 3180 C C . ARG B 1 47 ? 49.911 14.468 50.649 1.00 22.48 26 ARG B C 1
ATOM 3181 O O . ARG B 1 47 ? 49.288 14.036 49.656 1.00 20.28 26 ARG B O 1
ATOM 3189 N N . LEU B 1 48 ? 51.236 14.616 50.652 1.00 21.70 27 LEU B N 1
ATOM 3190 C CA . LEU B 1 48 ? 51.984 14.358 49.410 1.00 21.55 27 LEU B CA 1
ATOM 3191 C C . LEU B 1 48 ? 52.047 12.843 49.107 1.00 21.49 27 LEU B C 1
ATOM 3192 O O . LEU B 1 48 ? 52.017 12.440 47.952 1.00 22.06 27 LEU B O 1
ATOM 3197 N N A ARG B 1 49 ? 52.165 12.017 50.145 0.50 21.61 28 ARG B N 1
ATOM 3198 N N B ARG B 1 49 ? 52.150 12.038 50.160 0.50 21.64 28 ARG B N 1
ATOM 3199 C CA A ARG B 1 49 ? 52.085 10.569 49.946 0.50 22.80 28 ARG B CA 1
ATOM 3200 C CA B ARG B 1 49 ? 52.080 10.586 50.044 0.50 22.92 28 ARG B CA 1
ATOM 3201 C C A ARG B 1 49 ? 50.731 10.215 49.303 0.50 22.41 28 ARG B C 1
ATOM 3202 C C B ARG B 1 49 ? 50.746 10.179 49.376 0.50 22.48 28 ARG B C 1
ATOM 3203 O O A ARG B 1 49 ? 50.680 9.503 48.283 0.50 22.09 28 ARG B O 1
ATOM 3204 O O B ARG B 1 49 ? 50.724 9.414 48.395 0.50 22.50 28 ARG B O 1
ATOM 3219 N N . GLU B 1 50 ? 49.646 10.753 49.866 1.00 21.94 29 GLU B N 1
ATOM 3220 C CA . GLU B 1 50 ? 48.308 10.528 49.310 1.00 21.95 29 GLU B CA 1
ATOM 3221 C C . GLU B 1 50 ? 48.183 11.052 47.860 1.00 21.43 29 GLU B C 1
ATOM 3222 O O . GLU B 1 50 ? 47.611 10.365 46.981 1.00 22.22 29 GLU B O 1
ATOM 3228 N N . LEU B 1 51 ? 48.754 12.234 47.606 1.00 20.69 30 LEU B N 1
ATOM 3229 C CA . LEU B 1 51 ? 48.693 12.813 46.268 1.00 21.63 30 LEU B CA 1
ATOM 3230 C C . LEU B 1 51 ? 49.380 11.898 45.243 1.00 22.09 30 LEU B C 1
ATOM 3231 O O . LEU B 1 51 ? 48.846 11.681 44.137 1.00 22.10 30 LEU B O 1
ATOM 3236 N N A LEU B 1 52 ? 50.570 11.405 45.592 0.50 22.17 31 LEU B N 1
ATOM 3237 N N B LEU B 1 52 ? 50.549 11.375 45.601 0.50 22.09 31 LEU B N 1
ATOM 3238 C CA A LEU B 1 52 ? 51.291 10.497 44.718 0.50 22.47 31 LEU B CA 1
ATOM 3239 C CA B LEU B 1 52 ? 51.286 10.483 44.723 0.50 22.27 31 LEU B CA 1
ATOM 3240 C C A LEU B 1 52 ? 50.429 9.280 44.429 0.50 22.55 31 LEU B C 1
ATOM 3241 C C B LEU B 1 52 ? 50.510 9.203 44.455 0.50 22.57 31 LEU B C 1
ATOM 3242 O O A LEU B 1 52 ? 50.339 8.868 43.284 0.50 22.15 31 LEU B O 1
ATOM 3243 O O B LEU B 1 52 ? 50.588 8.643 43.367 0.50 22.19 31 LEU B O 1
ATOM 3252 N N . GLU B 1 53 ? 49.778 8.731 45.459 1.00 22.74 32 GLU B N 1
ATOM 3253 C CA . GLU B 1 53 ? 48.873 7.595 45.257 1.00 24.50 32 GLU B CA 1
ATOM 3254 C C . GLU B 1 53 ? 47.740 7.941 44.271 1.00 23.62 32 GLU B C 1
ATOM 3255 O O . GLU B 1 53 ? 47.390 7.102 43.440 1.00 24.38 32 GLU B O 1
ATOM 3261 N N . GLU B 1 54 ? 47.183 9.148 44.382 1.00 23.91 33 GLU B N 1
ATOM 3262 C CA . GLU B 1 54 ? 46.156 9.635 43.430 1.00 24.59 33 GLU B CA 1
ATOM 3263 C C . GLU B 1 54 ? 46.706 9.594 42.012 1.00 23.24 33 GLU B C 1
ATOM 3264 O O . GLU B 1 54 ? 46.016 9.131 41.110 1.00 22.21 33 GLU B O 1
ATOM 3270 N N . ILE B 1 55 ? 47.896 10.172 41.820 1.00 22.68 34 ILE B N 1
ATOM 3271 C CA . ILE B 1 55 ? 48.479 10.309 40.457 1.00 22.05 34 ILE B CA 1
ATOM 3272 C C . ILE B 1 55 ? 48.805 8.928 39.891 1.00 22.77 34 ILE B C 1
ATOM 3273 O O . ILE B 1 55 ? 48.513 8.635 38.721 1.00 21.22 34 ILE B O 1
ATOM 3278 N N A GLU B 1 56 ? 49.381 8.056 40.712 0.50 22.49 35 GLU B N 1
ATOM 3279 N N B GLU B 1 56 ? 49.374 8.081 40.747 0.50 22.64 35 GLU B N 1
ATOM 3280 C CA A GLU B 1 56 ? 49.711 6.719 40.243 0.50 22.76 35 GLU B CA 1
ATOM 3281 C CA B GLU B 1 56 ? 49.715 6.715 40.395 0.50 23.07 35 GLU B CA 1
ATOM 3282 C C A GLU B 1 56 ? 48.449 5.942 39.836 0.50 22.40 35 GLU B C 1
ATOM 3283 C C B GLU B 1 56 ? 48.481 5.944 39.892 0.50 22.61 35 GLU B C 1
ATOM 3284 O O A GLU B 1 56 ? 48.445 5.259 38.801 0.50 22.10 35 GLU B O 1
ATOM 3285 O O B GLU B 1 56 ? 48.523 5.290 38.843 0.50 22.33 35 GLU B O 1
ATOM 3296 N N . LEU B 1 57 ? 47.383 6.072 40.627 1.00 22.41 36 LEU B N 1
ATOM 3297 C CA . LEU B 1 57 ? 46.136 5.401 40.293 1.00 23.07 36 LEU B CA 1
ATOM 3298 C C . LEU B 1 57 ? 45.576 5.937 38.987 1.00 21.66 36 LEU B C 1
ATOM 3299 O O . LEU B 1 57 ? 45.166 5.153 38.141 1.00 21.56 36 LEU B O 1
ATOM 3304 N N . ALA B 1 58 ? 45.555 7.268 38.848 1.00 21.38 37 ALA B N 1
ATOM 3305 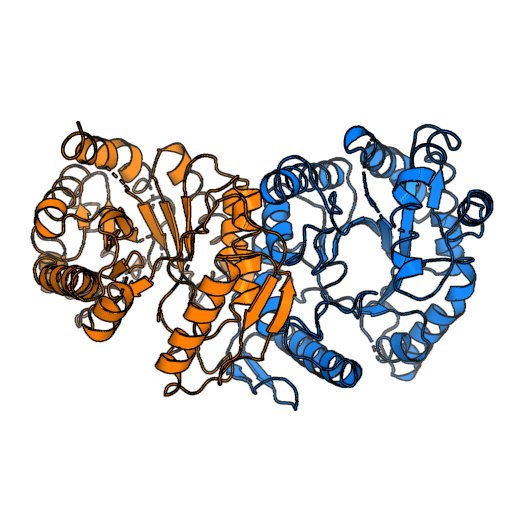C CA . ALA B 1 58 ? 45.069 7.925 37.627 1.00 21.32 37 ALA B CA 1
ATOM 3306 C C . ALA B 1 58 ? 45.820 7.411 36.410 1.00 20.21 37 ALA B C 1
ATOM 3307 O O . ALA B 1 58 ? 45.215 7.101 35.379 1.00 21.38 37 ALA B O 1
ATOM 3309 N N . ASP B 1 59 ? 47.140 7.276 36.542 1.00 20.45 38 ASP B N 1
ATOM 3310 C CA . ASP B 1 59 ? 47.969 6.690 35.480 1.00 21.79 38 ASP B CA 1
ATOM 3311 C C . ASP B 1 59 ? 47.526 5.255 35.156 1.00 22.19 38 ASP B C 1
ATOM 3312 O O . ASP B 1 59 ? 47.322 4.876 33.981 1.00 21.96 38 ASP B O 1
ATOM 3317 N N . GLN B 1 60 ? 47.422 4.450 36.202 1.00 21.74 39 GLN B N 1
ATOM 3318 C CA . GLN B 1 60 ? 47.065 3.024 36.094 1.00 23.16 39 GLN B CA 1
ATOM 3319 C C . GLN B 1 60 ? 45.701 2.788 35.443 1.00 22.63 39 GLN B C 1
ATOM 3320 O O . GLN B 1 60 ? 45.553 1.843 34.637 1.00 23.49 39 GLN B O 1
ATOM 3326 N N . VAL B 1 61 ? 44.735 3.654 35.735 1.00 22.40 40 VAL B N 1
ATOM 3327 C CA . VAL B 1 61 ? 43.401 3.460 35.180 1.00 23.56 40 VAL B CA 1
ATOM 3328 C C . VAL B 1 61 ? 43.224 4.169 33.848 1.00 24.69 40 VAL B C 1
ATOM 3329 O O . VAL B 1 61 ? 42.123 4.194 33.310 1.00 26.12 40 VAL B O 1
ATOM 3333 N N . GLY B 1 62 ? 44.294 4.757 33.331 1.00 23.85 41 GLY B N 1
ATOM 3334 C CA . GLY B 1 62 ? 44.292 5.271 31.965 1.00 23.86 41 GLY B CA 1
ATOM 3335 C C . GLY B 1 62 ? 43.759 6.684 31.756 1.00 23.20 41 GLY B C 1
ATOM 3336 O O . GLY B 1 62 ? 43.399 7.041 30.624 1.00 23.20 41 GLY B O 1
ATOM 3337 N N . LEU B 1 63 ? 43.729 7.495 32.812 1.00 22.58 42 LEU B N 1
ATOM 3338 C CA . LEU B 1 63 ? 43.407 8.919 32.661 1.00 21.77 42 LEU B CA 1
ATOM 3339 C C . LEU B 1 63 ? 44.577 9.644 31.961 1.00 22.86 42 LEU B C 1
ATOM 3340 O O . LEU B 1 63 ? 45.753 9.215 32.043 1.00 21.72 42 LEU B O 1
ATOM 3345 N N . ASP B 1 64 ? 44.236 10.707 31.241 1.00 22.86 43 ASP B N 1
ATOM 3346 C CA . ASP B 1 64 ? 45.155 11.305 30.257 1.00 22.75 43 ASP B CA 1
ATOM 3347 C C . ASP B 1 64 ? 46.066 12.366 30.811 1.00 22.07 43 ASP B C 1
ATOM 3348 O O . ASP B 1 64 ? 47.167 12.553 30.301 1.00 22.04 43 ASP B O 1
ATOM 3353 N N . VAL B 1 65 ? 45.595 13.096 31.829 1.00 21.01 44 VAL B N 1
ATOM 3354 C CA . VAL B 1 65 ? 46.321 14.274 32.325 1.00 22.09 44 VAL B CA 1
ATOM 3355 C C . VAL B 1 65 ? 46.099 14.389 33.818 1.00 22.10 44 VAL B C 1
ATOM 3356 O O . VAL B 1 65 ? 44.992 14.124 34.302 1.00 22.02 44 VAL B O 1
ATOM 3360 N N . PHE B 1 66 ? 47.149 14.799 34.536 1.00 20.93 45 PHE B N 1
ATOM 3361 C CA . PHE B 1 66 ? 46.994 15.186 35.932 1.00 20.87 45 PHE B CA 1
ATOM 3362 C C . PHE B 1 66 ? 47.696 16.532 36.165 1.00 22.43 45 PHE B C 1
ATOM 3363 O O . PHE B 1 66 ? 48.904 16.688 35.818 1.00 21.96 45 PHE B O 1
ATOM 3371 N N . GLY B 1 67 ? 46.944 17.472 36.736 1.00 21.91 46 GLY B N 1
ATOM 3372 C CA . GLY B 1 67 ? 47.460 18.833 37.045 1.00 21.59 46 GLY B CA 1
ATOM 3373 C C . GLY B 1 67 ? 47.600 19.151 38.522 1.00 22.11 46 GLY B C 1
ATOM 3374 O O . GLY B 1 67 ? 46.762 18.728 39.344 1.00 22.67 46 GLY B O 1
ATOM 3375 N N . LEU B 1 68 ? 48.633 19.934 38.877 1.00 20.92 47 LEU B N 1
ATOM 3376 C CA . LEU B 1 68 ? 48.810 20.378 40.274 1.00 22.07 47 LEU B CA 1
ATOM 3377 C C . LEU B 1 68 ? 48.958 21.906 40.246 1.00 23.09 47 LEU B C 1
ATOM 3378 O O . LEU B 1 68 ? 49.756 22.454 39.433 1.00 23.06 47 LEU B O 1
ATOM 3383 N N . GLY B 1 69 ? 48.172 22.573 41.086 1.00 23.05 48 GLY B N 1
ATOM 3384 C CA . GLY B 1 69 ? 48.185 24.039 41.135 1.00 24.66 48 GLY B CA 1
ATOM 3385 C C . GLY B 1 69 ? 49.127 24.591 42.178 1.00 26.43 48 GLY B C 1
ATOM 3386 O O . GLY B 1 69 ? 49.421 23.942 43.189 1.00 29.16 48 GLY B O 1
ATOM 3387 N N . GLU B 1 70 ? 49.631 25.795 41.904 1.00 25.24 49 GLU B N 1
ATOM 3388 C CA . GLU B 1 70 ? 50.553 26.489 42.814 1.00 23.82 49 GLU B CA 1
ATOM 3389 C C . GLU B 1 70 ? 49.776 27.403 43.755 1.00 23.88 49 GLU B C 1
ATOM 3390 O O . GLU B 1 70 ? 49.027 28.263 43.296 1.00 23.24 49 GLU B O 1
ATOM 3396 N N . HIS B 1 71 ? 49.981 27.236 45.055 1.00 23.33 50 HIS B N 1
ATOM 3397 C CA . HIS B 1 71 ? 49.437 28.145 46.093 1.00 23.65 50 HIS B CA 1
ATOM 3398 C C . HIS B 1 71 ? 50.462 28.448 47.183 1.00 24.64 50 HIS B C 1
ATOM 3399 O O . HIS B 1 71 ? 51.423 27.698 47.338 1.00 22.85 50 HIS B O 1
ATOM 3406 N N . HIS B 1 72 ? 50.250 29.563 47.919 1.00 23.52 51 HIS B N 1
ATOM 3407 C CA . HIS B 1 72 ? 51.184 30.043 48.939 1.00 24.22 51 HIS B CA 1
ATOM 3408 C C . HIS B 1 72 ? 50.415 30.352 50.229 1.00 25.57 51 HIS B C 1
ATOM 3409 O O . HIS B 1 72 ? 50.291 31.517 50.649 1.00 25.85 51 HIS B O 1
ATOM 3416 N N . ARG B 1 73 ? 49.899 29.298 50.858 1.00 25.42 52 ARG B N 1
ATOM 3417 C CA . ARG B 1 73 ? 49.005 29.450 52.013 1.00 26.11 52 ARG B CA 1
ATOM 3418 C C . ARG B 1 73 ? 49.106 28.213 52.896 1.00 25.95 52 ARG B C 1
ATOM 3419 O O . ARG B 1 73 ? 49.425 27.126 52.404 1.00 25.45 52 ARG B O 1
ATOM 3427 N N . PRO B 1 74 ? 48.832 28.363 54.199 1.00 26.60 53 PRO B N 1
ATOM 3428 C CA . PRO B 1 74 ? 48.997 27.198 55.066 1.00 26.60 53 PRO B CA 1
ATOM 3429 C C . PRO B 1 74 ? 48.080 26.041 54.709 1.00 26.91 53 PRO B C 1
ATOM 3430 O O . PRO B 1 74 ? 48.377 24.921 55.082 1.00 28.55 53 PRO B O 1
ATOM 3434 N N . ASP B 1 75 ? 46.984 26.280 53.982 1.00 25.89 54 ASP B N 1
ATOM 3435 C CA . ASP B 1 75 ? 46.090 25.176 53.700 1.00 26.29 54 ASP B CA 1
ATOM 3436 C C . ASP B 1 75 ? 46.340 24.472 52.358 1.00 24.29 54 ASP B C 1
ATOM 3437 O O . ASP B 1 75 ? 45.474 23.703 51.901 1.00 24.39 54 ASP B O 1
ATOM 3442 N N . TYR B 1 76 ? 47.507 24.703 51.751 1.00 23.17 55 TYR B N 1
ATOM 3443 C CA . TYR B 1 76 ? 47.870 23.986 50.504 1.00 24.26 55 TYR B CA 1
ATOM 3444 C C . TYR B 1 76 ? 49.332 23.580 50.601 1.00 24.11 55 TYR B C 1
ATOM 3445 O O . TYR B 1 76 ? 50.158 24.358 51.099 1.00 24.11 55 TYR B O 1
ATOM 3454 N N . VAL B 1 77 ? 49.635 22.356 50.193 1.00 23.42 56 VAL B N 1
ATOM 3455 C CA . VAL B 1 77 ? 50.999 21.869 50.326 1.00 24.16 56 VAL B CA 1
ATOM 3456 C C . VAL B 1 77 ? 51.843 22.097 49.051 1.00 24.28 56 VAL B C 1
ATOM 3457 O O . VAL B 1 77 ? 53.073 21.993 49.111 1.00 25.24 56 VAL B O 1
ATOM 3461 N N . VAL B 1 78 ? 51.206 22.433 47.935 1.00 22.81 57 VAL B N 1
ATOM 3462 C CA . VAL B 1 78 ? 51.944 22.569 46.646 1.00 22.84 57 VAL B CA 1
ATOM 3463 C C . VAL B 1 78 ? 52.164 24.039 46.308 1.00 23.23 57 VAL B C 1
ATOM 3464 O O . VAL B 1 78 ? 51.316 24.683 45.683 1.00 24.96 57 VAL B O 1
ATOM 3468 N N . SER B 1 79 ? 53.300 24.565 46.730 1.00 22.03 58 SER B N 1
ATOM 3469 C CA . SER B 1 79 ? 53.754 25.875 46.272 1.00 21.92 58 SER B CA 1
ATOM 3470 C C . SER B 1 79 ? 54.725 25.700 45.111 1.00 21.89 58 SER B C 1
ATOM 3471 O O . SER B 1 79 ? 55.084 26.667 44.451 1.00 22.00 58 SER B O 1
ATOM 3474 N N . SER B 1 80 ? 55.148 24.451 44.872 1.00 22.38 59 SER B N 1
ATOM 3475 C CA . SER B 1 80 ? 56.091 24.169 43.767 1.00 23.14 59 SER B CA 1
ATOM 3476 C C . SER B 1 80 ? 55.622 22.944 42.989 1.00 22.46 59 SER B C 1
ATOM 3477 O O . SER B 1 80 ? 56.085 21.823 43.252 1.00 22.60 59 SER B O 1
ATOM 3480 N N . PRO B 1 81 ? 54.669 23.142 42.058 1.00 23.96 60 PRO B N 1
ATOM 3481 C CA . PRO B 1 81 ? 54.104 22.003 41.303 1.00 23.66 60 PRO B CA 1
ATOM 3482 C C . PRO B 1 81 ? 55.179 21.191 40.548 1.00 23.40 60 PRO B C 1
ATOM 3483 O O . PRO B 1 81 ? 55.106 19.969 40.551 1.00 22.80 60 PRO B O 1
ATOM 3487 N N . SER B 1 82 ? 56.148 21.859 39.908 1.00 22.50 61 SER B N 1
ATOM 3488 C CA . SER B 1 82 ? 57.183 21.101 39.171 1.00 22.53 61 SER B CA 1
ATOM 3489 C C . SER B 1 82 ? 57.938 20.106 40.075 1.00 22.61 61 SER B C 1
ATOM 3490 O O . SER B 1 82 ? 58.283 18.991 39.634 1.00 23.13 61 SER B O 1
ATOM 3493 N N . THR B 1 83 ? 58.201 20.504 41.326 1.00 21.61 62 THR B N 1
ATOM 3494 C CA . THR B 1 83 ? 58.935 19.634 42.262 1.00 21.33 62 THR B CA 1
ATOM 3495 C C . THR B 1 83 ? 58.135 18.332 42.513 1.00 22.23 62 THR B C 1
ATOM 3496 O O . THR B 1 83 ? 58.664 17.222 42.446 1.00 21.86 62 THR B O 1
ATOM 3500 N N . VAL B 1 84 ? 56.838 18.486 42.799 1.00 21.87 63 VAL B N 1
ATOM 3501 C CA . VAL B 1 84 ? 55.985 17.336 42.984 1.00 21.42 63 VAL B CA 1
ATOM 3502 C C . VAL B 1 84 ? 55.794 16.497 41.681 1.00 20.77 63 VAL B C 1
ATOM 3503 O O . VAL B 1 84 ? 55.799 15.241 41.752 1.00 19.87 63 VAL B O 1
ATOM 3507 N N . LEU B 1 85 ? 55.679 17.162 40.529 1.00 21.23 64 LEU B N 1
ATOM 3508 C CA . LEU B 1 85 ? 55.472 16.473 39.231 1.00 20.99 64 LEU B CA 1
ATOM 3509 C C . LEU B 1 85 ? 56.705 15.632 38.905 1.00 20.97 64 LEU B C 1
ATOM 3510 O O . LEU B 1 85 ? 56.595 14.603 38.250 1.00 20.55 64 LEU B O 1
ATOM 3515 N N . ALA B 1 86 ? 57.883 16.091 39.327 1.00 20.36 65 ALA B N 1
ATOM 3516 C CA . ALA B 1 86 ? 59.116 15.263 39.176 1.00 21.67 65 ALA B CA 1
ATOM 3517 C C . ALA B 1 86 ? 58.972 13.908 39.843 1.00 20.77 65 ALA B C 1
ATOM 3518 O O . ALA B 1 86 ? 59.380 12.865 39.296 1.00 22.06 65 ALA B O 1
ATOM 3520 N N . ALA B 1 87 ? 58.443 13.923 41.072 1.00 21.35 66 ALA B N 1
ATOM 3521 C CA . ALA B 1 87 ? 58.205 12.661 41.777 1.00 21.47 66 ALA B CA 1
ATOM 3522 C C . ALA B 1 87 ? 57.140 11.814 41.032 1.00 20.69 66 ALA B C 1
ATOM 3523 O O . ALA B 1 87 ? 57.272 10.593 40.889 1.00 20.91 66 ALA B O 1
ATOM 3525 N N . ALA B 1 88 ? 56.073 12.460 40.597 1.00 20.28 67 ALA B N 1
ATOM 3526 C CA . ALA B 1 88 ? 55.009 11.771 39.838 1.00 21.13 67 ALA B CA 1
ATOM 3527 C C . ALA B 1 88 ? 55.621 11.143 38.574 1.00 21.03 67 ALA B C 1
ATOM 3528 O O . ALA B 1 88 ? 55.257 10.027 38.215 1.00 21.26 67 ALA B O 1
ATOM 3530 N N . ALA B 1 89 ? 56.578 11.855 37.942 1.00 21.17 68 ALA B N 1
ATOM 3531 C CA . ALA B 1 89 ? 57.134 11.407 36.659 1.00 21.03 68 ALA B CA 1
ATOM 3532 C C . ALA B 1 89 ? 57.729 10.000 36.793 1.00 22.13 68 ALA B C 1
ATOM 3533 O O . ALA B 1 89 ? 57.578 9.157 35.909 1.00 22.22 68 ALA B O 1
ATOM 3535 N N . VAL B 1 90 ? 58.432 9.751 37.906 1.00 20.12 69 VAL B N 1
ATOM 3536 C CA . VAL B 1 90 ? 59.153 8.462 38.055 1.00 22.53 69 VAL B CA 1
ATOM 3537 C C . VAL B 1 90 ? 58.282 7.350 38.661 1.00 22.64 69 VAL B C 1
ATOM 3538 O O . VAL B 1 90 ? 58.739 6.209 38.851 1.00 23.27 69 VAL B O 1
ATOM 3542 N N A LYS B 1 91 ? 57.035 7.688 38.953 0.50 22.70 70 LYS B N 1
ATOM 3543 N N B LYS B 1 91 ? 57.039 7.696 38.962 0.50 22.83 70 LYS B N 1
ATOM 3544 C CA A LYS B 1 91 ? 56.071 6.722 39.474 0.50 23.21 70 LYS B CA 1
ATOM 3545 C CA B LYS B 1 91 ? 56.065 6.741 39.486 0.50 23.50 70 LYS B CA 1
ATOM 3546 C C A LYS B 1 91 ? 54.915 6.456 38.505 0.50 22.99 70 LYS B C 1
ATOM 3547 C C B LYS B 1 91 ? 54.992 6.354 38.464 0.50 23.07 70 LYS B C 1
ATOM 3548 O O A LYS B 1 91 ? 53.927 5.807 38.866 0.50 23.23 70 LYS B O 1
ATOM 3549 O O B LYS B 1 91 ? 54.154 5.511 38.745 0.50 23.06 70 LYS B O 1
ATOM 3560 N N . THR B 1 92 ? 55.042 6.944 37.273 1.00 22.80 71 THR B N 1
ATOM 3561 C CA . THR B 1 92 ? 53.972 6.797 36.277 1.00 23.52 71 THR B CA 1
ATOM 3562 C C . THR B 1 92 ? 54.577 6.513 34.908 1.00 23.11 71 THR B C 1
ATOM 3563 O O . THR B 1 92 ? 55.798 6.712 34.703 1.00 22.18 71 THR B O 1
ATOM 3567 N N A LYS B 1 93 ? 53.688 6.100 34.001 0.50 23.15 72 LYS B N 1
ATOM 3568 N N B LYS B 1 93 ? 53.806 6.002 33.948 0.50 23.61 72 LYS B N 1
ATOM 3569 C CA A LYS B 1 93 ? 54.030 5.663 32.650 0.50 23.70 72 LYS B CA 1
ATOM 3570 C CA B LYS B 1 93 ? 54.405 5.687 32.618 0.50 24.72 72 LYS B CA 1
ATOM 3571 C C A LYS B 1 93 ? 53.414 6.542 31.557 0.50 23.30 72 LYS B C 1
ATOM 3572 C C B LYS B 1 93 ? 53.735 6.394 31.443 0.50 23.90 72 LYS B C 1
ATOM 3573 O O A LYS B 1 93 ? 54.156 7.024 30.696 0.50 22.53 72 LYS B O 1
ATOM 3574 O O B LYS B 1 93 ? 54.303 6.488 30.357 0.50 23.09 72 LYS B O 1
ATOM 3585 N N A ASN B 1 94 ? 52.085 6.752 31.603 0.60 22.00 73 ASN B N 1
ATOM 3586 N N B ASN B 1 94 ? 52.488 6.843 31.656 0.40 23.12 73 ASN B N 1
ATOM 3587 C CA A ASN B 1 94 ? 51.343 7.288 30.445 0.60 22.56 73 ASN B CA 1
ATOM 3588 C CA B ASN B 1 94 ? 51.620 7.335 30.567 0.40 23.10 73 ASN B CA 1
ATOM 3589 C C A ASN B 1 94 ? 50.717 8.648 30.650 0.60 21.71 73 ASN B C 1
ATOM 3590 C C B ASN B 1 94 ? 51.014 8.731 30.747 0.40 22.25 73 ASN B C 1
ATOM 3591 O O A ASN B 1 94 ? 50.569 9.420 29.710 0.60 21.53 73 ASN B O 1
ATOM 3592 O O B ASN B 1 94 ? 51.094 9.574 29.850 0.40 21.80 73 ASN B O 1
ATOM 3601 N N . ILE B 1 95 ? 50.374 8.948 31.893 1.00 21.52 74 ILE B N 1
ATOM 3602 C CA . ILE B 1 95 ? 49.647 10.194 32.159 1.00 21.50 74 ILE B CA 1
ATOM 3603 C C . ILE B 1 95 ? 50.501 11.447 31.910 1.00 21.63 74 ILE B C 1
ATOM 3604 O O . ILE B 1 95 ? 51.691 11.475 32.236 1.00 23.40 74 ILE B O 1
ATOM 3609 N N . ARG B 1 96 ? 49.901 12.463 31.303 1.00 21.35 75 ARG B N 1
ATOM 3610 C CA . ARG B 1 96 ? 50.605 13.705 31.146 1.00 22.05 75 ARG B CA 1
ATOM 3611 C C . ARG B 1 96 ? 50.578 14.501 32.437 1.00 22.30 75 ARG B C 1
ATOM 3612 O O . ARG B 1 96 ? 49.628 14.404 33.230 1.00 23.79 75 ARG B O 1
ATOM 3620 N N . LEU B 1 97 ? 51.621 15.280 32.654 1.00 21.55 76 LEU B N 1
ATOM 3621 C CA . LEU B 1 97 ? 51.852 15.898 33.976 1.00 21.05 76 LEU B CA 1
ATOM 3622 C C . LEU B 1 97 ? 51.974 17.417 33.815 1.00 22.41 76 LEU B C 1
ATOM 3623 O O . LEU B 1 97 ? 52.935 17.912 33.161 1.00 21.48 76 LEU B O 1
ATOM 3628 N N . THR B 1 98 ? 51.036 18.155 34.390 1.00 21.18 77 THR B N 1
ATOM 3629 C CA . THR B 1 98 ? 50.992 19.624 34.113 1.00 21.91 77 THR B CA 1
ATOM 3630 C C . THR B 1 98 ? 50.856 20.421 35.409 1.00 20.93 77 THR B C 1
ATOM 3631 O O . THR B 1 98 ? 50.280 19.941 36.395 1.00 21.79 77 THR B O 1
ATOM 3635 N N . SER B 1 99 ? 51.364 21.644 35.402 1.00 20.72 78 SER B N 1
ATOM 3636 C CA . SER B 1 99 ? 50.872 22.596 36.425 1.00 20.97 78 SER B CA 1
ATOM 3637 C C . SER B 1 99 ? 49.403 22.989 36.078 1.00 21.96 78 SER B C 1
ATOM 3638 O O . SER B 1 99 ? 48.971 22.852 34.932 1.00 21.95 78 SER B O 1
ATOM 3641 N N . ALA B 1 100 ? 48.664 23.483 37.062 1.00 22.41 79 ALA B N 1
ATOM 3642 C CA . ALA B 1 100 ? 47.252 23.874 36.870 1.00 22.72 79 ALA B CA 1
ATOM 3643 C C . ALA B 1 100 ? 46.831 24.763 38.057 1.00 23.35 79 ALA B C 1
ATOM 3644 O O . ALA B 1 100 ? 45.945 24.384 38.811 1.00 25.42 79 ALA B O 1
ATOM 3646 N N . VAL B 1 101 ? 47.480 25.920 38.253 1.00 22.07 80 VAL B N 1
ATOM 3647 C CA . VAL B 1 101 ? 48.336 26.589 37.244 1.00 23.04 80 VAL B CA 1
ATOM 3648 C C . VAL B 1 101 ? 49.681 26.945 37.859 1.00 23.22 80 VAL B C 1
ATOM 3649 O O . VAL B 1 101 ? 49.859 26.885 39.092 1.00 24.10 80 VAL B O 1
ATOM 3653 N N . SER B 1 102 ? 50.623 27.262 36.994 1.00 22.44 81 SER B N 1
ATOM 3654 C CA . SER B 1 102 ? 51.866 27.948 37.334 1.00 22.28 81 SER B CA 1
ATOM 3655 C C . SER B 1 102 ? 51.499 29.443 37.359 1.00 22.49 81 SER B C 1
ATOM 3656 O O . SER B 1 102 ? 51.004 29.970 36.361 1.00 22.61 81 SER B O 1
ATOM 3659 N N . VAL B 1 103 ? 51.707 30.131 38.485 1.00 21.56 82 VAL B N 1
ATOM 3660 C CA . VAL B 1 103 ? 51.435 31.586 38.536 1.00 21.52 82 VAL B CA 1
ATOM 3661 C C . VAL B 1 103 ? 52.691 32.262 37.942 1.00 21.55 82 VAL B C 1
ATOM 3662 O O . VAL B 1 103 ? 53.597 32.759 38.646 1.00 21.27 82 VAL B O 1
ATOM 3666 N N . LEU B 1 104 ? 52.734 32.248 36.618 1.00 21.26 83 LEU B N 1
ATOM 3667 C CA . LEU B 1 104 ? 53.945 32.615 35.910 1.00 22.34 83 LEU B CA 1
ATOM 3668 C C . LEU B 1 104 ? 54.396 34.072 36.208 1.00 22.13 83 LEU B C 1
ATOM 3669 O O . LEU B 1 104 ? 55.613 34.344 36.286 1.00 23.37 83 LEU B O 1
ATOM 3674 N N A SER B 1 105 ? 53.430 34.982 36.348 0.50 22.12 84 SER B N 1
ATOM 3675 N N B SER B 1 105 ? 53.435 34.984 36.351 0.50 22.21 84 SER B N 1
ATOM 3676 C CA A SER B 1 105 ? 53.746 36.411 36.561 0.50 22.39 84 SER B CA 1
ATOM 3677 C CA B SER B 1 105 ? 53.752 36.418 36.534 0.50 22.59 84 SER B CA 1
ATOM 3678 C C A SER B 1 105 ? 54.712 36.651 37.714 0.50 21.88 84 SER B C 1
ATOM 3679 C C B SER B 1 105 ? 54.618 36.722 37.769 0.50 21.95 84 SER B C 1
ATOM 3680 O O A SER B 1 105 ? 55.519 37.576 37.651 0.50 22.67 84 SER B O 1
ATOM 3681 O O B SER B 1 105 ? 55.250 37.783 37.828 0.50 22.60 84 SER B O 1
ATOM 3686 N N . SER B 1 106 ? 54.628 35.811 38.749 1.00 22.28 85 SER B N 1
ATOM 3687 C CA . SER B 1 106 ? 55.439 35.993 39.956 1.00 23.21 85 SER B CA 1
ATOM 3688 C C . SER B 1 106 ? 56.653 35.071 40.014 1.00 23.87 85 SER B C 1
ATOM 3689 O O . SER B 1 106 ? 57.332 35.036 41.023 1.00 24.59 85 SER B O 1
ATOM 3692 N N . ASP B 1 107 ? 56.958 34.402 38.900 1.00 23.31 86 ASP B N 1
ATOM 3693 C CA . ASP B 1 107 ? 58.066 33.430 38.899 1.00 24.34 86 ASP B CA 1
ATOM 3694 C C . ASP B 1 107 ? 59.101 33.860 37.850 1.00 24.14 86 ASP B C 1
ATOM 3695 O O . ASP B 1 107 ? 58.909 34.846 37.102 1.00 23.24 86 ASP B O 1
ATOM 3700 N N . ASP B 1 108 ? 60.215 33.145 37.802 1.00 2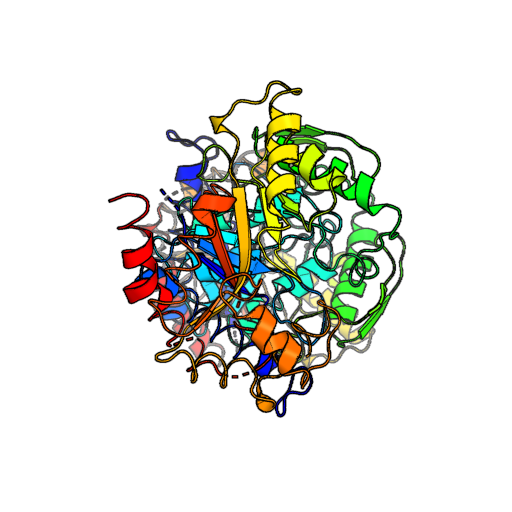3.56 87 ASP B N 1
ATOM 3701 C CA . ASP B 1 108 ? 61.223 33.419 36.781 1.00 24.11 87 ASP B CA 1
ATOM 3702 C C . ASP B 1 108 ? 61.011 32.406 35.654 1.00 23.66 87 ASP B C 1
ATOM 3703 O O . ASP B 1 108 ? 61.154 31.209 35.904 1.00 23.20 87 ASP B O 1
ATOM 3708 N N . PRO B 1 109 ? 60.633 32.859 34.432 1.00 23.65 88 PRO B N 1
ATOM 3709 C CA . PRO B 1 109 ? 60.371 31.912 33.335 1.00 24.17 88 PRO B CA 1
ATOM 3710 C C . PRO B 1 109 ? 61.574 30.997 33.007 1.00 22.89 88 PRO B C 1
ATOM 3711 O O . PRO B 1 109 ? 61.348 29.874 32.565 1.00 21.57 88 PRO B O 1
ATOM 3715 N N . VAL B 1 110 ? 62.802 31.486 33.198 1.00 21.13 89 VAL B N 1
ATOM 3716 C CA . VAL B 1 110 ? 63.970 30.617 33.024 1.00 20.66 89 VAL B CA 1
ATOM 3717 C C . VAL B 1 110 ? 63.903 29.412 33.985 1.00 20.10 89 VAL B C 1
ATOM 3718 O O . VAL B 1 110 ? 64.055 28.265 33.563 1.00 21.20 89 VAL B O 1
ATOM 3722 N N . ARG B 1 111 ? 63.666 29.679 35.266 1.00 20.41 90 ARG B N 1
ATOM 3723 C CA . ARG B 1 111 ? 63.535 28.582 36.236 1.00 20.87 90 ARG B CA 1
ATOM 3724 C C . ARG B 1 111 ? 62.364 27.665 35.924 1.00 20.47 90 ARG B C 1
ATOM 3725 O O . ARG B 1 111 ? 62.504 26.448 36.017 1.00 20.79 90 ARG B O 1
ATOM 3733 N N . VAL B 1 112 ? 61.212 28.252 35.583 1.00 21.23 91 VAL B N 1
ATOM 3734 C CA . VAL B 1 112 ? 60.029 27.464 35.270 1.00 20.86 91 VAL B CA 1
ATOM 3735 C C . VAL B 1 112 ? 60.372 26.543 34.094 1.00 19.93 91 VAL B C 1
ATOM 3736 O O . VAL B 1 112 ? 60.121 25.334 34.148 1.00 20.68 91 VAL B O 1
ATOM 3740 N N . PHE B 1 113 ? 60.972 27.095 33.052 1.00 20.25 92 PHE B N 1
ATOM 3741 C CA . PHE B 1 113 ? 61.315 26.276 31.897 1.00 20.80 92 PHE B CA 1
ATOM 3742 C C . PHE B 1 113 ? 62.269 25.149 32.279 1.00 21.30 92 PHE B C 1
ATOM 3743 O O . PHE B 1 113 ? 62.085 24.018 31.853 1.00 20.95 92 PHE B O 1
ATOM 3751 N N . GLN B 1 114 ? 63.283 25.461 33.081 1.00 20.11 93 GLN B N 1
ATOM 3752 C CA . GLN B 1 114 ? 64.270 24.446 33.492 1.00 19.69 93 GLN B CA 1
ATOM 3753 C C . GLN B 1 114 ? 63.626 23.351 34.336 1.00 19.89 93 GLN B C 1
ATOM 3754 O O . GLN B 1 114 ? 63.898 22.148 34.150 1.00 19.99 93 GLN B O 1
ATOM 3760 N N . GLN B 1 115 ? 62.756 23.750 35.247 1.00 20.33 94 GLN B N 1
ATOM 3761 C CA . GLN B 1 115 ? 62.077 22.782 36.099 1.00 20.81 94 GLN B CA 1
ATOM 3762 C C . GLN B 1 115 ? 61.164 21.841 35.296 1.00 21.45 94 GLN B C 1
ATOM 3763 O O . GLN B 1 115 ? 61.254 20.601 35.408 1.00 20.35 94 GLN B O 1
ATOM 3769 N N . PHE B 1 116 ? 60.344 22.413 34.414 1.00 21.54 95 PHE B N 1
ATOM 3770 C CA . PHE B 1 116 ? 59.433 21.570 33.624 1.00 22.19 95 PHE B CA 1
ATOM 3771 C C . PHE B 1 116 ? 60.177 20.784 32.520 1.00 21.47 95 PHE B C 1
ATOM 3772 O O . PHE B 1 116 ? 59.732 19.685 32.172 1.00 22.35 95 PHE B O 1
ATOM 3780 N N A SER B 1 117 ? 61.288 21.324 31.994 0.50 21.60 96 SER B N 1
ATOM 3781 N N B SER B 1 117 ? 61.288 21.318 31.996 0.50 22.03 96 SER B N 1
ATOM 3782 C CA A SER B 1 117 ? 62.148 20.568 31.064 0.50 20.88 96 SER B CA 1
ATOM 3783 C CA B SER B 1 117 ? 62.123 20.542 31.070 0.50 21.80 96 SER B CA 1
ATOM 3784 C C A SER B 1 117 ? 62.737 19.347 31.799 0.50 20.86 96 SER B C 1
ATOM 3785 C C B SER B 1 117 ? 62.699 19.326 31.815 0.50 21.33 96 SER B C 1
ATOM 3786 O O A SER B 1 117 ? 62.836 18.257 31.241 0.50 21.03 96 SER B O 1
ATOM 3787 O O B SER B 1 117 ? 62.771 18.225 31.276 0.50 21.42 96 SER B O 1
ATOM 3792 N N . THR B 1 118 ? 63.094 19.532 33.073 1.00 19.94 97 THR B N 1
ATOM 3793 C CA . THR B 1 118 ? 63.608 18.415 33.882 1.00 19.88 97 THR B CA 1
ATOM 3794 C C . THR B 1 118 ? 62.505 17.349 34.083 1.00 20.23 97 THR B C 1
ATOM 3795 O O . THR B 1 118 ? 62.741 16.156 33.923 1.00 19.90 97 THR B O 1
ATOM 3799 N N . VAL B 1 119 ? 61.285 17.798 34.370 1.00 19.94 98 VAL B N 1
ATOM 3800 C CA . VAL B 1 119 ? 60.150 16.863 34.526 1.00 20.88 98 VAL B CA 1
ATOM 3801 C C . VAL B 1 119 ? 59.934 16.149 33.188 1.00 20.60 98 VAL B C 1
ATOM 3802 O O . VAL B 1 119 ? 59.646 14.936 33.159 1.00 21.68 98 VAL B O 1
ATOM 3806 N N . ASP B 1 120 ? 60.041 16.907 32.107 1.00 19.40 99 ASP B N 1
ATOM 3807 C CA . ASP B 1 120 ? 59.900 16.322 30.766 1.00 20.53 99 ASP B CA 1
ATOM 3808 C C . ASP B 1 120 ? 60.906 15.181 30.542 1.00 21.13 99 ASP B C 1
ATOM 3809 O O . ASP B 1 120 ? 60.562 14.122 29.997 1.00 20.69 99 ASP B O 1
ATOM 3814 N N . LEU B 1 121 ? 62.160 15.409 30.927 1.00 20.04 100 LEU B N 1
ATOM 3815 C CA . LEU B 1 121 ? 63.184 14.376 30.794 1.00 20.26 100 LEU B CA 1
ATOM 3816 C C . LEU B 1 121 ? 62.915 13.166 31.694 1.00 20.10 100 LEU B C 1
ATOM 3817 O O . LEU B 1 121 ? 63.057 12.002 31.235 1.00 21.16 100 LEU B O 1
ATOM 3822 N N . LEU B 1 122 ? 62.555 13.429 32.953 1.00 20.29 101 LEU B N 1
ATOM 3823 C CA . LEU B 1 122 ? 62.248 12.360 33.906 1.00 20.59 101 LEU B CA 1
ATOM 3824 C C . LEU B 1 122 ? 61.054 11.505 33.476 1.00 19.96 101 LEU B C 1
ATOM 3825 O O . LEU B 1 122 ? 60.994 10.299 33.810 1.00 21.49 101 LEU B O 1
ATOM 3830 N N . SER B 1 123 ? 60.101 12.149 32.794 1.00 20.49 102 SER B N 1
ATOM 3831 C CA . SER B 1 123 ? 58.821 11.506 32.351 1.00 21.01 102 SER B CA 1
ATOM 3832 C C . SER B 1 123 ? 58.823 11.004 30.893 1.00 22.39 102 SER B C 1
ATOM 3833 O O . SER B 1 123 ? 57.790 10.573 30.386 1.00 22.19 102 SER B O 1
ATOM 3836 N N A ASN B 1 124 ? 59.972 11.127 30.238 0.50 22.18 103 ASN B N 1
ATOM 3837 N N B ASN B 1 124 ? 59.959 11.046 30.203 0.50 22.60 103 ASN B N 1
ATOM 3838 C CA A ASN B 1 124 ? 60.109 10.739 28.845 0.50 21.78 103 ASN B CA 1
ATOM 3839 C CA B ASN B 1 124 ? 59.965 10.627 28.798 0.50 22.84 103 ASN B CA 1
ATOM 3840 C C A ASN B 1 124 ? 59.101 11.442 27.913 0.50 21.94 103 ASN B C 1
ATOM 3841 C C B ASN B 1 124 ? 58.914 11.419 27.984 0.50 22.24 103 ASN B C 1
ATOM 3842 O O A ASN B 1 124 ? 58.539 10.814 27.024 0.50 22.27 103 ASN B O 1
ATOM 3843 O O B ASN B 1 124 ? 58.109 10.834 27.272 0.50 22.33 103 ASN B O 1
ATOM 3852 N N . GLY B 1 125 ? 58.899 12.749 28.123 1.00 21.06 104 GLY B N 1
ATOM 3853 C CA . GLY B 1 125 ? 58.152 13.596 27.185 1.00 22.06 104 GLY B CA 1
ATOM 3854 C C . GLY B 1 125 ? 56.702 13.868 27.555 1.00 21.48 104 GLY B C 1
ATOM 3855 O O . GLY B 1 125 ? 55.886 14.118 26.674 1.00 22.93 104 GLY B O 1
ATOM 3856 N N . ARG B 1 126 ? 56.396 13.856 28.865 1.00 20.55 105 ARG B N 1
ATOM 3857 C CA . ARG B 1 126 ? 54.988 13.964 29.326 1.00 21.11 105 ARG B CA 1
ATOM 3858 C C . ARG B 1 126 ? 54.638 15.283 30.085 1.00 21.57 105 ARG B C 1
ATOM 3859 O O . ARG B 1 126 ? 53.475 15.434 30.584 1.00 22.85 105 ARG B O 1
ATOM 3867 N N . ALA B 1 127 ? 55.584 16.239 30.145 1.00 21.89 106 ALA B N 1
ATOM 3868 C CA . ALA B 1 127 ? 55.356 17.489 30.900 1.00 22.35 106 ALA B CA 1
ATOM 3869 C C . ALA B 1 127 ? 54.623 18.575 30.098 1.00 21.32 106 ALA B C 1
ATOM 3870 O O . ALA B 1 127 ? 54.771 18.668 28.852 1.00 23.55 106 ALA B O 1
ATOM 3872 N N . GLU B 1 128 ? 53.882 19.406 30.838 1.00 22.66 107 GLU B N 1
ATOM 3873 C CA . GLU B 1 128 ? 53.240 20.602 30.284 1.00 23.25 107 GLU B CA 1
ATOM 3874 C C . GLU B 1 128 ? 53.187 21.676 31.361 1.00 23.35 107 GLU B C 1
ATOM 3875 O O . GLU B 1 128 ? 53.264 21.392 32.601 1.00 20.76 107 GLU B O 1
ATOM 3881 N N . ILE B 1 129 ? 53.066 22.914 30.887 1.00 23.04 108 ILE B N 1
ATOM 3882 C CA . ILE B 1 129 ? 52.900 24.071 31.777 1.00 23.36 108 ILE B CA 1
ATOM 3883 C C . ILE B 1 129 ? 51.533 24.685 31.474 1.00 23.50 108 ILE B C 1
ATOM 3884 O O . ILE B 1 129 ? 51.211 24.909 30.298 1.00 23.98 108 ILE B O 1
ATOM 3897 N N . ALA B 1 131 ? 49.877 28.125 32.408 1.00 23.20 110 ALA B N 1
ATOM 3898 C CA . ALA B 1 131 ? 50.192 29.397 33.060 1.00 23.33 110 ALA B CA 1
ATOM 3899 C C . ALA B 1 131 ? 48.900 30.195 33.269 1.00 24.32 110 ALA B C 1
ATOM 3900 O O . ALA B 1 131 ? 48.045 30.283 32.367 1.00 23.67 110 ALA B O 1
ATOM 3902 N N . GLY B 1 132 ? 48.765 30.791 34.435 1.00 23.86 111 GLY B N 1
ATOM 3903 C CA . GLY B 1 132 ? 47.614 31.639 34.674 1.00 25.45 111 GLY B CA 1
ATOM 3904 C C . GLY B 1 132 ? 47.738 32.507 35.904 1.00 25.49 111 GLY B C 1
ATOM 3905 O O . GLY B 1 132 ? 48.754 32.498 36.612 1.00 24.80 111 GLY B O 1
ATOM 3906 N N . ARG B 1 133 ? 46.670 33.253 36.144 1.00 25.50 112 ARG B N 1
ATOM 3907 C CA . ARG B 1 133 ? 46.603 34.207 37.249 1.00 26.56 112 ARG B CA 1
ATOM 3908 C C . ARG B 1 133 ? 46.591 33.507 38.619 1.00 25.75 112 ARG B C 1
ATOM 3909 O O . ARG B 1 133 ? 47.237 33.968 39.564 1.00 24.47 112 ARG B O 1
ATOM 3917 N N . GLY B 1 134 ? 45.905 32.367 38.703 1.00 25.86 113 GLY B N 1
ATOM 3918 C CA . GLY B 1 134 ? 45.706 31.642 39.968 1.00 27.97 113 GLY B CA 1
ATOM 3919 C C . GLY B 1 134 ? 45.426 32.634 41.093 1.00 27.55 113 GLY B C 1
ATOM 3920 O O . GLY B 1 134 ? 44.632 33.576 40.931 1.00 27.81 113 GLY B O 1
ATOM 3921 N N A SER B 1 135 ? 46.084 32.478 42.225 0.50 28.85 114 SER B N 1
ATOM 3922 N N B SER B 1 135 ? 46.123 32.408 42.197 0.50 29.08 114 SER B N 1
ATOM 3923 C CA A SER B 1 135 ? 45.815 33.396 43.331 0.50 29.10 114 SER B CA 1
ATOM 3924 C CA B SER B 1 135 ? 46.049 33.250 43.379 0.50 29.71 114 SER B CA 1
ATOM 3925 C C A SER B 1 135 ? 46.880 34.491 43.497 0.50 29.22 114 SER B C 1
ATOM 3926 C C B SER B 1 135 ? 47.249 34.213 43.424 0.50 29.47 114 SER B C 1
ATOM 3927 O O A SER B 1 135 ? 47.155 34.941 44.608 0.50 28.67 114 SER B O 1
ATOM 3928 O O B SER B 1 135 ? 48.000 34.253 44.400 0.50 29.70 114 SER B O 1
ATOM 3933 N N A PHE B 1 136 ? 47.462 34.902 42.372 0.50 29.15 115 PHE B N 1
ATOM 3934 N N B PHE B 1 136 ? 47.421 34.964 42.343 0.50 28.58 115 PHE B N 1
ATOM 3935 C CA A PHE B 1 136 ? 48.422 36.004 42.338 0.50 29.48 115 PHE B CA 1
ATOM 3936 C CA B PHE B 1 136 ? 48.422 36.023 42.285 0.50 27.93 115 PHE B CA 1
ATOM 3937 C C A PHE B 1 136 ? 48.132 37.046 43.429 0.50 30.15 115 PHE B C 1
ATOM 3938 C C B PHE B 1 136 ? 48.144 37.111 43.344 0.50 29.25 115 PHE B C 1
ATOM 3939 O O A PHE B 1 136 ? 49.035 37.470 44.157 0.50 29.61 115 PHE B O 1
ATOM 3940 O O B PHE B 1 136 ? 49.070 37.614 43.994 0.50 28.74 115 PHE B O 1
ATOM 3955 N N . ILE B 1 137 ? 46.866 37.463 43.502 1.00 30.87 116 ILE B N 1
ATOM 3956 C CA . ILE B 1 137 ? 46.476 38.629 44.303 1.00 33.80 116 ILE B CA 1
ATOM 3957 C C . ILE B 1 137 ? 46.836 38.404 45.751 1.00 35.32 116 ILE B C 1
ATOM 3958 O O . ILE B 1 137 ? 47.208 39.346 46.462 1.00 36.39 116 ILE B O 1
ATOM 3963 N N . GLU B 1 138 ? 46.729 37.149 46.170 1.00 36.12 117 GLU B N 1
ATOM 3964 C CA . GLU B 1 138 ? 47.052 36.770 47.544 1.00 37.22 117 GLU B CA 1
ATOM 3965 C C . GLU B 1 138 ? 48.553 36.589 47.739 1.00 35.66 117 GLU B C 1
ATOM 3966 O O . GLU B 1 138 ? 49.082 36.930 48.819 1.00 36.33 117 GLU B O 1
ATOM 3972 N N A SER B 1 139 ? 49.255 36.154 46.686 0.50 34.22 118 SER B N 1
ATOM 3973 N N B SER B 1 139 ? 49.213 36.042 46.725 0.50 34.05 118 SER B N 1
ATOM 3974 C CA A SER B 1 139 ? 50.683 35.730 46.761 0.50 32.87 118 SER B CA 1
ATOM 3975 C CA B SER B 1 139 ? 50.617 35.641 46.829 0.50 32.76 118 SER B CA 1
ATOM 3976 C C A SER B 1 139 ? 51.795 36.651 46.151 0.50 32.41 118 SER B C 1
ATOM 3977 C C B SER B 1 139 ? 51.661 36.725 46.566 0.50 31.77 118 SER B C 1
ATOM 3978 O O A SER B 1 139 ? 53.011 36.385 46.290 0.50 32.59 118 SER B O 1
ATOM 3979 O O B SER B 1 139 ? 52.701 36.746 47.234 0.50 31.40 118 SER B O 1
ATOM 3984 N N A TYR B 1 140 ? 51.395 37.715 45.464 0.50 30.61 119 TYR B N 1
ATOM 3985 N N B TYR B 1 140 ? 51.404 37.577 45.564 0.50 29.73 119 TYR B N 1
ATOM 3986 C CA A TYR B 1 140 ? 52.354 38.701 44.942 0.50 28.89 119 TYR B CA 1
ATOM 3987 C CA B TYR B 1 140 ? 52.394 38.529 45.009 0.50 27.86 119 TYR B CA 1
ATOM 3988 C C A TYR B 1 140 ? 53.264 39.348 46.008 0.50 28.34 119 TYR B C 1
ATOM 3989 C C B TYR B 1 140 ? 53.269 39.305 46.024 0.50 27.76 119 TYR B C 1
ATOM 3990 O O A TYR B 1 140 ? 54.429 39.639 45.726 0.50 28.19 119 TYR B O 1
ATOM 3991 O O B TYR B 1 140 ? 54.413 39.646 45.713 0.50 27.67 119 TYR B O 1
ATOM 4008 N N . PRO B 1 141 ? 52.728 39.622 47.224 1.00 27.81 120 PRO B N 1
ATOM 4009 C CA . PRO B 1 141 ? 53.587 40.219 48.260 1.00 27.72 120 PRO B CA 1
ATOM 4010 C C . PRO B 1 141 ? 54.797 39.364 48.625 1.00 27.29 120 PRO B C 1
ATOM 4011 O O . PRO B 1 141 ? 55.820 39.895 49.043 1.00 27.52 120 PRO B O 1
ATOM 4015 N N . LEU B 1 142 ? 54.692 38.053 48.457 1.00 26.61 121 LEU B N 1
ATOM 4016 C CA . LEU B 1 142 ? 55.815 37.175 48.805 1.00 26.89 121 LEU B CA 1
ATOM 4017 C C . LEU B 1 142 ? 56.985 37.353 47.840 1.00 27.34 121 LEU B C 1
ATOM 4018 O O . LEU B 1 142 ? 58.150 37.141 48.204 1.00 26.93 121 LEU B O 1
ATOM 4023 N N . PHE B 1 143 ? 56.670 37.739 46.605 1.00 27.35 122 PHE B N 1
ATOM 4024 C CA . PHE B 1 143 ? 57.680 37.850 45.545 1.00 28.45 122 PHE B CA 1
ATOM 4025 C C . PHE B 1 143 ? 58.035 39.295 45.159 1.00 29.30 122 PHE B C 1
ATOM 4026 O O . PHE B 1 143 ? 58.815 39.538 44.239 1.00 31.01 122 PHE B O 1
ATOM 4034 N N . GLY B 1 144 ? 57.494 40.245 45.907 1.00 29.64 123 GLY B N 1
ATOM 4035 C CA . GLY B 1 144 ? 57.909 41.633 45.810 1.00 30.77 123 GLY B CA 1
ATOM 4036 C C . GLY B 1 144 ? 57.270 42.430 44.695 1.00 31.55 123 GLY B C 1
ATOM 4037 O O . GLY B 1 144 ? 57.763 43.512 44.357 1.00 31.72 123 GLY B O 1
ATOM 4038 N N . TYR B 1 145 ? 56.157 41.931 44.147 1.00 30.34 124 TYR B N 1
ATOM 4039 C CA . TYR B 1 145 ? 55.494 42.605 43.008 1.00 31.12 124 TYR B CA 1
ATOM 4040 C C . TYR B 1 145 ? 54.420 43.611 43.451 1.00 31.89 124 TYR B C 1
ATOM 4041 O O . TYR B 1 145 ? 54.066 43.666 44.631 1.00 33.86 124 TYR B O 1
ATOM 4050 N N A ASP B 1 146 ? 53.966 44.463 42.540 0.60 31.32 125 ASP B N 1
ATOM 4051 N N B ASP B 1 146 ? 53.944 44.419 42.509 0.40 31.39 125 ASP B N 1
ATOM 4052 C CA A ASP B 1 146 ? 52.797 45.292 42.817 0.60 30.42 125 ASP B CA 1
ATOM 4053 C CA B ASP B 1 146 ? 52.799 45.292 42.738 0.40 30.55 125 ASP B CA 1
ATOM 4054 C C A ASP B 1 146 ? 51.638 44.709 42.012 0.60 29.74 125 ASP B C 1
ATOM 4055 C C B ASP B 1 146 ? 51.614 44.725 41.965 0.40 30.03 125 ASP B C 1
ATOM 4056 O O A ASP B 1 146 ? 51.836 44.267 40.881 0.60 28.05 125 ASP B O 1
ATOM 4057 O O B ASP B 1 146 ? 51.765 44.321 40.804 0.40 28.99 125 ASP B O 1
ATOM 4066 N N . LEU B 1 147 ? 50.436 44.698 42.595 1.00 30.12 126 LEU B N 1
ATOM 4067 C CA . LEU B 1 147 ? 49.252 44.085 41.946 1.00 29.93 126 LEU B CA 1
ATOM 4068 C C . LEU B 1 147 ? 48.998 44.653 40.526 1.00 29.63 126 LEU B C 1
ATOM 4069 O O . LEU B 1 147 ? 48.648 43.910 39.596 1.00 28.44 126 LEU B O 1
ATOM 4074 N N A GLU B 1 148 ? 49.204 45.961 40.382 0.50 29.68 127 GLU B N 1
ATOM 4075 N N B GLU B 1 148 ? 49.199 45.955 40.352 0.50 29.66 127 GLU B N 1
ATOM 4076 C CA A GLU B 1 148 ? 48.951 46.673 39.130 0.50 29.96 127 GLU B CA 1
ATOM 4077 C CA B GLU B 1 148 ? 48.876 46.597 39.077 0.50 29.87 127 GLU B CA 1
ATOM 4078 C C A GLU B 1 148 ? 49.790 46.129 37.979 0.50 29.50 127 GLU B C 1
ATOM 4079 C C B GLU B 1 148 ? 49.921 46.332 37.982 0.50 29.40 127 GLU B C 1
ATOM 4080 O O A GLU B 1 148 ? 49.390 46.212 36.818 0.50 29.70 127 GLU B O 1
ATOM 4081 O O B GLU B 1 148 ? 49.800 46.821 36.854 0.50 29.39 127 GLU B O 1
ATOM 4092 N N . ASP B 1 149 ? 50.940 45.550 38.308 1.00 28.76 128 ASP B N 1
ATOM 4093 C CA . ASP B 1 149 ? 51.883 45.117 37.300 1.00 28.29 128 ASP B CA 1
ATOM 4094 C C . ASP B 1 149 ? 51.560 43.746 36.699 1.00 26.72 128 ASP B C 1
ATOM 4095 O O . ASP B 1 149 ? 52.303 43.284 35.839 1.00 25.34 128 ASP B O 1
ATOM 4100 N N . TYR B 1 150 ? 50.458 43.134 37.127 1.00 25.97 129 TYR B N 1
ATOM 4101 C CA . TYR B 1 150 ? 50.114 41.781 36.673 1.00 25.51 129 TYR B CA 1
ATOM 4102 C C . TYR B 1 150 ? 50.191 41.624 35.120 1.00 25.52 129 TYR B C 1
ATOM 4103 O O . TYR B 1 150 ? 50.848 40.719 34.594 1.00 25.70 129 TYR B O 1
ATOM 4112 N N . ASP B 1 151 ? 49.504 42.506 34.397 1.00 25.40 130 ASP B N 1
ATOM 4113 C CA . ASP B 1 151 ? 49.352 42.341 32.945 1.00 25.84 130 ASP B CA 1
ATOM 4114 C C . ASP B 1 151 ? 50.708 42.362 32.216 1.00 25.70 130 ASP B C 1
ATOM 4115 O O . ASP B 1 151 ? 50.960 41.519 31.351 1.00 25.40 130 ASP B O 1
ATOM 4120 N N . VAL B 1 152 ? 51.566 43.321 32.558 1.00 25.00 131 VAL B N 1
ATOM 4121 C CA . VAL B 1 152 ? 52.894 43.424 31.909 1.00 25.67 131 VAL B CA 1
ATOM 4122 C C . VAL B 1 152 ? 53.778 42.268 32.373 1.00 25.01 131 VAL B C 1
ATOM 4123 O O . VAL B 1 152 ? 54.517 41.699 31.570 1.00 24.68 131 VAL B O 1
ATOM 4127 N N . LEU B 1 153 ? 53.689 41.904 33.654 1.00 24.27 132 LEU B N 1
ATOM 4128 C CA . LEU B 1 153 ? 54.469 40.745 34.153 1.00 23.77 132 LEU B CA 1
ATOM 4129 C C . LEU B 1 153 ? 54.086 39.475 33.394 1.00 23.77 132 LEU B C 1
ATOM 4130 O O . LEU B 1 153 ? 54.947 38.701 32.984 1.00 23.63 132 LEU B O 1
ATOM 4135 N N . PHE B 1 154 ? 52.788 39.273 33.200 1.00 22.69 133 PHE B N 1
ATOM 4136 C CA . PHE B 1 154 ? 52.337 38.066 32.529 1.00 23.17 133 PHE B CA 1
ATOM 4137 C C . PHE B 1 154 ? 52.726 38.090 31.070 1.00 23.09 133 PHE B C 1
ATOM 4138 O O . PHE B 1 154 ? 53.256 37.106 30.568 1.00 23.39 133 PHE B O 1
ATOM 4146 N N . ALA B 1 155 ? 52.520 39.227 30.414 1.00 22.78 134 ALA B N 1
ATOM 4147 C CA . ALA B 1 155 ? 52.831 39.352 28.992 1.00 22.07 134 ALA B CA 1
ATOM 4148 C C . ALA B 1 155 ? 54.320 39.101 28.725 1.00 22.68 134 ALA B C 1
ATOM 4149 O O . ALA B 1 155 ? 54.675 38.314 27.845 1.00 22.38 134 ALA B O 1
ATOM 4151 N N . GLU B 1 156 ? 55.178 39.757 29.493 1.00 21.77 135 GLU B N 1
ATOM 4152 C CA . GLU B 1 156 ? 56.628 39.670 29.236 1.00 22.21 135 GLU B CA 1
ATOM 4153 C C . GLU B 1 156 ? 57.117 38.268 29.583 1.00 22.90 135 GLU B C 1
ATOM 4154 O O . GLU B 1 156 ? 57.899 37.671 28.863 1.00 22.35 135 GLU B O 1
ATOM 4160 N N . LYS B 1 157 ? 56.641 37.734 30.701 1.00 21.80 136 LYS B N 1
ATOM 4161 C CA . LYS B 1 157 ? 57.174 36.433 31.153 1.00 22.30 136 LYS B CA 1
ATOM 4162 C C . LYS B 1 157 ? 56.685 35.281 30.284 1.00 22.38 136 LYS B C 1
ATOM 4163 O O . LYS B 1 157 ? 57.410 34.316 30.026 1.00 21.94 136 LYS B O 1
ATOM 4169 N N . LEU B 1 158 ? 55.461 35.413 29.796 1.00 23.15 137 LEU B N 1
ATOM 4170 C CA . LEU B 1 158 ? 54.937 34.455 28.835 1.00 22.75 137 LEU B CA 1
ATOM 4171 C C . LEU B 1 158 ? 55.776 34.594 27.575 1.00 23.24 137 LEU B C 1
ATOM 4172 O O . LEU B 1 158 ? 56.164 33.553 27.002 1.00 20.17 137 LEU B O 1
ATOM 4177 N N . ASP B 1 159 ? 56.037 35.861 27.098 1.00 21.81 138 ASP B N 1
ATOM 4178 C CA . ASP B 1 159 ? 56.862 36.058 25.905 1.00 22.80 138 ASP B CA 1
ATOM 4179 C C . ASP B 1 159 ? 58.250 35.398 26.103 1.00 23.18 138 ASP B C 1
ATOM 4180 O O . ASP B 1 159 ? 58.727 34.632 25.245 1.00 22.02 138 ASP B O 1
ATOM 4185 N N . LEU B 1 160 ? 58.879 35.644 27.264 1.00 23.63 139 LEU B N 1
ATOM 4186 C CA . LEU B 1 160 ? 60.157 34.906 27.546 1.00 24.04 139 LEU B CA 1
ATOM 4187 C C . LEU B 1 160 ? 60.025 33.358 27.538 1.00 23.00 139 LEU B C 1
ATOM 4188 O O . LEU B 1 160 ? 60.792 32.643 26.874 1.00 23.43 139 LEU B O 1
ATOM 4193 N N . LEU B 1 161 ? 59.045 32.825 28.260 1.00 22.41 140 LEU B N 1
ATOM 4194 C CA . LEU B 1 161 ? 58.842 31.373 28.286 1.00 21.98 140 LEU B CA 1
ATOM 4195 C C . LEU B 1 161 ? 58.726 30.787 26.876 1.00 22.04 140 LEU B C 1
ATOM 4196 O O . LEU B 1 161 ? 59.309 29.744 26.578 1.00 21.24 140 LEU B O 1
ATOM 4201 N N . LEU B 1 162 ? 57.973 31.446 26.006 1.00 22.21 141 LEU B N 1
ATOM 4202 C CA . LEU B 1 162 ? 57.820 30.943 24.631 1.00 22.47 141 LEU B CA 1
ATOM 4203 C C . LEU B 1 162 ? 59.132 31.041 23.827 1.00 22.64 141 LEU B C 1
ATOM 4204 O O . LEU B 1 162 ? 59.441 30.150 23.031 1.00 22.71 141 LEU B O 1
ATOM 4209 N N . ALA B 1 163 ? 59.904 32.102 24.064 1.00 21.58 142 ALA B N 1
ATOM 4210 C CA . ALA B 1 163 ? 61.228 32.257 23.435 1.00 22.60 142 ALA B CA 1
ATOM 4211 C C . ALA B 1 163 ? 62.152 31.103 23.848 1.00 23.43 142 ALA B C 1
ATOM 4212 O O . ALA B 1 163 ? 62.850 30.527 22.999 1.00 22.83 142 ALA B O 1
ATOM 4214 N N . LEU B 1 164 ? 62.104 30.761 25.139 1.00 21.36 143 LEU B N 1
ATOM 4215 C CA . LEU B 1 164 ? 62.962 29.710 25.701 1.00 23.98 143 LEU B CA 1
ATOM 4216 C C . LEU B 1 164 ? 62.637 28.370 25.084 1.00 23.51 143 LEU B C 1
ATOM 4217 O O . LEU B 1 164 ? 63.530 27.591 24.779 1.00 25.12 143 LEU B O 1
ATOM 4222 N N . ARG B 1 165 ? 61.357 28.082 24.879 1.00 24.35 144 ARG B N 1
ATOM 4223 C CA . ARG B 1 165 ? 61.030 26.756 24.384 1.00 25.73 144 ARG B CA 1
ATOM 4224 C C . ARG B 1 165 ? 61.325 26.630 22.879 1.00 26.36 144 ARG B C 1
ATOM 4225 O O . ARG B 1 165 ? 61.405 25.518 22.364 1.00 26.77 144 ARG B O 1
ATOM 4233 N N A GLU B 1 166 ? 61.492 27.753 22.184 0.50 26.89 145 GLU B N 1
ATOM 4234 N N B GLU B 1 166 ? 61.441 27.773 22.205 0.50 27.36 145 GLU B N 1
ATOM 4235 C CA A GLU B 1 166 ? 61.643 27.740 20.724 0.50 27.75 145 GLU B CA 1
ATOM 4236 C CA B GLU B 1 166 ? 61.657 27.842 20.764 0.50 28.94 145 GLU B CA 1
ATOM 4237 C C A GLU B 1 166 ? 63.080 27.491 20.257 0.50 27.93 145 GLU B C 1
ATOM 4238 C C B GLU B 1 166 ? 63.032 27.285 20.410 0.50 28.52 145 GLU B C 1
ATOM 4239 O O A GLU B 1 166 ? 63.311 27.102 19.109 0.50 27.60 145 GLU B O 1
ATOM 4240 O O B GLU B 1 166 ? 63.162 26.443 19.523 0.50 28.82 145 GLU B O 1
ATOM 4251 N N . GLN B 1 167 ? 64.059 27.737 21.124 1.00 27.59 146 GLN B N 1
ATOM 4252 C CA . GLN B 1 167 ? 65.451 27.404 20.761 1.00 27.88 146 GLN B CA 1
ATOM 4253 C C . GLN B 1 167 ? 66.351 27.420 21.955 1.00 27.31 146 GLN B C 1
ATOM 4254 O O . GLN B 1 167 ? 66.015 28.001 22.960 1.00 26.12 146 GLN B O 1
ATOM 4260 N N A GLU B 1 168 ? 67.524 26.818 21.797 0.50 27.05 147 GLU B N 1
ATOM 4261 N N B GLU B 1 168 ? 67.519 26.800 21.811 0.50 26.99 147 GLU B N 1
ATOM 4262 C CA A GLU B 1 168 ? 68.461 26.609 22.895 0.50 27.04 147 GLU B CA 1
ATOM 4263 C CA B GLU B 1 168 ? 68.459 26.612 22.917 0.50 26.86 147 GLU B CA 1
ATOM 4264 C C A GLU B 1 168 ? 69.044 27.912 23.446 0.50 26.49 147 GLU B C 1
ATOM 4265 C C B GLU B 1 168 ? 69.030 27.927 23.453 0.50 26.41 147 GLU B C 1
ATOM 4266 O O A GLU B 1 168 ? 69.094 28.102 24.664 0.50 25.92 147 GLU B O 1
ATOM 4267 O O B GLU B 1 168 ? 69.059 28.138 24.670 0.50 25.87 147 GLU B O 1
ATOM 4278 N N . VAL B 1 169 ? 69.466 28.800 22.545 1.00 25.97 148 VAL B N 1
ATOM 4279 C CA . VAL B 1 169 ? 70.178 30.020 22.926 1.00 26.67 148 VAL B CA 1
ATOM 4280 C C . VAL B 1 169 ? 69.276 31.199 22.622 1.00 28.01 148 VAL B C 1
ATOM 4281 O O . VAL B 1 169 ? 68.804 31.331 21.480 1.00 28.58 148 VAL B O 1
ATOM 4285 N N . VAL B 1 170 ? 69.008 32.033 23.628 1.00 27.41 149 VAL B N 1
ATOM 4286 C CA . VAL B 1 170 ? 68.095 33.177 23.439 1.00 27.55 149 VAL B CA 1
ATOM 4287 C C . VAL B 1 170 ? 68.704 34.528 23.765 1.00 26.68 149 VAL B C 1
ATOM 4288 O O . VAL B 1 170 ? 69.610 34.639 24.597 1.00 24.19 149 VAL B O 1
ATOM 4292 N N . THR B 1 171 ? 68.188 35.548 23.076 1.00 26.24 150 THR B N 1
ATOM 4293 C CA . THR B 1 171 ? 68.434 36.947 23.381 1.00 25.51 150 THR B CA 1
ATOM 4294 C C . THR B 1 171 ? 67.048 37.552 23.583 1.00 26.62 150 THR B C 1
ATOM 4295 O O . THR B 1 171 ? 66.194 37.483 22.691 1.00 26.49 150 THR B O 1
ATOM 4299 N N . TRP B 1 172 ? 66.818 38.114 24.760 1.00 25.76 151 TRP B N 1
ATOM 4300 C CA . TRP B 1 172 ? 65.501 38.590 25.151 1.00 25.78 151 TRP B CA 1
ATOM 4301 C C . TRP B 1 172 ? 65.716 39.777 26.065 1.00 25.76 151 TRP B C 1
ATOM 4302 O O . TRP B 1 172 ? 66.649 39.786 26.853 1.00 26.14 151 TRP B O 1
ATOM 4313 N N . SER B 1 173 ? 64.876 40.791 25.944 1.00 25.71 152 SER B N 1
ATOM 4314 C CA . SER B 1 173 ? 64.867 41.902 26.904 1.00 26.40 152 SER B CA 1
ATOM 4315 C C . SER B 1 173 ? 63.444 42.449 27.089 1.00 26.78 152 SER B C 1
ATOM 4316 O O . SER B 1 173 ? 62.579 42.242 26.244 1.00 25.34 152 SER B O 1
ATOM 4319 N N . GLY B 1 174 ? 63.202 43.088 28.225 1.00 27.32 153 GLY B N 1
ATOM 4320 C CA . GLY B 1 174 ? 61.876 43.632 28.540 1.00 29.61 153 GLY B CA 1
ATOM 4321 C C . GLY B 1 174 ? 62.016 44.695 29.607 1.00 30.79 153 GLY B C 1
ATOM 4322 O O . GLY B 1 174 ? 63.097 45.305 29.757 1.00 31.78 153 GLY B O 1
ATOM 4323 N N . THR B 1 175 ? 60.948 44.919 30.358 1.00 31.33 154 THR B N 1
ATOM 4324 C CA . THR B 1 175 ? 60.938 45.961 31.377 1.00 33.13 154 THR B CA 1
ATOM 4325 C C . THR B 1 175 ? 60.810 45.406 32.803 1.00 34.46 154 THR B C 1
ATOM 4326 O O . THR B 1 175 ? 61.117 46.109 33.767 1.00 35.81 154 THR B O 1
ATOM 4330 N N . LYS B 1 176 ? 60.328 44.166 32.938 1.00 35.29 155 LYS B N 1
ATOM 4331 C CA . LYS B 1 176 ? 60.007 43.583 34.247 1.00 36.19 155 LYS B CA 1
ATOM 4332 C C . LYS B 1 176 ? 60.815 42.316 34.544 1.00 36.00 155 LYS B C 1
ATOM 4333 O O . LYS B 1 176 ? 60.463 41.546 35.453 1.00 37.99 155 LYS B O 1
ATOM 4339 N N . HIS B 1 177 ? 61.867 42.070 33.762 1.00 34.92 156 HIS B N 1
ATOM 4340 C CA . HIS B 1 177 ? 62.715 40.892 33.918 1.00 33.47 156 HIS B CA 1
ATOM 4341 C C . HIS B 1 177 ? 64.089 41.241 33.340 1.00 32.09 156 HIS B C 1
ATOM 4342 O O . HIS B 1 177 ? 64.171 41.944 32.327 1.00 30.97 156 HIS B O 1
ATOM 4349 N N . PRO B 1 178 ? 65.180 40.783 33.990 1.00 30.75 157 PRO B N 1
ATOM 4350 C CA . PRO B 1 178 ? 66.501 41.082 33.417 1.00 30.25 157 PRO B CA 1
ATOM 4351 C C . PRO B 1 178 ? 66.698 40.563 31.979 1.00 29.32 157 PRO B C 1
ATOM 4352 O O . PRO B 1 178 ? 66.081 39.559 31.574 1.00 29.31 157 PRO B O 1
ATOM 4356 N N . ALA B 1 179 ? 67.561 41.248 31.231 1.00 28.81 158 ALA B N 1
ATOM 4357 C CA . ALA B 1 179 ? 67.891 40.868 29.861 1.00 27.34 158 ALA B CA 1
ATOM 4358 C C . ALA B 1 179 ? 68.661 39.541 29.831 1.00 26.83 158 ALA B C 1
ATOM 4359 O O . ALA B 1 179 ? 69.380 39.190 30.775 1.00 27.69 158 ALA B O 1
ATOM 4361 N N . ILE B 1 180 ? 68.503 38.795 28.749 1.00 24.47 159 ILE B N 1
ATOM 4362 C CA . ILE B 1 180 ? 69.356 37.631 28.514 1.00 23.42 159 ILE B CA 1
ATOM 4363 C C . ILE B 1 180 ? 70.053 37.861 27.189 1.00 23.76 159 ILE B C 1
ATOM 4364 O O . ILE B 1 180 ? 69.388 38.010 26.163 1.00 23.70 159 ILE B O 1
ATOM 4369 N N . ASN B 1 181 ? 71.379 37.864 27.232 1.00 22.94 160 ASN B N 1
ATOM 4370 C CA . ASN B 1 181 ? 72.187 38.180 26.065 1.00 23.55 160 ASN B CA 1
ATOM 4371 C C . ASN B 1 181 ? 72.886 36.961 25.450 1.00 23.55 160 ASN B C 1
ATOM 4372 O O . ASN B 1 181 ? 74.073 36.718 25.696 1.00 24.61 160 ASN B O 1
ATOM 4377 N N . GLY B 1 182 ? 72.138 36.199 24.654 1.00 23.85 161 GLY B N 1
ATOM 4378 C CA . GLY B 1 182 ? 72.738 35.099 23.865 1.00 22.75 161 GLY B CA 1
ATOM 4379 C C . GLY B 1 182 ? 73.194 33.965 24.763 1.00 23.17 161 GLY B C 1
ATOM 4380 O O . GLY B 1 182 ? 74.309 33.476 24.624 1.00 23.16 161 GLY B O 1
ATOM 4381 N N . ARG B 1 183 ? 72.322 33.549 25.688 1.00 22.40 162 ARG B N 1
ATOM 4382 C CA . ARG B 1 183 ? 72.663 32.490 26.649 1.00 22.22 162 ARG B CA 1
ATOM 4383 C C . ARG B 1 183 ? 71.849 31.216 26.378 1.00 22.20 162 ARG B C 1
ATOM 4384 O O . ARG B 1 183 ? 70.652 31.286 26.064 1.00 22.97 162 ARG B O 1
ATOM 4392 N N . GLY B 1 184 ? 72.488 30.059 26.529 1.00 22.11 163 GLY B N 1
ATOM 4393 C CA . GLY B 1 184 ? 71.769 28.771 26.431 1.00 22.28 163 GLY B CA 1
ATOM 4394 C C . GLY B 1 184 ? 71.037 28.451 27.726 1.00 22.78 163 GLY B C 1
ATOM 4395 O O . GLY B 1 184 ? 71.537 28.762 28.823 1.00 24.23 163 GLY B O 1
ATOM 4396 N N . VAL B 1 185 ? 69.877 27.788 27.617 1.00 22.22 164 VAL B N 1
ATOM 4397 C CA . VAL B 1 185 ? 69.097 27.405 28.799 1.00 21.43 164 VAL B CA 1
ATOM 4398 C C . VAL B 1 185 ? 68.958 25.892 28.806 1.00 21.86 164 VAL B C 1
ATOM 4399 O O . VAL B 1 185 ? 68.427 25.318 27.855 1.00 22.59 164 VAL B O 1
ATOM 4403 N N . TYR B 1 186 ? 69.447 25.255 29.876 1.00 21.05 165 TYR B N 1
ATOM 4404 C CA . TYR B 1 186 ? 69.596 23.792 29.922 1.00 20.50 165 TYR B CA 1
ATOM 4405 C C . TYR B 1 186 ? 68.875 23.224 31.174 1.00 20.08 165 TYR B C 1
ATOM 4406 O O . TYR B 1 186 ? 68.721 23.935 32.181 1.00 20.71 165 TYR B O 1
ATOM 4415 N N . PRO B 1 187 ? 68.465 21.935 31.146 1.00 20.84 166 PRO B N 1
ATOM 4416 C CA . PRO B 1 187 ? 68.588 21.022 30.023 1.00 21.18 166 PRO B CA 1
ATOM 4417 C C . PRO B 1 187 ? 67.451 21.221 29.019 1.00 21.08 166 PRO B C 1
ATOM 4418 O O . PRO B 1 187 ? 66.366 21.727 29.380 1.00 22.19 166 PRO B O 1
ATOM 4422 N N . ARG B 1 188 ? 67.699 20.816 27.775 1.00 21.24 167 ARG B N 1
ATOM 4423 C CA . ARG B 1 188 ? 66.644 20.882 26.758 1.00 22.19 167 ARG B CA 1
ATOM 4424 C C . ARG B 1 188 ? 65.639 19.746 27.026 1.00 23.15 167 ARG B C 1
ATOM 4425 O O . ARG B 1 188 ? 66.028 18.661 27.469 1.00 23.42 167 ARG B O 1
ATOM 4433 N N . PRO B 1 189 ? 64.340 20.011 26.830 1.00 23.16 168 PRO B N 1
ATOM 4434 C CA . PRO B 1 189 ? 63.372 18.939 27.073 1.00 23.71 168 PRO B CA 1
ATOM 4435 C C . PRO B 1 189 ? 63.409 17.883 26.006 1.00 23.66 168 PRO B C 1
ATOM 4436 O O . PRO B 1 189 ? 64.150 18.025 25.001 1.00 23.53 168 PRO B O 1
ATOM 4440 N N . LEU B 1 190 ? 62.604 16.841 26.202 1.00 23.58 169 LEU B N 1
ATOM 4441 C CA . LEU B 1 190 ? 62.450 15.817 25.167 1.00 25.72 169 LEU B CA 1
ATOM 4442 C C . LEU B 1 190 ? 61.456 16.193 24.048 1.00 26.15 169 LEU B C 1
ATOM 4443 O O . LEU B 1 190 ? 61.737 15.987 22.854 1.00 26.52 169 LEU B O 1
ATOM 4448 N N . GLN B 1 191 ? 60.301 16.734 24.427 1.00 26.12 170 GLN B N 1
ATOM 4449 C CA . GLN B 1 191 ? 59.293 17.147 23.451 1.00 26.61 170 GLN B CA 1
ATOM 4450 C C . GLN B 1 191 ? 59.860 18.265 22.561 1.00 28.54 170 GLN B C 1
ATOM 4451 O O . GLN B 1 191 ? 60.624 19.110 23.035 1.00 28.54 170 GLN B O 1
ATOM 4457 N N . GLU B 1 192 ? 59.490 18.255 21.284 1.00 30.31 171 GLU B N 1
ATOM 4458 C CA . GLU B 1 192 ? 59.944 19.314 20.358 1.00 32.54 171 GLU B CA 1
ATOM 4459 C C . GLU B 1 192 ? 59.532 20.719 20.837 1.00 32.62 171 GLU B C 1
ATOM 4460 O O . GLU B 1 192 ? 60.330 21.670 20.800 1.00 33.28 171 GLU B O 1
ATOM 4466 N N A ARG B 1 193 ? 58.307 20.822 21.341 0.50 32.31 172 ARG B N 1
ATOM 4467 N N B ARG B 1 193 ? 58.275 20.824 21.264 0.50 32.27 172 ARG B N 1
ATOM 4468 C CA A ARG B 1 193 ? 57.776 22.071 21.860 0.50 31.90 172 ARG B CA 1
ATOM 4469 C CA B ARG B 1 193 ? 57.689 22.063 21.753 0.50 31.87 172 ARG B CA 1
ATOM 4470 C C A ARG B 1 193 ? 57.064 21.741 23.167 0.50 30.73 172 ARG B C 1
ATOM 4471 C C B ARG B 1 193 ? 56.890 21.731 23.004 0.50 30.53 172 ARG B C 1
ATOM 4472 O O A ARG B 1 193 ? 56.003 21.115 23.158 0.50 31.06 172 ARG B O 1
ATOM 4473 O O B ARG B 1 193 ? 55.694 21.391 22.947 0.50 30.50 172 ARG B O 1
ATOM 4488 N N A LEU B 1 194 ? 57.650 22.152 24.284 0.50 29.34 173 LEU B N 1
ATOM 4489 N N B LEU B 1 194 ? 57.567 21.825 24.134 0.50 29.11 173 LEU B N 1
ATOM 4490 C CA A LEU B 1 194 ? 57.020 21.931 25.590 0.50 28.29 173 LEU B CA 1
ATOM 4491 C CA B LEU B 1 194 ? 56.934 21.561 25.408 0.50 28.11 173 LEU B CA 1
ATOM 4492 C C A LEU B 1 194 ? 55.630 22.594 25.556 0.50 27.38 173 LEU B C 1
ATOM 4493 C C B LEU B 1 194 ? 55.698 22.444 25.534 0.50 27.25 173 LEU B C 1
ATOM 4494 O O A LEU B 1 194 ? 55.550 23.812 25.373 0.50 27.18 173 LEU B O 1
ATOM 4495 O O B LEU B 1 194 ? 55.796 23.674 25.485 0.50 26.85 173 LEU B O 1
ATOM 4504 N N . PRO B 1 195 ? 54.536 21.812 25.703 1.00 27.01 174 PRO B N 1
ATOM 4505 C CA . PRO B 1 195 ? 53.223 22.479 25.659 1.00 26.53 174 PRO B CA 1
ATOM 4506 C C . PRO B 1 195 ? 53.060 23.539 26.761 1.00 25.79 174 PRO B C 1
ATOM 4507 O O . PRO B 1 195 ? 53.470 23.334 27.940 1.00 26.10 174 PRO B O 1
ATOM 4511 N N . VAL B 1 196 ? 52.551 24.696 26.337 1.00 23.61 175 VAL B N 1
ATOM 4512 C CA . VAL B 1 196 ? 52.197 25.766 27.251 1.00 23.79 175 VAL B CA 1
ATOM 4513 C C . VAL B 1 196 ? 50.724 26.119 26.986 1.00 23.07 175 VAL B C 1
ATOM 4514 O O . VAL B 1 196 ? 50.362 26.481 25.854 1.00 24.07 175 VAL B O 1
ATOM 4518 N N . TRP B 1 197 ? 49.906 25.925 28.006 1.00 22.56 176 TRP B N 1
ATOM 4519 C CA . TRP B 1 197 ? 48.482 26.290 27.982 1.00 23.25 176 TRP B CA 1
ATOM 4520 C C . TRP B 1 197 ? 48.288 27.560 28.787 1.00 22.75 176 TRP B C 1
ATOM 4521 O O . TRP B 1 197 ? 49.000 27.797 29.754 1.00 24.39 176 TRP B O 1
ATOM 4532 N N . ILE B 1 198 ? 47.283 28.353 28.421 1.00 22.14 177 ILE B N 1
ATOM 4533 C CA . ILE B 1 198 ? 46.923 29.532 29.158 1.00 22.33 177 ILE B CA 1
ATOM 4534 C C . ILE B 1 198 ? 45.590 29.255 29.889 1.00 22.98 177 ILE B C 1
ATOM 4535 O O . ILE B 1 198 ? 44.557 28.969 29.254 1.00 23.43 177 ILE B O 1
ATOM 4540 N N . ALA B 1 199 ? 45.615 29.358 31.209 1.00 22.97 178 ALA B N 1
ATOM 4541 C CA . ALA B 1 199 ? 44.383 29.258 32.016 1.00 23.13 178 ALA B CA 1
ATOM 4542 C C . ALA B 1 199 ? 43.670 30.599 32.029 1.00 24.93 178 ALA B C 1
ATOM 4543 O O . ALA B 1 199 ? 44.286 31.650 32.267 1.00 24.39 178 ALA B O 1
ATOM 4545 N N . VAL B 1 200 ? 42.370 30.565 31.774 1.00 25.94 179 VAL B N 1
ATOM 4546 C CA . VAL B 1 200 ? 41.561 31.781 31.725 1.00 29.97 179 VAL B CA 1
ATOM 4547 C C . VAL B 1 200 ? 40.318 31.569 32.611 1.00 31.67 179 VAL B C 1
ATOM 4548 O O . VAL B 1 200 ? 39.828 30.435 32.741 1.00 32.18 179 VAL B O 1
ATOM 4552 N N . GLY B 1 201 ? 39.828 32.649 33.218 1.00 35.10 180 GLY B N 1
ATOM 4553 C CA . GLY B 1 201 ? 38.653 32.572 34.095 1.00 38.87 180 GLY B CA 1
ATOM 4554 C C . GLY B 1 201 ? 37.365 33.117 33.496 1.00 41.63 180 GLY B C 1
ATOM 4555 O O . GLY B 1 201 ? 36.295 33.049 34.125 1.00 43.51 180 GLY B O 1
ATOM 4556 N N . GLY B 1 202 ? 37.412 33.646 32.287 1.00 42.74 181 GLY B N 1
ATOM 4557 C CA . GLY B 1 202 ? 36.157 34.129 31.721 1.00 44.71 181 GLY B CA 1
ATOM 4558 C C . GLY B 1 202 ? 36.073 35.626 31.562 1.00 45.19 181 GLY B C 1
ATOM 4559 O O . GLY B 1 202 ? 34.976 36.207 31.575 1.00 46.89 181 GLY B O 1
ATOM 4560 N N . THR B 1 203 ? 37.237 36.237 31.406 1.00 45.21 182 THR B N 1
ATOM 4561 C CA . THR B 1 203 ? 37.372 37.646 31.071 1.00 45.11 182 THR B CA 1
ATOM 4562 C C . THR B 1 203 ? 37.796 37.656 29.604 1.00 43.52 182 THR B C 1
ATOM 4563 O O . THR B 1 203 ? 38.789 37.010 29.240 1.00 43.77 182 THR B O 1
ATOM 4567 N N . PRO B 1 204 ? 37.021 38.347 28.747 1.00 42.39 183 PRO B N 1
ATOM 4568 C CA . PRO B 1 204 ? 37.255 38.350 27.305 1.00 40.41 183 PRO B CA 1
ATOM 4569 C C . PRO B 1 204 ? 38.718 38.629 26.912 1.00 38.32 183 PRO B C 1
ATOM 4570 O O . PRO B 1 204 ? 39.251 37.993 26.008 1.00 36.53 183 PRO B O 1
ATOM 4574 N N . GLN B 1 205 ? 39.353 39.555 27.614 1.00 37.07 184 GLN B N 1
ATOM 4575 C CA . GLN B 1 205 ? 40.682 40.025 27.269 1.00 36.56 184 GLN B CA 1
ATOM 4576 C C . GLN B 1 205 ? 41.707 38.880 27.297 1.00 34.72 184 GLN B C 1
ATOM 4577 O O . GLN B 1 205 ? 42.482 38.696 26.353 1.00 33.25 184 GLN B O 1
ATOM 4583 N N . SER B 1 206 ? 41.683 38.110 28.380 1.00 33.60 185 SER B N 1
ATOM 4584 C CA . SER B 1 206 ? 42.589 36.978 28.544 1.00 32.39 185 SER B CA 1
ATOM 4585 C C . SER B 1 206 ? 42.392 35.917 27.456 1.00 31.21 185 SER B C 1
ATOM 4586 O O . SER B 1 206 ? 43.366 35.412 26.845 1.00 29.90 185 SER B O 1
ATOM 4589 N N . VAL B 1 207 ? 41.130 35.577 27.229 1.00 29.87 186 VAL B N 1
ATOM 4590 C CA . VAL B 1 207 ? 40.766 34.585 26.220 1.00 28.88 186 VAL B CA 1
ATOM 4591 C C . VAL B 1 207 ? 41.209 35.013 24.808 1.00 28.21 186 VAL B C 1
ATOM 4592 O O . VAL B 1 207 ? 41.833 34.237 24.072 1.00 27.20 186 VAL B O 1
ATOM 4596 N N . ALA B 1 208 ? 40.883 36.252 24.435 1.00 26.37 187 ALA B N 1
ATOM 4597 C CA . ALA B 1 208 ? 41.254 36.787 23.124 1.00 26.47 187 ALA B CA 1
ATOM 4598 C C . ALA B 1 208 ? 42.757 36.824 22.927 1.00 25.96 187 ALA B C 1
ATOM 4599 O O . ALA B 1 208 ? 43.267 36.459 21.883 1.00 26.00 187 ALA B O 1
ATOM 4601 N N . ARG B 1 209 ? 43.479 37.231 23.955 1.00 26.25 188 ARG B N 1
ATOM 4602 C CA . ARG B 1 209 ? 44.921 37.289 23.836 1.00 27.27 188 ARG B CA 1
ATOM 4603 C C . ARG B 1 209 ? 45.503 35.893 23.535 1.00 26.28 188 ARG B C 1
ATOM 4604 O O . ARG B 1 209 ? 46.325 35.755 22.619 1.00 26.89 188 ARG B O 1
ATOM 4612 N N . ALA B 1 210 ? 45.058 34.876 24.273 1.00 25.81 189 ALA B N 1
ATOM 4613 C CA . ALA B 1 210 ? 45.491 33.490 24.034 1.00 24.76 189 ALA B CA 1
ATOM 4614 C C . ALA B 1 210 ? 45.232 33.058 22.563 1.00 24.63 189 ALA B C 1
ATOM 4615 O O . ALA B 1 210 ? 46.075 32.425 21.933 1.00 25.03 189 ALA B O 1
ATOM 4617 N N . GLY B 1 211 ? 44.051 33.367 22.053 1.00 24.10 190 GLY B N 1
ATOM 4618 C CA . GLY B 1 211 ? 43.688 33.040 20.659 1.00 24.49 190 GLY B CA 1
ATOM 4619 C C . GLY B 1 211 ? 44.570 33.748 19.633 1.00 25.89 190 GLY B C 1
ATOM 4620 O O . GLY B 1 211 ? 45.048 33.127 18.691 1.00 25.10 190 GLY B O 1
ATOM 4621 N N . ALA B 1 212 ? 44.758 35.054 19.825 1.00 26.98 191 ALA B N 1
ATOM 4622 C CA . ALA B 1 212 ? 45.618 35.881 18.958 1.00 28.18 191 ALA B CA 1
ATOM 4623 C C . ALA B 1 212 ? 47.073 35.364 18.923 1.00 28.62 191 ALA B C 1
ATOM 4624 O O . ALA B 1 212 ? 47.770 35.520 17.917 1.00 29.31 191 ALA B O 1
ATOM 4634 N N . GLY B 1 214 ? 47.716 32.137 19.455 1.00 29.28 193 GLY B N 1
ATOM 4635 C CA . GLY B 1 214 ? 47.610 30.781 18.958 1.00 29.31 193 GLY B CA 1
ATOM 4636 C C . GLY B 1 214 ? 47.999 29.744 20.005 1.00 28.74 193 GLY B C 1
ATOM 4637 O O . GLY B 1 214 ? 48.527 28.698 19.643 1.00 30.65 193 GLY B O 1
ATOM 4638 N N . LEU B 1 215 ? 47.750 30.023 21.294 1.00 26.56 194 LEU B N 1
ATOM 4639 C CA . LEU B 1 215 ? 48.069 29.087 22.384 1.00 25.06 194 LEU B CA 1
ATOM 4640 C C . LEU B 1 215 ? 46.796 28.354 22.848 1.00 23.14 194 LEU B C 1
ATOM 4641 O O . LEU B 1 215 ? 45.716 28.940 22.780 1.00 22.70 194 LEU B O 1
ATOM 4646 N N . PRO B 1 216 ? 46.905 27.078 23.251 1.00 22.40 195 PRO B N 1
ATOM 4647 C CA . PRO B 1 216 ? 45.740 26.360 23.800 1.00 22.76 195 PRO B CA 1
ATOM 4648 C C . PRO B 1 216 ? 45.269 27.060 25.085 1.00 22.66 195 PRO B C 1
ATOM 4649 O O . PRO B 1 216 ? 46.076 27.686 25.788 1.00 23.01 195 PRO B O 1
ATOM 4653 N N . VAL B 1 217 ? 43.970 26.990 25.341 1.00 21.69 196 VAL B N 1
ATOM 4654 C CA . VAL B 1 217 ? 43.369 27.692 26.470 1.00 22.63 196 VAL B CA 1
ATOM 4655 C C . VAL B 1 217 ? 42.588 26.724 27.347 1.00 22.49 196 VAL B C 1
ATOM 4656 O O . VAL B 1 217 ? 41.933 25.778 26.850 1.00 23.33 196 VAL B O 1
ATOM 4660 N N . ALA B 1 218 ? 42.649 26.955 28.653 1.00 22.70 197 ALA B N 1
ATOM 4661 C CA . ALA B 1 218 ? 41.869 26.134 29.612 1.00 22.64 197 ALA B CA 1
ATOM 4662 C C . ALA B 1 218 ? 40.963 27.089 30.376 1.00 23.26 197 ALA B C 1
ATOM 4663 O O . ALA B 1 218 ? 41.458 27.957 31.097 1.00 25.42 197 ALA B O 1
ATOM 4665 N N . LEU B 1 219 ? 39.660 26.921 30.215 1.00 22.41 198 LEU B N 1
ATOM 4666 C CA . LEU B 1 219 ? 38.671 27.773 30.836 1.00 23.78 198 LEU B CA 1
ATOM 4667 C C . LEU B 1 219 ? 38.143 27.194 32.165 1.00 23.64 198 LEU B C 1
ATOM 4668 O O . LEU B 1 219 ? 37.595 26.083 32.200 1.00 23.10 198 LEU B O 1
ATOM 4673 N N . ALA B 1 220 ? 38.264 27.963 33.239 1.00 25.45 199 ALA B N 1
ATOM 4674 C CA . ALA B 1 220 ? 37.634 27.577 34.529 1.00 26.35 199 ALA B CA 1
ATOM 4675 C C . ALA B 1 220 ? 36.116 27.855 34.496 1.00 27.47 199 ALA B C 1
ATOM 4676 O O . ALA B 1 220 ? 35.681 28.978 34.205 1.00 27.68 199 ALA B O 1
ATOM 4678 N N . ILE B 1 221 ? 35.308 26.822 34.742 1.00 26.64 200 ILE B N 1
ATOM 4679 C CA . ILE B 1 221 ? 33.836 26.959 34.728 1.00 28.59 200 ILE B CA 1
ATOM 4680 C C . ILE B 1 221 ? 33.374 27.125 36.171 1.00 30.85 200 ILE B C 1
ATOM 4681 O O . ILE B 1 221 ? 33.280 26.151 36.929 1.00 31.96 200 ILE B O 1
ATOM 4686 N N . ILE B 1 222 ? 33.153 28.368 36.576 1.00 31.62 201 ILE B N 1
ATOM 4687 C CA . ILE B 1 222 ? 32.824 28.634 37.974 1.00 33.94 201 ILE B CA 1
ATOM 4688 C C . ILE B 1 222 ? 31.514 29.420 38.033 1.00 34.14 201 ILE B C 1
ATOM 4689 O O . ILE B 1 222 ? 31.434 30.535 37.515 1.00 35.80 201 ILE B O 1
ATOM 4694 N N . GLY B 1 223 ? 30.485 28.820 38.611 1.00 34.10 202 GLY B N 1
ATOM 4695 C CA . GLY B 1 223 ? 29.210 29.533 38.816 1.00 33.61 202 GLY B CA 1
ATOM 4696 C C . GLY B 1 223 ? 28.248 29.541 37.632 1.00 33.72 202 GLY B C 1
ATOM 4697 O O . GLY B 1 223 ? 28.649 29.743 36.474 1.00 33.82 202 GLY B O 1
ATOM 4698 N N . GLY B 1 224 ? 26.976 29.328 37.933 1.00 32.53 203 GLY B N 1
ATOM 4699 C CA . GLY B 1 224 ? 25.919 29.376 36.933 1.00 31.25 203 GLY B CA 1
ATOM 4700 C C . GLY B 1 224 ? 25.927 28.158 36.037 1.00 30.17 203 GLY B C 1
ATOM 4701 O O . GLY B 1 224 ? 26.515 27.117 36.364 1.00 30.63 203 GLY B O 1
ATOM 4702 N N . GLU B 1 225 ? 25.224 28.269 34.925 1.00 28.13 204 GLU B N 1
ATOM 4703 C CA . GLU B 1 225 ? 25.139 27.168 33.979 1.00 26.95 204 GLU B CA 1
ATOM 4704 C C . GLU B 1 225 ? 26.357 27.174 33.101 1.00 26.04 204 GLU B C 1
ATOM 4705 O O . GLU B 1 225 ? 26.800 28.233 32.655 1.00 25.97 204 GLU B O 1
ATOM 4711 N N . TYR B 1 226 ? 26.930 25.999 32.880 1.00 25.12 205 TYR B N 1
ATOM 4712 C CA . TYR B 1 226 ? 28.151 25.924 32.088 1.00 24.27 205 TYR B CA 1
ATOM 4713 C C . TYR B 1 226 ? 27.966 26.529 30.690 1.00 23.37 205 TYR B C 1
ATOM 4714 O O . TYR B 1 226 ? 28.907 27.112 30.163 1.00 23.94 205 TYR B O 1
ATOM 4723 N N A ARG B 1 227 ? 26.751 26.394 30.142 0.50 23.65 206 ARG B N 1
ATOM 4724 N N B ARG B 1 227 ? 26.773 26.398 30.106 0.50 23.39 206 ARG B N 1
ATOM 4725 C CA A ARG B 1 227 ? 26.399 26.906 28.809 0.50 23.81 206 ARG B CA 1
ATOM 4726 C CA B ARG B 1 227 ? 26.548 26.892 28.741 0.50 23.08 206 ARG B CA 1
ATOM 4727 C C A ARG B 1 227 ? 26.793 28.355 28.607 0.50 23.81 206 ARG B C 1
ATOM 4728 C C B ARG B 1 227 ? 26.797 28.386 28.583 0.50 23.47 206 ARG B C 1
ATOM 4729 O O A ARG B 1 227 ? 27.154 28.767 27.494 0.50 23.63 206 ARG B O 1
ATOM 4730 O O B ARG B 1 227 ? 27.071 28.862 27.470 0.50 23.10 206 ARG B O 1
ATOM 4745 N N . ARG B 1 228 ? 26.687 29.140 29.674 1.00 23.32 207 ARG B N 1
ATOM 4746 C CA . ARG B 1 228 ? 26.898 30.588 29.583 1.00 24.71 207 ARG B CA 1
ATOM 4747 C C . ARG B 1 228 ? 28.333 30.953 29.167 1.00 23.71 207 ARG B C 1
ATOM 4748 O O . ARG B 1 228 ? 28.593 32.058 28.669 1.00 23.35 207 ARG B O 1
ATOM 4756 N N . PHE B 1 229 ? 29.260 30.021 29.394 1.00 23.23 208 PHE B N 1
ATOM 4757 C CA . PHE B 1 229 ? 30.685 30.214 29.036 1.00 23.45 208 PHE B CA 1
ATOM 4758 C C . PHE B 1 229 ? 31.013 29.966 27.557 1.00 23.43 208 PHE B C 1
ATOM 4759 O O . PHE B 1 229 ? 32.082 30.390 27.069 1.00 23.62 208 PHE B O 1
ATOM 4767 N N . ALA B 1 230 ? 30.123 29.282 26.848 1.00 24.10 209 ALA B N 1
ATOM 4768 C CA . ALA B 1 230 ? 30.412 28.901 25.458 1.00 25.77 209 ALA B CA 1
ATOM 4769 C C . ALA B 1 230 ? 30.900 30.044 24.545 1.00 26.28 209 ALA B C 1
ATOM 4770 O O . ALA B 1 230 ? 31.817 29.819 23.736 1.00 26.64 209 ALA B O 1
ATOM 4772 N N . PRO B 1 231 ? 30.264 31.253 24.623 1.00 25.89 210 PRO B N 1
ATOM 4773 C CA . PRO B 1 231 ? 30.719 32.380 23.797 1.00 25.75 210 PRO B CA 1
ATOM 4774 C C . PRO B 1 231 ? 32.193 32.764 23.997 1.00 25.56 210 PRO B C 1
ATOM 4775 O O . PRO B 1 231 ? 32.797 33.364 23.090 1.00 24.54 210 PRO B O 1
ATOM 4779 N N . LEU B 1 232 ? 32.770 32.417 25.147 1.00 24.97 211 LEU B N 1
ATOM 4780 C CA . LEU B 1 232 ? 34.193 32.738 25.384 1.00 25.32 211 LEU B CA 1
ATOM 4781 C C . LEU B 1 232 ? 35.047 31.999 24.377 1.00 25.03 211 LEU B C 1
ATOM 4782 O O . LEU B 1 232 ? 36.055 32.533 23.897 1.00 25.44 211 LEU B O 1
ATOM 4787 N N . PHE B 1 233 ? 34.652 30.769 24.050 1.00 24.07 212 PHE B N 1
ATOM 4788 C CA . PHE B 1 233 ? 35.417 30.002 23.066 1.00 24.86 212 PHE B CA 1
ATOM 4789 C C . PHE B 1 233 ? 35.222 30.580 21.643 1.00 24.88 212 PHE B C 1
ATOM 4790 O O . PHE B 1 233 ? 36.135 30.479 20.824 1.00 24.81 212 PHE B O 1
ATOM 4798 N N . ASP B 1 234 ? 34.034 31.156 21.368 1.00 26.23 213 ASP B N 1
ATOM 4799 C CA . ASP B 1 234 ? 33.823 31.964 20.145 1.00 26.69 213 ASP B CA 1
ATOM 4800 C C . ASP B 1 234 ? 34.879 33.035 20.010 1.00 26.25 213 ASP B C 1
ATOM 4801 O O . ASP B 1 234 ? 35.468 33.228 18.949 1.00 24.93 213 ASP B O 1
ATOM 4806 N N . LEU B 1 235 ? 35.081 33.770 21.094 1.00 25.66 214 LEU B N 1
ATOM 4807 C CA . LEU B 1 235 ? 36.000 34.877 21.101 1.00 25.75 214 LEU B CA 1
ATOM 4808 C C . LEU B 1 235 ? 37.445 34.420 20.901 1.00 25.17 214 LEU B C 1
ATOM 4809 O O . LEU B 1 235 ? 38.207 35.063 20.180 1.00 25.14 214 LEU B O 1
ATOM 4814 N N . TYR B 1 236 ? 37.819 33.313 21.561 1.00 23.19 215 TYR B N 1
ATOM 4815 C CA . TYR B 1 236 ? 39.114 32.656 21.337 1.00 22.89 215 TYR B CA 1
ATOM 4816 C C . TYR B 1 236 ? 39.349 32.358 19.838 1.00 23.39 215 TYR B C 1
ATOM 4817 O O . TYR B 1 236 ? 40.373 32.733 19.269 1.00 23.36 215 TYR B O 1
ATOM 4826 N N . HIS B 1 237 ? 38.406 31.660 19.219 1.00 23.60 216 HIS B N 1
ATOM 4827 C CA . HIS B 1 237 ? 38.543 31.275 17.808 1.00 25.54 216 HIS B CA 1
ATOM 4828 C C . HIS B 1 237 ? 38.515 32.486 16.884 1.00 25.41 216 HIS B C 1
ATOM 4829 O O . HIS B 1 237 ? 39.233 32.510 15.881 1.00 25.16 216 HIS B O 1
ATOM 4836 N N . GLU B 1 238 ? 37.701 33.486 17.220 1.00 25.51 217 GLU B N 1
ATOM 4837 C CA . GLU B 1 238 ? 37.608 34.709 16.380 1.00 25.71 217 GLU B CA 1
ATOM 4838 C C . GLU B 1 238 ? 38.896 35.523 16.476 1.00 26.30 217 GLU B C 1
ATOM 4839 O O . GLU B 1 238 ? 39.407 36.006 15.467 1.00 27.25 217 GLU B O 1
ATOM 4845 N N . ALA B 1 239 ? 39.454 35.637 17.684 1.00 26.69 218 ALA B N 1
ATOM 4846 C CA . ALA B 1 239 ? 40.751 36.281 17.847 1.00 26.76 218 ALA B CA 1
ATOM 4847 C C . ALA B 1 239 ? 41.812 35.539 17.056 1.00 27.55 218 ALA B C 1
ATOM 4848 O O . ALA B 1 239 ? 42.669 36.166 16.412 1.00 28.44 218 ALA B O 1
ATOM 4850 N N . ALA B 1 240 ? 41.736 34.212 17.062 1.00 27.33 219 ALA B N 1
ATOM 4851 C CA . ALA B 1 240 ? 42.688 33.403 16.299 1.00 28.00 219 ALA B CA 1
ATOM 4852 C C . ALA B 1 240 ? 42.473 33.626 14.790 1.00 28.51 219 ALA B C 1
ATOM 4853 O O . ALA B 1 240 ? 43.439 33.857 14.064 1.00 30.07 219 ALA B O 1
ATOM 4855 N N . ARG B 1 241 ? 41.222 33.585 14.339 1.00 29.39 220 ARG B N 1
ATOM 4856 C CA . ARG B 1 241 ? 40.918 33.813 12.918 1.00 30.16 220 ARG B CA 1
ATOM 4857 C C . ARG B 1 241 ? 41.480 35.159 12.442 1.00 31.44 220 ARG B C 1
ATOM 4858 O O . ARG B 1 241 ? 42.176 35.218 11.401 1.00 32.00 220 ARG B O 1
ATOM 4866 N N A ARG B 1 242 ? 41.208 36.232 13.189 0.50 31.67 221 ARG B N 1
ATOM 4867 N N B ARG B 1 242 ? 41.179 36.228 13.182 0.50 31.63 221 ARG B N 1
ATOM 4868 C CA A ARG B 1 242 ? 41.663 37.577 12.789 0.50 32.08 221 ARG B CA 1
ATOM 4869 C CA B ARG B 1 242 ? 41.654 37.565 12.811 0.50 32.02 221 ARG B CA 1
ATOM 4870 C C A ARG B 1 242 ? 43.165 37.837 12.977 0.50 32.11 221 ARG B C 1
ATOM 4871 C C B ARG B 1 242 ? 43.181 37.596 12.753 0.50 32.10 221 ARG B C 1
ATOM 4872 O O A ARG B 1 242 ? 43.700 38.809 12.436 0.50 32.13 221 ARG B O 1
ATOM 4873 O O B ARG B 1 242 ? 43.748 38.148 11.803 0.50 32.24 221 ARG B O 1
ATOM 4888 N N . ALA B 1 243 ? 43.835 36.983 13.743 1.00 31.84 222 ALA B N 1
ATOM 4889 C CA . ALA B 1 243 ? 45.310 36.990 13.839 1.00 32.03 222 ALA B CA 1
ATOM 4890 C C . ALA B 1 243 ? 45.942 36.023 12.827 1.00 32.57 222 ALA B C 1
ATOM 4891 O O . ALA B 1 243 ? 47.166 35.903 12.731 1.00 32.03 222 ALA B O 1
ATOM 4893 N N . GLY B 1 244 ? 45.087 35.314 12.098 1.00 33.52 223 GLY B N 1
ATOM 4894 C CA . GLY B 1 244 ? 45.520 34.293 11.157 1.00 35.45 223 GLY B CA 1
ATOM 4895 C C . GLY B 1 244 ? 46.326 33.157 11.751 1.00 36.84 223 GLY B C 1
ATOM 4896 O O . GLY B 1 244 ? 47.278 32.695 11.134 1.00 36.84 223 GLY B O 1
ATOM 4897 N N . GLN B 1 245 ? 45.960 32.703 12.953 1.00 37.44 224 GLN B N 1
ATOM 4898 C CA . GLN B 1 245 ? 46.616 31.542 13.569 1.00 39.04 224 GLN B CA 1
ATOM 4899 C C . GLN B 1 245 ? 46.096 30.216 13.004 1.00 40.33 224 GLN B C 1
ATOM 4900 O O . GLN B 1 245 ? 44.900 30.079 12.741 1.00 40.36 224 GLN B O 1
ATOM 4906 N N A GLU B 1 246 ? 46.995 29.241 12.866 0.50 41.45 225 GLU B N 1
ATOM 4907 N N B GLU B 1 246 ? 46.985 29.244 12.804 0.50 41.52 225 GLU B N 1
ATOM 4908 C CA A GLU B 1 246 ? 46.638 27.899 12.391 0.50 42.61 225 GLU B CA 1
ATOM 4909 C CA B GLU B 1 246 ? 46.571 27.960 12.224 0.50 42.81 225 GLU B CA 1
ATOM 4910 C C A GLU B 1 246 ? 45.507 27.327 13.241 0.50 43.08 225 GLU B C 1
ATOM 4911 C C B GLU B 1 246 ? 45.611 27.218 13.159 0.50 43.16 225 GLU B C 1
ATOM 4912 O O A GLU B 1 246 ? 45.554 27.423 14.469 0.50 43.30 225 GLU B O 1
ATOM 4913 O O B GLU B 1 246 ? 45.883 27.095 14.354 0.50 43.51 225 GLU B O 1
ATOM 4924 N N . LYS B 1 247 ? 44.492 26.747 12.602 1.00 43.61 226 LYS B N 1
ATOM 4925 C CA . LYS B 1 247 ? 43.388 26.105 13.360 1.00 44.56 226 LYS B CA 1
ATOM 4926 C C . LYS B 1 247 ? 43.867 24.970 14.279 1.00 44.55 226 LYS B C 1
ATOM 4927 O O . LYS B 1 247 ? 43.276 24.695 15.329 1.00 44.43 226 LYS B O 1
ATOM 4933 N N . THR B 1 248 ? 44.948 24.322 13.858 1.00 44.45 227 THR B N 1
ATOM 4934 C CA . THR B 1 248 ? 45.438 23.104 14.475 1.00 43.50 227 THR B CA 1
ATOM 4935 C C . THR B 1 248 ? 46.340 23.412 15.656 1.00 42.83 227 THR B C 1
ATOM 4936 O O . THR B 1 248 ? 46.653 22.516 16.427 1.00 43.81 227 THR B O 1
ATOM 4940 N N . LYS B 1 249 ? 46.792 24.660 15.776 1.00 41.32 228 LYS B N 1
ATOM 4941 C CA . LYS B 1 249 ? 47.472 25.101 16.995 1.00 40.79 228 LYS B CA 1
ATOM 4942 C C . LYS B 1 249 ? 46.475 25.070 18.164 1.00 38.05 228 LYS B C 1
ATOM 4943 O O . LYS B 1 249 ? 46.841 24.804 19.313 1.00 39.05 228 LYS B O 1
ATOM 4949 N N . LEU B 1 250 ? 45.224 25.376 17.840 1.00 35.80 229 LEU B N 1
ATOM 4950 C CA . LEU B 1 250 ? 44.252 25.745 18.845 1.00 32.41 229 LEU B CA 1
ATOM 4951 C C . LEU B 1 250 ? 43.744 24.496 19.555 1.00 31.35 229 LEU B C 1
ATOM 4952 O O . LEU B 1 250 ? 43.408 23.480 18.921 1.00 32.42 229 LEU B O 1
ATOM 4957 N N A ARG B 1 251 ? 43.735 24.559 20.881 0.50 29.52 230 ARG B N 1
ATOM 4958 N N B ARG B 1 251 ? 43.730 24.559 20.876 0.50 29.38 230 ARG B N 1
ATOM 4959 C CA A ARG B 1 251 ? 43.210 23.479 21.730 0.50 28.27 230 ARG B CA 1
ATOM 4960 C CA B ARG B 1 251 ? 43.121 23.505 21.685 0.50 28.04 230 ARG B CA 1
ATOM 4961 C C A ARG B 1 251 ? 42.432 24.160 22.836 0.50 26.71 230 ARG B C 1
ATOM 4962 C C B ARG B 1 251 ? 42.426 24.159 22.840 0.50 26.57 230 ARG B C 1
ATOM 4963 O O A ARG B 1 251 ? 42.807 25.253 23.285 0.50 25.12 230 ARG B O 1
ATOM 4964 O O B ARG B 1 251 ? 42.849 25.217 23.327 0.50 24.98 230 ARG B O 1
ATOM 4979 N N . THR B 1 252 ? 41.347 23.527 23.277 1.00 25.29 231 THR B N 1
ATOM 4980 C CA . THR B 1 252 ? 40.576 24.074 24.375 1.00 24.67 231 THR B CA 1
ATOM 4981 C C . THR B 1 252 ? 40.339 23.011 25.432 1.00 24.07 231 THR B C 1
ATOM 4982 O O . THR B 1 252 ? 40.166 21.811 25.138 1.00 24.33 231 THR B O 1
ATOM 4986 N N . SER B 1 253 ? 40.282 23.453 26.677 1.00 23.00 232 SER B N 1
ATOM 4987 C CA . SER B 1 253 ? 39.963 22.578 27.791 1.00 23.15 232 SER B CA 1
ATOM 4988 C C . SER B 1 253 ? 38.909 23.301 28.638 1.00 22.31 232 SER B C 1
ATOM 4989 O O . SER B 1 253 ? 38.844 24.559 28.690 1.00 21.41 232 SER B O 1
ATOM 4992 N N . ILE B 1 254 ? 38.100 22.514 29.333 1.00 22.35 233 ILE B N 1
ATOM 4993 C CA . ILE B 1 254 ? 37.327 23.085 30.440 1.00 23.96 233 ILE B CA 1
ATOM 4994 C C . ILE B 1 254 ? 37.805 22.465 31.752 1.00 23.69 233 ILE B C 1
ATOM 4995 O O . ILE B 1 254 ? 38.084 21.250 31.828 1.00 24.60 233 ILE B O 1
ATOM 5000 N N . ASN B 1 255 ? 37.925 23.309 32.773 1.00 23.65 234 ASN B N 1
ATOM 5001 C CA . ASN B 1 255 ? 38.436 22.906 34.080 1.00 23.13 234 ASN B CA 1
ATOM 5002 C C . ASN B 1 255 ? 37.272 23.109 35.056 1.00 23.72 234 ASN B C 1
ATOM 5003 O O . ASN B 1 255 ? 36.824 24.225 35.238 1.00 23.42 234 ASN B O 1
ATOM 5008 N N . VAL B 1 256 ? 36.783 22.027 35.647 1.00 22.47 235 VAL B N 1
ATOM 5009 C CA . VAL B 1 256 ? 35.564 22.084 36.438 1.00 22.90 235 VAL B CA 1
ATOM 5010 C C . VAL B 1 256 ? 35.764 21.389 37.796 1.00 23.39 235 VAL B C 1
ATOM 5011 O O . VAL B 1 256 ? 36.669 20.537 37.960 1.00 24.88 235 VAL B O 1
ATOM 5015 N N . HIS B 1 257 ? 34.879 21.721 38.729 1.00 22.37 236 HIS B N 1
ATOM 5016 C CA . HIS B 1 257 ? 34.835 21.026 40.004 1.00 23.75 236 HIS B CA 1
ATOM 5017 C C . HIS B 1 257 ? 33.789 19.939 39.945 1.00 23.55 236 HIS B C 1
ATOM 5018 O O . HIS B 1 257 ? 32.799 20.060 39.220 1.00 22.19 236 HIS B O 1
ATOM 5025 N N . GLY B 1 258 ? 33.996 18.893 40.737 1.00 23.33 237 GLY B N 1
ATOM 5026 C CA . GLY B 1 258 ? 32.983 17.835 40.798 1.00 23.88 237 GLY B CA 1
ATOM 5027 C C . GLY B 1 258 ? 33.460 16.613 41.548 1.00 24.86 237 GLY B C 1
ATOM 5028 O O . GLY B 1 258 ? 34.471 16.650 42.273 1.00 24.33 237 GLY B O 1
ATOM 5029 N N . PHE B 1 259 ? 32.699 15.529 41.424 1.00 23.25 238 PHE B N 1
ATOM 5030 C CA . PHE B 1 259 ? 33.064 14.328 42.170 1.00 22.75 238 PHE B CA 1
ATOM 5031 C C . PHE B 1 259 ? 32.276 13.145 41.605 1.00 22.59 238 PHE B C 1
ATOM 5032 O O . PHE B 1 259 ? 31.136 13.310 41.164 1.00 22.77 238 PHE B O 1
ATOM 5040 N N . ILE B 1 260 ? 32.922 11.978 41.579 1.00 22.09 239 ILE B N 1
ATOM 5041 C CA . ILE B 1 260 ? 32.266 10.752 41.084 1.00 22.00 239 ILE B CA 1
ATOM 5042 C C . ILE B 1 260 ? 32.206 9.735 42.229 1.00 22.29 239 ILE B C 1
ATOM 5043 O O . ILE B 1 260 ? 33.198 9.543 42.954 1.00 22.08 239 ILE B O 1
ATOM 5048 N N . ALA B 1 261 ? 31.056 9.081 42.406 1.00 21.25 240 ALA B N 1
ATOM 5049 C CA . ALA B 1 261 ? 30.953 8.034 43.419 1.00 22.25 240 ALA B CA 1
ATOM 5050 C C . ALA B 1 261 ? 30.018 6.959 42.892 1.00 21.47 240 ALA B C 1
ATOM 5051 O O . ALA B 1 261 ? 29.526 7.055 41.759 1.00 21.82 240 ALA B O 1
ATOM 5053 N N . ASP B 1 262 ? 29.789 5.937 43.702 1.00 20.58 241 ASP B N 1
ATOM 5054 C CA . ASP B 1 262 ? 29.063 4.773 43.217 1.00 20.47 241 ASP B CA 1
ATOM 5055 C C . ASP B 1 262 ? 27.595 5.095 42.949 1.00 21.33 241 ASP B C 1
ATOM 5056 O O . ASP B 1 262 ? 26.945 4.386 42.157 1.00 22.06 241 ASP B O 1
ATOM 5061 N N . THR B 1 263 ? 27.068 6.097 43.663 1.00 20.53 242 THR B N 1
ATOM 5062 C CA . THR B 1 263 ? 25.699 6.572 43.412 1.00 20.53 242 THR B CA 1
ATOM 5063 C C . THR B 1 263 ? 25.722 8.097 43.434 1.00 20.30 242 THR B C 1
ATOM 5064 O O . THR B 1 263 ? 26.661 8.727 43.982 1.00 20.32 242 THR B O 1
ATOM 5068 N N . THR B 1 264 ? 24.698 8.683 42.838 1.00 20.15 243 THR B N 1
ATOM 5069 C CA . THR B 1 264 ? 24.660 10.154 42.731 1.00 21.37 243 THR B CA 1
ATOM 5070 C C . THR B 1 264 ? 24.479 10.762 44.121 1.00 22.44 243 THR B C 1
ATOM 5071 O O . THR B 1 264 ? 25.150 11.764 44.442 1.00 21.54 243 THR B O 1
ATOM 5075 N N . ASP B 1 265 ? 23.592 10.159 44.938 1.00 22.19 244 ASP B N 1
ATOM 5076 C CA . ASP B 1 265 ? 23.426 10.609 46.330 1.00 24.35 244 ASP B CA 1
ATOM 5077 C C . ASP B 1 265 ? 24.701 10.493 47.153 1.00 24.04 244 ASP B C 1
ATOM 5078 O O . ASP B 1 265 ? 25.009 11.408 47.955 1.00 23.58 244 ASP B O 1
ATOM 5083 N N . LYS B 1 266 ? 25.457 9.401 46.973 1.00 22.83 245 LYS B N 1
ATOM 5084 C CA . LYS B 1 266 ? 26.729 9.291 47.676 1.00 23.91 245 LYS B CA 1
ATOM 5085 C C . LYS B 1 266 ? 27.686 10.391 47.222 1.00 23.06 245 LYS B C 1
ATOM 5086 O O . LYS B 1 266 ? 28.353 11.030 48.038 1.00 21.86 245 LYS B O 1
ATOM 5092 N N . ALA B 1 267 ? 27.759 10.622 45.913 1.00 21.10 246 ALA B N 1
ATOM 5093 C CA . ALA B 1 267 ? 28.635 11.690 45.425 1.00 22.34 246 ALA B CA 1
ATOM 5094 C C . ALA B 1 267 ? 28.242 13.047 46.037 1.00 22.68 246 ALA B C 1
ATOM 5095 O O . ALA B 1 267 ? 29.121 13.784 46.536 1.00 24.11 246 ALA B O 1
ATOM 5097 N N . ALA B 1 268 ? 26.956 13.377 45.990 1.00 23.58 247 ALA B N 1
ATOM 5098 C CA . ALA B 1 268 ? 26.469 14.644 46.554 1.00 24.87 247 ALA B CA 1
ATOM 5099 C C . ALA B 1 268 ? 26.761 14.740 48.062 1.00 25.38 247 ALA B C 1
ATOM 5100 O O . ALA B 1 268 ? 27.330 15.753 48.519 1.00 25.26 247 ALA B O 1
ATOM 5102 N N A ASP B 1 269 ? 26.392 13.698 48.820 0.60 24.72 248 ASP B N 1
ATOM 5103 N N B ASP B 1 269 ? 26.410 13.680 48.798 0.40 25.61 248 ASP B N 1
ATOM 5104 C CA A ASP B 1 269 ? 26.534 13.713 50.285 0.60 25.46 248 ASP B CA 1
ATOM 5105 C CA B ASP B 1 269 ? 26.505 13.617 50.267 0.40 26.73 248 ASP B CA 1
ATOM 5106 C C A ASP B 1 269 ? 28.010 13.867 50.661 0.60 25.91 248 ASP B C 1
ATOM 5107 C C B ASP B 1 269 ? 27.952 13.688 50.764 0.40 26.67 248 ASP B C 1
ATOM 5108 O O A ASP B 1 269 ? 28.370 14.695 51.514 0.60 25.70 248 ASP B O 1
ATOM 5109 O O B ASP B 1 269 ? 28.228 14.284 51.812 0.40 26.67 248 ASP B O 1
ATOM 5118 N N . GLN B 1 270 ? 28.861 13.081 50.005 1.00 25.68 249 GLN B N 1
ATOM 5119 C CA . GLN B 1 270 ? 30.278 13.067 50.342 1.00 27.26 249 GLN B CA 1
ATOM 5120 C C . GLN B 1 270 ? 30.947 14.390 49.990 1.00 27.95 249 GLN B C 1
ATOM 5121 O O . GLN B 1 270 ? 31.810 14.853 50.742 1.00 30.06 249 GLN B O 1
ATOM 5127 N N . PHE B 1 271 ? 30.523 15.013 48.889 1.00 28.53 250 PHE B N 1
ATOM 5128 C CA . PHE B 1 271 ? 31.080 16.306 48.443 1.00 29.71 250 PHE B CA 1
ATOM 5129 C C . PHE B 1 271 ? 30.562 17.468 49.299 1.00 30.55 250 PHE B C 1
ATOM 5130 O O . PHE B 1 271 ? 31.293 18.414 49.557 1.00 32.01 250 PHE B O 1
ATOM 5138 N N . TYR B 1 272 ? 29.315 17.386 49.749 1.00 30.94 251 TYR B N 1
ATOM 5139 C CA . TYR B 1 272 ? 28.665 18.447 50.555 1.00 32.76 251 TYR B CA 1
ATOM 5140 C C . TYR B 1 272 ? 28.867 18.265 52.077 1.00 33.61 251 TYR B C 1
ATOM 5141 O O . TYR B 1 272 ? 28.574 19.175 52.850 1.00 34.62 251 TYR B O 1
ATOM 5150 N N . GLY B 1 273 ? 29.325 17.088 52.513 1.00 35.45 252 GLY B N 1
ATOM 5151 C CA . GLY B 1 273 ? 29.432 16.800 53.959 1.00 36.62 252 GLY B CA 1
ATOM 5152 C C . GLY B 1 273 ? 30.238 17.873 54.691 1.00 37.27 252 GLY B C 1
ATOM 5153 O O . GLY B 1 273 ? 31.276 18.298 54.185 1.00 37.02 252 GLY B O 1
ATOM 5154 N N . PRO B 1 274 ? 29.761 18.327 55.876 1.00 38.70 253 PRO B N 1
ATOM 5155 C CA . PRO B 1 274 ? 30.425 19.417 56.631 1.00 38.84 253 PRO B CA 1
ATOM 5156 C C . PRO B 1 274 ? 31.889 19.125 56.967 1.00 39.32 253 PRO B C 1
ATOM 5157 O O . PRO B 1 274 ? 32.737 20.036 56.901 1.00 38.84 253 PRO B O 1
ATOM 5161 N N . GLN B 1 275 ? 32.188 17.868 57.301 1.00 39.06 254 GLN B N 1
ATOM 5162 C CA . GLN B 1 275 ? 33.550 17.472 57.671 1.00 39.63 254 GLN B CA 1
ATOM 5163 C C . GLN B 1 275 ? 34.604 17.640 56.557 1.00 38.51 254 GLN B C 1
ATOM 5164 O O . GLN B 1 275 ? 35.795 17.863 56.849 1.00 38.22 254 GLN B O 1
ATOM 5170 N N . ALA B 1 276 ? 34.176 17.527 55.298 1.00 37.58 255 ALA B N 1
ATOM 5171 C CA . ALA B 1 276 ? 35.115 17.662 54.147 1.00 36.86 255 ALA B CA 1
ATOM 5172 C C . ALA B 1 276 ? 35.473 19.120 53.852 1.00 36.38 255 ALA B C 1
ATOM 5173 O O . ALA B 1 276 ? 36.490 19.398 53.219 1.00 36.23 255 ALA B O 1
ATOM 5175 N N . GLU B 1 277 ? 34.632 20.050 54.316 1.00 36.01 256 GLU B N 1
ATOM 5176 C CA . GLU B 1 277 ? 34.837 21.504 54.097 1.00 36.23 256 GLU B CA 1
ATOM 5177 C C . GLU B 1 277 ? 34.989 21.906 52.617 1.00 35.62 256 GLU B C 1
ATOM 5178 O O . GLU B 1 277 ? 35.637 22.915 52.284 1.00 36.85 256 GLU B O 1
ATOM 5184 N N . VAL B 1 278 ? 34.411 21.122 51.721 1.00 33.35 257 VAL B N 1
ATOM 5185 C CA . VAL B 1 278 ? 34.458 21.466 50.310 1.00 31.98 257 VAL B CA 1
ATOM 5186 C C . VAL B 1 278 ? 33.671 22.771 50.022 1.00 32.74 257 VAL B C 1
ATOM 5187 O O . VAL B 1 278 ? 34.156 23.638 49.284 1.00 31.45 257 VAL B O 1
ATOM 5199 N N A ASN B 1 280 ? 33.043 25.449 51.684 0.50 36.97 259 ASN B N 1
ATOM 5200 N N B ASN B 1 280 ? 33.054 25.470 51.674 0.50 37.26 259 ASN B N 1
ATOM 5201 C CA A ASN B 1 280 ? 33.739 26.671 52.114 0.50 37.51 259 ASN B CA 1
ATOM 5202 C CA B ASN B 1 280 ? 33.687 26.737 52.092 0.50 37.95 259 ASN B CA 1
ATOM 5203 C C A ASN B 1 280 ? 34.536 27.343 50.990 0.50 37.79 259 ASN B C 1
ATOM 5204 C C B ASN B 1 280 ? 34.685 27.321 51.071 0.50 38.03 259 ASN B C 1
ATOM 5205 O O A ASN B 1 280 ? 34.731 28.569 51.008 0.50 38.44 259 ASN B O 1
ATOM 5206 O O B ASN B 1 280 ? 35.173 28.453 51.249 0.50 38.29 259 ASN B O 1
ATOM 5215 N N . ARG B 1 281 ? 35.010 26.535 50.039 1.00 37.20 260 ARG B N 1
ATOM 5216 C CA . ARG B 1 281 ? 35.712 27.046 48.857 1.00 37.91 260 ARG B CA 1
ATOM 5217 C C . ARG B 1 281 ? 34.766 27.090 47.639 1.00 38.04 260 ARG B C 1
ATOM 5218 O O . ARG B 1 281 ? 34.633 28.150 46.984 1.00 37.26 260 ARG B O 1
ATOM 5226 N N . ILE B 1 282 ? 34.094 25.958 47.372 1.00 38.13 261 ILE B N 1
ATOM 5227 C CA . ILE B 1 282 ? 33.219 25.814 46.186 1.00 38.35 261 ILE B CA 1
ATOM 5228 C C . ILE B 1 282 ? 32.072 26.815 46.216 1.00 37.38 261 ILE B C 1
ATOM 5229 O O . ILE B 1 282 ? 31.877 27.567 45.261 1.00 37.23 261 ILE B O 1
ATOM 5234 N N . GLY B 1 283 ? 31.336 26.869 47.320 1.00 36.31 262 GLY B N 1
ATOM 5235 C CA . GLY B 1 283 ? 30.208 27.797 47.376 1.00 36.01 262 GLY B CA 1
ATOM 5236 C C . GLY B 1 283 ? 30.661 29.242 47.463 1.00 36.31 262 GLY B C 1
ATOM 5237 O O . GLY B 1 283 ? 30.061 30.139 46.838 1.00 35.45 262 GLY B O 1
ATOM 5238 N N A ARG B 1 284 ? 31.727 29.460 48.232 0.50 35.97 263 ARG B N 1
ATOM 5239 N N B ARG B 1 284 ? 31.721 29.493 48.241 0.50 36.29 263 ARG B N 1
ATOM 5240 C CA A ARG B 1 284 ? 32.200 30.799 48.544 0.50 36.20 263 ARG B CA 1
ATOM 5241 C CA B ARG B 1 284 ? 32.199 30.865 48.472 0.50 36.60 263 ARG B CA 1
ATOM 5242 C C A ARG B 1 284 ? 32.489 31.576 47.254 0.50 35.89 263 ARG B C 1
ATOM 5243 C C B ARG B 1 284 ? 32.529 31.554 47.142 0.50 36.59 263 ARG B C 1
ATOM 5244 O O A ARG B 1 284 ? 32.001 32.697 47.068 0.50 35.79 263 ARG B O 1
ATOM 5245 O O B ARG B 1 284 ? 32.090 32.682 46.885 0.50 36.56 263 ARG B O 1
ATOM 5260 N N A GLU B 1 285 ? 33.241 30.956 46.348 0.50 35.30 264 GLU B N 1
ATOM 5261 N N B GLU B 1 285 ? 33.265 30.855 46.284 0.50 36.33 264 GLU B N 1
ATOM 5262 C CA A GLU B 1 285 ? 33.629 31.613 45.095 0.50 34.89 264 GLU B CA 1
ATOM 5263 C CA B GLU B 1 285 ? 33.706 31.439 45.016 0.50 36.46 264 GLU B CA 1
ATOM 5264 C C A GLU B 1 285 ? 32.468 31.816 44.110 0.50 34.89 264 GLU B C 1
ATOM 5265 C C B GLU B 1 285 ? 32.583 31.587 43.964 0.50 35.74 264 GLU B C 1
ATOM 5266 O O A GLU B 1 285 ? 32.531 32.688 43.231 0.50 34.99 264 GLU B O 1
ATOM 5267 O O B GLU B 1 285 ? 32.771 32.225 42.923 0.50 35.78 264 GLU B O 1
ATOM 5278 N N . ARG B 1 286 ? 31.422 31.001 44.262 1.00 34.52 265 ARG B N 1
ATOM 5279 C CA . ARG B 1 286 ? 30.224 31.090 43.428 1.00 33.84 265 ARG B CA 1
ATOM 5280 C C . ARG B 1 286 ? 29.184 32.030 44.044 1.00 34.14 265 ARG B C 1
ATOM 5281 O O . ARG B 1 286 ? 28.126 32.258 43.456 1.00 34.80 265 ARG B O 1
ATOM 5289 N N . GLY B 1 287 ? 29.474 32.557 45.235 1.00 33.88 266 GLY B N 1
ATOM 5290 C CA . GLY B 1 287 ? 28.547 33.516 45.888 1.00 34.13 266 GLY B CA 1
ATOM 5291 C C . GLY B 1 287 ? 27.456 32.911 46.767 1.00 34.31 266 GLY B C 1
ATOM 5292 O O . GLY B 1 287 ? 26.439 33.578 47.072 1.00 35.16 266 GLY B O 1
ATOM 5293 N N . TRP B 1 288 ? 27.646 31.667 47.205 1.00 33.52 267 TRP B N 1
ATOM 5294 C CA . TRP B 1 288 ? 26.725 31.097 48.193 1.00 33.58 267 TRP B CA 1
ATOM 5295 C C . TRP B 1 288 ? 27.405 30.359 49.350 1.00 33.38 267 TRP B C 1
ATOM 5296 O O . TRP B 1 288 ? 28.583 29.950 49.270 1.00 33.22 267 TRP B O 1
ATOM 5307 N N . GLY B 1 289 ? 26.664 30.265 50.451 1.00 34.11 268 GLY B N 1
ATOM 5308 C CA . GLY B 1 289 ? 27.154 29.698 51.700 1.00 34.42 268 GLY B CA 1
ATOM 5309 C C . GLY B 1 289 ? 27.186 28.175 51.685 1.00 34.78 268 GLY B C 1
ATOM 5310 O O . GLY B 1 289 ? 26.485 27.530 50.882 1.00 34.67 268 GLY B O 1
ATOM 5311 N N . PRO B 1 290 ? 27.982 27.591 52.592 1.00 34.94 269 PRO B N 1
ATOM 5312 C CA . PRO B 1 290 ? 28.270 26.149 52.601 1.00 34.57 269 PRO B CA 1
ATOM 5313 C C . PRO B 1 290 ? 27.027 25.265 52.809 1.00 33.89 269 PRO B C 1
ATOM 5314 O O . PRO B 1 290 ? 27.013 24.081 52.399 1.00 33.96 269 PRO B O 1
ATOM 5318 N N . THR B 1 291 ? 26.009 25.815 53.466 1.00 31.58 270 THR B N 1
ATOM 5319 C CA . THR B 1 291 ? 24.763 25.066 53.659 1.00 31.08 270 THR B CA 1
ATOM 5320 C C . THR B 1 291 ? 23.629 25.539 52.745 1.00 30.53 270 THR B C 1
ATOM 5321 O O . THR B 1 291 ? 22.443 25.250 52.993 1.00 30.24 270 THR B O 1
ATOM 5325 N N . ASN B 1 292 ? 23.995 26.241 51.669 1.00 30.91 271 ASN B N 1
ATOM 5326 C CA . ASN B 1 292 ? 22.982 26.655 50.708 1.00 31.27 271 ASN B CA 1
ATOM 5327 C C . ASN B 1 292 ? 22.707 25.465 49.773 1.00 30.96 271 ASN B C 1
ATOM 5328 O O . ASN B 1 292 ? 23.276 25.364 48.683 1.00 30.45 271 ASN B O 1
ATOM 5333 N N . ARG B 1 293 ? 21.834 24.568 50.233 1.00 31.80 272 ARG B N 1
ATOM 5334 C CA . ARG B 1 293 ? 21.526 23.325 49.521 1.00 32.42 272 ARG B CA 1
ATOM 5335 C C . ARG B 1 293 ? 20.854 23.629 48.183 1.00 32.12 272 ARG B C 1
ATOM 5336 O O . ARG B 1 293 ? 21.140 22.957 47.190 1.00 31.97 272 ARG B O 1
ATOM 5344 N N . ALA B 1 294 ? 19.965 24.622 48.167 1.00 32.56 273 ALA B N 1
ATOM 5345 C CA . ALA B 1 294 ? 19.283 25.020 46.926 1.00 32.35 273 ALA B CA 1
ATOM 5346 C C . ALA B 1 294 ? 20.310 25.336 45.820 1.00 32.06 273 ALA B C 1
ATOM 5347 O O . ALA B 1 294 ? 20.171 24.869 44.679 1.00 32.28 273 ALA B O 1
ATOM 5349 N N . HIS B 1 295 ? 21.341 26.112 46.157 1.00 31.64 274 HIS B N 1
ATOM 5350 C CA . HIS B 1 295 ? 22.355 26.472 45.172 1.00 30.33 274 HIS B CA 1
ATOM 5351 C C . HIS B 1 295 ? 23.243 25.287 44.756 1.00 29.44 274 HIS B C 1
ATOM 5352 O O . HIS B 1 295 ? 23.528 25.109 43.564 1.00 27.92 274 HIS B O 1
ATOM 5359 N N . PHE B 1 296 ? 23.667 24.479 45.731 1.00 27.58 275 PHE B N 1
ATOM 5360 C CA . PHE B 1 296 ? 24.475 23.302 45.429 1.00 27.62 275 PHE B CA 1
ATOM 5361 C C . PHE B 1 296 ? 23.678 22.344 44.527 1.00 26.84 275 PHE B C 1
ATOM 5362 O O . PHE B 1 296 ? 24.210 21.795 43.557 1.00 25.39 275 PHE B O 1
ATOM 5370 N N . ASP B 1 297 ? 22.399 22.164 44.841 1.00 26.13 276 ASP B N 1
ATOM 5371 C CA . ASP B 1 297 ? 21.591 21.229 44.077 1.00 26.40 276 ASP B CA 1
ATOM 5372 C C . ASP B 1 297 ? 21.404 21.731 42.665 1.00 25.96 276 ASP B C 1
ATOM 5373 O O . ASP B 1 297 ? 21.438 20.940 41.732 1.00 26.70 276 ASP B O 1
ATOM 5378 N N . ALA B 1 298 ? 21.202 23.042 42.516 1.00 25.64 277 ALA B N 1
ATOM 5379 C CA . ALA B 1 298 ? 21.108 23.651 41.198 1.00 25.61 277 ALA B CA 1
ATOM 5380 C C . ALA B 1 298 ? 22.448 23.516 40.434 1.00 25.26 277 ALA B C 1
ATOM 5381 O O . ALA B 1 298 ? 22.486 23.215 39.231 1.00 26.49 277 ALA B O 1
ATOM 5383 N N . ALA B 1 299 ? 23.550 23.689 41.150 1.00 24.04 278 ALA B N 1
ATOM 5384 C CA . ALA B 1 299 ? 24.886 23.667 40.557 1.00 23.82 278 ALA B CA 1
ATOM 5385 C C . ALA B 1 299 ? 25.242 22.272 40.009 1.00 23.16 278 ALA B C 1
ATOM 5386 O O . ALA B 1 299 ? 25.954 22.145 39.018 1.00 23.23 278 ALA B O 1
ATOM 5388 N N . ARG B 1 300 ? 24.770 21.224 40.676 1.00 23.23 279 ARG B N 1
ATOM 5389 C CA . ARG B 1 300 ? 25.071 19.856 40.237 1.00 23.86 279 ARG B CA 1
ATOM 5390 C C . ARG B 1 300 ? 24.022 19.269 39.278 1.00 24.75 279 ARG B C 1
ATOM 5391 O O . ARG B 1 300 ? 24.201 18.148 38.834 1.00 24.35 279 ARG B O 1
ATOM 5399 N N . GLY B 1 301 ? 22.909 19.991 39.013 1.00 24.22 280 GLY B N 1
ATOM 5400 C CA . GLY B 1 301 ? 21.914 19.542 38.015 1.00 24.92 280 GLY B CA 1
ATOM 5401 C C . GLY B 1 301 ? 22.522 19.499 36.604 1.00 25.38 280 GLY B C 1
ATOM 5402 O O . GLY B 1 301 ? 23.679 19.885 36.409 1.00 25.03 280 GLY B O 1
ATOM 5403 N N . PRO B 1 302 ? 21.744 19.034 35.606 1.00 25.84 281 PRO B N 1
ATOM 5404 C CA . PRO B 1 302 ? 22.255 18.827 34.237 1.00 26.03 281 PRO B CA 1
ATOM 5405 C C . PRO B 1 302 ? 22.953 20.043 33.612 1.00 25.83 281 PRO B C 1
ATOM 5406 O O . PRO B 1 302 ? 24.003 19.883 32.973 1.00 26.26 281 PRO B O 1
ATOM 5410 N N . GLU B 1 303 ? 22.424 21.238 33.855 1.00 25.04 282 GLU B N 1
ATOM 5411 C CA . GLU B 1 303 ? 23.013 22.458 33.272 1.00 25.83 282 GLU B CA 1
ATOM 5412 C C . GLU B 1 303 ? 24.066 23.149 34.152 1.00 25.14 282 GLU B C 1
ATOM 5413 O O . GLU B 1 303 ? 24.707 24.088 33.705 1.00 24.40 282 GLU B O 1
ATOM 5419 N N . GLY B 1 304 ? 24.234 22.696 35.394 1.00 25.48 283 GLY B N 1
ATOM 5420 C CA . GLY B 1 304 ? 25.046 23.420 36.344 1.00 24.74 283 GLY B CA 1
ATOM 5421 C C . GLY B 1 304 ? 26.541 23.191 36.165 1.00 25.15 283 GLY B C 1
ATOM 5422 O O . GLY B 1 304 ? 26.964 22.266 35.491 1.00 25.43 283 GLY B O 1
ATOM 5423 N N . ASN B 1 305 ? 27.335 23.975 36.866 1.00 23.95 284 ASN B N 1
ATOM 5424 C CA . ASN B 1 305 ? 28.781 23.923 36.679 1.00 24.71 284 ASN B CA 1
ATOM 5425 C C . ASN B 1 305 ? 29.504 22.781 37.434 1.00 23.94 284 ASN B C 1
ATOM 5426 O O . ASN B 1 305 ? 30.691 22.504 37.168 1.00 24.15 284 ASN B O 1
ATOM 5431 N N . LEU B 1 306 ? 28.808 22.096 38.345 1.00 23.94 285 LEU B N 1
ATOM 5432 C CA . LEU B 1 306 ? 29.440 20.993 39.105 1.00 23.24 285 LEU B CA 1
ATOM 5433 C C . LEU B 1 306 ? 29.179 19.655 38.407 1.00 24.40 285 LEU B C 1
ATOM 5434 O O . LEU B 1 306 ? 28.008 19.288 38.174 1.00 24.35 285 LEU B O 1
ATOM 5439 N N . PHE B 1 307 ? 30.266 18.954 38.047 1.00 23.41 286 PHE B N 1
ATOM 5440 C CA . PHE B 1 307 ? 30.196 17.679 37.309 1.00 22.96 286 PHE B CA 1
ATOM 5441 C C . PHE B 1 307 ? 30.226 16.575 38.368 1.00 23.80 286 PHE B C 1
ATOM 5442 O O . PHE B 1 307 ? 31.302 16.116 38.809 1.00 22.15 286 PHE B O 1
ATOM 5450 N N . LEU B 1 308 ? 29.030 16.187 38.811 1.00 23.51 287 LEU B N 1
ATOM 5451 C CA . LEU B 1 308 ? 28.936 15.394 40.050 1.00 23.46 287 LEU B CA 1
ATOM 5452 C C . LEU B 1 308 ? 27.839 14.316 39.992 1.00 23.92 287 LEU B C 1
ATOM 5453 O O . LEU B 1 308 ? 26.684 14.604 39.629 1.00 23.18 287 LEU B O 1
ATOM 5458 N N . GLY B 1 309 ? 28.189 13.099 40.405 1.00 21.77 288 GLY B N 1
ATOM 5459 C CA . GLY B 1 309 ? 27.184 12.030 40.463 1.00 22.36 288 GLY B CA 1
ATOM 5460 C C . GLY B 1 309 ? 27.771 10.664 40.240 1.00 22.64 288 GLY B C 1
ATOM 5461 O O . GLY B 1 309 ? 29.005 10.471 40.290 1.00 22.50 288 GLY B O 1
ATOM 5462 N N . GLU B 1 310 ? 26.878 9.692 39.999 1.00 22.96 289 GLU B N 1
ATOM 5463 C CA . GLU B 1 310 ? 27.331 8.349 39.608 1.00 23.49 289 GLU B CA 1
ATOM 5464 C C . GLU B 1 310 ? 28.027 8.425 38.219 1.00 22.81 289 GLU B C 1
ATOM 5465 O O . GLU B 1 310 ? 27.911 9.448 37.512 1.00 22.82 289 GLU B O 1
ATOM 5471 N N . PRO B 1 311 ? 28.792 7.382 37.850 1.00 22.55 290 PRO B N 1
ATOM 5472 C CA . PRO B 1 311 ? 29.566 7.506 36.600 1.00 22.91 290 PRO B CA 1
ATOM 5473 C C . PRO B 1 311 ? 28.770 7.842 35.327 1.00 23.75 290 PRO B C 1
ATOM 5474 O O . PRO B 1 311 ? 29.203 8.697 34.535 1.00 22.68 290 PRO B O 1
ATOM 5478 N N A GLU B 1 312 ? 27.610 7.215 35.134 0.50 23.80 291 GLU B N 1
ATOM 5479 N N B GLU B 1 312 ? 27.610 7.208 35.173 0.50 23.26 291 GLU B N 1
ATOM 5480 C CA A GLU B 1 312 ? 26.837 7.453 33.910 0.50 24.90 291 GLU B CA 1
ATOM 5481 C CA B GLU B 1 312 ? 26.741 7.407 34.019 0.50 24.05 291 GLU B CA 1
ATOM 5482 C C A GLU B 1 312 ? 26.310 8.889 33.821 0.50 25.05 291 GLU B C 1
ATOM 5483 C C B GLU B 1 312 ? 26.370 8.871 33.855 0.50 24.44 291 GLU B C 1
ATOM 5484 O O A GLU B 1 312 ? 26.248 9.461 32.726 0.50 24.87 291 GLU B O 1
ATOM 5485 O O B GLU B 1 312 ? 26.466 9.431 32.754 0.50 24.26 291 GLU B O 1
ATOM 5496 N N . LEU B 1 313 ? 25.968 9.481 34.970 1.00 24.62 292 LEU B N 1
ATOM 5497 C CA . LEU B 1 313 ? 25.509 10.875 35.010 1.00 25.41 292 LEU B CA 1
ATOM 5498 C C . LEU B 1 313 ? 26.635 11.821 34.644 1.00 25.73 292 LEU B C 1
ATOM 5499 O O . LEU B 1 313 ? 26.454 12.747 33.848 1.00 25.85 292 LEU B O 1
ATOM 5504 N N . VAL B 1 314 ? 27.812 11.585 35.231 1.00 24.91 293 VAL B N 1
ATOM 5505 C CA . VAL B 1 314 ? 28.951 12.461 34.950 1.00 24.23 293 VAL B CA 1
ATOM 5506 C C . VAL B 1 314 ? 29.381 12.327 33.483 1.00 24.09 293 VAL B C 1
ATOM 5507 O O . VAL B 1 314 ? 29.670 13.341 32.834 1.00 24.51 293 VAL B O 1
ATOM 5511 N N . ALA B 1 315 ? 29.402 11.092 32.968 1.00 23.91 294 ALA B N 1
ATOM 5512 C CA . ALA B 1 315 ? 29.820 10.856 31.570 1.00 23.67 294 ALA B CA 1
ATOM 5513 C C . ALA B 1 315 ? 28.859 11.582 30.634 1.00 24.00 294 ALA B C 1
ATOM 5514 O O . ALA B 1 315 ? 29.280 12.224 29.674 1.00 22.96 294 ALA B O 1
ATOM 5516 N N A GLU B 1 316 ? 27.557 11.494 30.913 0.50 24.31 295 GLU B N 1
ATOM 5517 N N B GLU B 1 316 ? 27.567 11.478 30.941 0.50 24.16 295 GLU B N 1
ATOM 5518 C CA A GLU B 1 316 ? 26.588 12.174 30.054 0.50 25.07 295 GLU B CA 1
ATOM 5519 C CA B GLU B 1 316 ? 26.531 12.160 30.179 0.50 24.89 295 GLU B CA 1
ATOM 5520 C C A GLU B 1 316 ? 26.777 13.696 30.075 0.50 24.11 295 GLU B C 1
ATOM 5521 C C B GLU B 1 316 ? 26.791 13.657 30.094 0.50 23.97 295 GLU B C 1
ATOM 5522 O O A GLU B 1 316 ? 26.657 14.333 29.039 0.50 23.82 295 GLU B O 1
ATOM 5523 O O B GLU B 1 316 ? 26.720 14.234 29.020 0.50 23.63 295 GLU B O 1
ATOM 5534 N N . LYS B 1 317 ? 27.091 14.274 31.234 1.00 24.23 296 LYS B N 1
ATOM 5535 C CA . LYS B 1 317 ? 27.342 15.703 31.274 1.00 24.20 296 LYS B CA 1
ATOM 5536 C C . LYS B 1 317 ? 28.612 16.089 30.483 1.00 24.26 296 LYS B C 1
ATOM 5537 O O . LYS B 1 317 ? 28.607 17.087 29.781 1.00 23.74 296 LYS B O 1
ATOM 5543 N N . ILE B 1 318 ? 29.678 15.285 30.594 1.00 22.51 297 ILE B N 1
ATOM 5544 C CA . ILE B 1 318 ? 30.909 15.528 29.813 1.00 22.59 297 ILE B CA 1
ATOM 5545 C C . ILE B 1 318 ? 30.590 15.511 28.320 1.00 23.02 297 ILE B C 1
ATOM 5546 O O . ILE B 1 318 ? 31.012 16.421 27.543 1.00 22.34 297 ILE B O 1
ATOM 5551 N N . ILE B 1 319 ? 29.804 14.512 27.922 1.00 22.40 298 ILE B N 1
ATOM 5552 C CA . ILE B 1 319 ? 29.406 14.375 26.498 1.00 22.55 298 ILE B CA 1
ATOM 5553 C C . ILE B 1 319 ? 28.572 15.590 26.031 1.00 22.84 298 ILE B C 1
ATOM 5554 O O . ILE B 1 319 ? 28.829 16.149 24.960 1.00 22.51 298 ILE B O 1
ATOM 5559 N N A LYS B 1 320 ? 27.602 15.991 26.847 0.50 22.93 299 LYS B N 1
ATOM 5560 N N B LYS B 1 320 ? 27.594 15.986 26.850 0.50 23.22 299 LYS B N 1
ATOM 5561 C CA A LYS B 1 320 ? 26.762 17.145 26.547 0.50 23.22 299 LYS B CA 1
ATOM 5562 C CA B LYS B 1 320 ? 26.728 17.144 26.587 0.50 23.82 299 LYS B CA 1
ATOM 5563 C C A LYS B 1 320 ? 27.588 18.433 26.488 0.50 23.33 299 LYS B C 1
ATOM 5564 C C B LYS B 1 320 ? 27.570 18.429 26.503 0.50 23.66 299 LYS B C 1
ATOM 5565 O O A LYS B 1 320 ? 27.405 19.265 25.584 0.50 22.96 299 LYS B O 1
ATOM 5566 O O B LYS B 1 320 ? 27.385 19.251 25.591 0.50 23.28 299 LYS B O 1
ATOM 5577 N N . ALA B 1 321 ? 28.501 18.585 27.443 1.00 22.79 300 ALA B N 1
ATOM 5578 C CA . ALA B 1 321 ? 29.360 19.757 27.496 1.00 23.79 300 ALA B CA 1
ATOM 5579 C C . ALA B 1 321 ? 30.249 19.827 26.230 1.00 23.87 300 ALA B C 1
ATOM 5580 O O . ALA B 1 321 ? 30.497 20.906 25.672 1.00 23.09 300 ALA B O 1
ATOM 5582 N N . HIS B 1 322 ? 30.696 18.674 25.751 1.00 23.69 301 HIS B N 1
ATOM 5583 C CA . HIS B 1 322 ? 31.415 18.673 24.478 1.00 23.99 301 HIS B CA 1
ATOM 5584 C C . HIS B 1 322 ? 30.546 19.201 23.320 1.00 24.13 301 HIS B C 1
ATOM 5585 O O . HIS B 1 322 ? 31.065 19.906 22.431 1.00 23.92 301 HIS B O 1
ATOM 5592 N N . GLY B 1 323 ? 29.257 18.863 23.293 1.00 24.02 302 GLY B N 1
ATOM 5593 C CA . GLY B 1 323 ? 28.405 19.345 22.195 1.00 24.91 302 GLY B CA 1
ATOM 5594 C C . GLY B 1 323 ? 28.358 20.868 22.227 1.00 25.24 302 GLY B C 1
ATOM 5595 O O . GLY B 1 323 ? 28.228 21.518 21.194 1.00 25.91 302 GLY B O 1
ATOM 5596 N N . VAL B 1 324 ? 28.496 21.436 23.422 1.00 25.00 303 VAL B N 1
ATOM 5597 C CA . VAL B 1 324 ? 28.420 22.874 23.620 1.00 24.96 303 VAL B CA 1
ATOM 5598 C C . VAL B 1 324 ? 29.764 23.576 23.304 1.00 25.79 303 VAL B C 1
ATOM 5599 O O . VAL B 1 324 ? 29.790 24.579 22.567 1.00 25.44 303 VAL B O 1
ATOM 5603 N N . PHE B 1 325 ? 30.853 23.018 23.823 1.00 24.14 304 PHE B N 1
ATOM 5604 C CA . PHE B 1 325 ? 32.180 23.655 23.799 1.00 23.97 304 PHE B CA 1
ATOM 5605 C C . PHE B 1 325 ? 33.113 23.187 22.686 1.00 23.95 304 PHE B C 1
ATOM 5606 O O . PHE B 1 325 ? 34.094 23.887 22.367 1.00 24.34 304 PHE B O 1
ATOM 5614 N N . LYS B 1 326 ? 32.887 21.965 22.212 1.00 23.48 305 LYS B N 1
ATOM 5615 C CA . LYS B 1 326 ? 33.805 21.214 21.348 1.00 24.86 305 LYS B CA 1
ATOM 5616 C C . LYS B 1 326 ? 35.217 21.206 21.932 1.00 23.99 305 LYS B C 1
ATOM 5617 O O . LYS B 1 326 ? 36.215 21.340 21.226 1.00 24.71 305 LYS B O 1
ATOM 5623 N N . ASN B 1 327 ? 35.293 21.088 23.246 1.00 23.01 306 ASN B N 1
ATOM 5624 C CA . ASN B 1 327 ? 36.580 21.075 23.908 1.00 22.41 306 ASN B CA 1
ATOM 5625 C C . ASN B 1 327 ? 37.373 19.804 23.625 1.00 23.10 306 ASN B C 1
ATOM 5626 O O . ASN B 1 327 ? 36.795 18.712 23.541 1.00 23.69 306 ASN B O 1
ATOM 5631 N N . ASP B 1 328 ? 38.696 19.956 23.547 1.00 23.01 307 ASP B N 1
ATOM 5632 C CA . ASP B 1 328 ? 39.670 18.841 23.367 1.00 23.70 307 ASP B CA 1
ATOM 5633 C C . ASP B 1 328 ? 40.045 18.115 24.659 1.00 23.28 307 ASP B C 1
ATOM 5634 O O . ASP B 1 328 ? 40.539 16.982 24.640 1.00 24.48 307 ASP B O 1
ATOM 5639 N N . ARG B 1 329 ? 39.835 18.797 25.768 1.00 22.78 308 ARG B N 1
ATOM 5640 C CA . ARG B 1 329 ? 40.305 18.306 27.031 1.00 22.63 308 ARG B CA 1
ATOM 5641 C C . ARG B 1 329 ? 39.283 18.683 28.125 1.00 21.42 3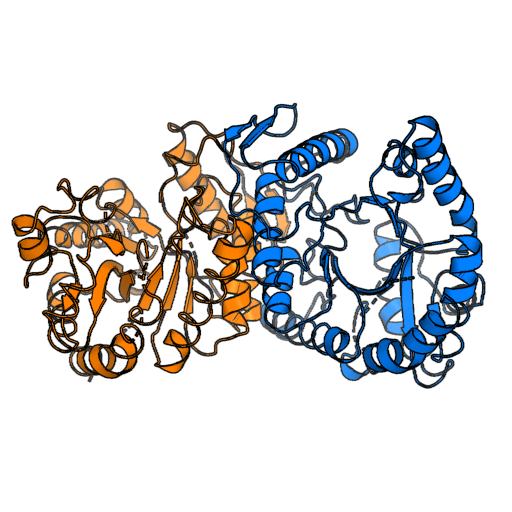08 ARG B C 1
ATOM 5642 O O . ARG B 1 329 ? 38.633 19.724 28.027 1.00 21.28 308 ARG B O 1
ATOM 5650 N N . PHE B 1 330 ? 39.149 17.809 29.120 1.00 20.89 309 PHE B N 1
ATOM 5651 C CA . PHE B 1 330 ? 38.238 17.984 30.261 1.00 20.58 309 PHE B CA 1
ATOM 5652 C C . PHE B 1 330 ? 39.029 17.662 31.509 1.00 21.24 309 PHE B C 1
ATOM 5653 O O . PHE B 1 330 ? 39.523 16.531 31.638 1.00 21.75 309 PHE B O 1
ATOM 5661 N N . LEU B 1 331 ? 39.149 18.615 32.444 1.00 20.90 310 LEU B N 1
ATOM 5662 C CA . LEU B 1 331 ? 39.889 18.415 33.679 1.00 21.55 310 LEU B CA 1
ATOM 5663 C C . LEU B 1 331 ? 38.975 18.591 34.898 1.00 21.94 310 LEU B C 1
ATOM 5664 O O . LEU B 1 331 ? 38.299 19.611 35.035 1.00 22.63 310 LEU B O 1
ATOM 5669 N N . LEU B 1 332 ? 38.987 17.598 35.780 1.00 22.62 311 LEU B N 1
ATOM 5670 C CA . LEU B 1 332 ? 38.050 17.571 36.905 1.00 22.15 311 LEU B CA 1
ATOM 5671 C C . LEU B 1 332 ? 38.825 17.737 38.213 1.00 22.60 311 LEU B C 1
ATOM 5672 O O . LEU B 1 332 ? 39.801 16.984 38.438 1.00 22.81 311 LEU B O 1
ATOM 5677 N N . GLN B 1 333 ? 38.380 18.644 39.085 1.00 22.31 312 GLN B N 1
ATOM 5678 C CA . GLN B 1 333 ? 38.988 18.810 40.418 1.00 23.73 312 GLN B CA 1
ATOM 5679 C C . GLN B 1 333 ? 38.007 18.248 41.454 1.00 24.65 312 GLN B C 1
ATOM 5680 O O . GLN B 1 333 ? 36.936 18.832 41.686 1.00 23.38 312 GLN B O 1
ATOM 5702 N N . ALA B 1 335 ? 39.527 16.422 44.476 1.00 25.33 314 ALA B N 1
ATOM 5703 C CA . ALA B 1 335 ? 40.247 16.385 45.772 1.00 26.03 314 ALA B CA 1
ATOM 5704 C C . ALA B 1 335 ? 40.339 17.837 46.262 1.00 27.73 314 ALA B C 1
ATOM 5705 O O . ALA B 1 335 ? 41.256 18.595 45.863 1.00 28.43 314 ALA B O 1
ATOM 5707 N N . ILE B 1 336 ? 39.338 18.224 47.054 1.00 27.75 315 ILE B N 1
ATOM 5708 C CA . ILE B 1 336 ? 39.172 19.609 47.560 1.00 27.95 315 ILE B CA 1
ATOM 5709 C C . ILE B 1 336 ? 39.029 19.548 49.075 1.00 29.12 315 ILE B C 1
ATOM 5710 O O . ILE B 1 336 ? 38.497 18.572 49.604 1.00 28.82 315 ILE B O 1
ATOM 5715 N N . GLY B 1 337 ? 39.518 20.574 49.781 1.00 28.66 316 GLY B N 1
ATOM 5716 C CA . GLY B 1 337 ? 39.387 20.641 51.235 1.00 30.37 316 GLY B CA 1
ATOM 5717 C C . GLY B 1 337 ? 39.848 19.347 51.912 1.00 29.70 316 GLY B C 1
ATOM 5718 O O . GLY B 1 337 ? 40.927 18.812 51.616 1.00 30.37 316 GLY B O 1
ATOM 5719 N N . LEU B 1 338 ? 39.031 18.838 52.815 1.00 28.32 317 LEU B N 1
ATOM 5720 C CA . LEU B 1 338 ? 39.404 17.675 53.598 1.00 29.00 317 LEU B CA 1
ATOM 5721 C C . LEU B 1 338 ? 38.664 16.423 53.114 1.00 28.59 317 LEU B C 1
ATOM 5722 O O . LEU B 1 338 ? 38.371 15.531 53.921 1.00 28.87 317 LEU B O 1
ATOM 5735 N N . PRO B 1 340 ? 37.964 12.898 52.234 1.00 27.94 319 PRO B N 1
ATOM 5736 C CA . PRO B 1 340 ? 38.729 11.725 52.674 1.00 27.13 319 PRO B CA 1
ATOM 5737 C C . PRO B 1 340 ? 39.459 11.055 51.478 1.00 26.52 319 PRO B C 1
ATOM 5738 O O . PRO B 1 340 ? 38.894 10.914 50.363 1.00 25.86 319 PRO B O 1
ATOM 5742 N N . HIS B 1 341 ? 40.689 10.634 51.730 1.00 25.45 320 HIS B N 1
ATOM 5743 C CA . HIS B 1 341 ? 41.517 9.986 50.695 1.00 25.13 320 HIS B CA 1
ATOM 5744 C C . HIS B 1 341 ? 40.844 8.763 50.031 1.00 24.75 320 HIS B C 1
ATOM 5745 O O . HIS B 1 341 ? 40.887 8.610 48.807 1.00 24.14 320 HIS B O 1
ATOM 5752 N N A ASP B 1 342 ? 40.200 7.922 50.844 0.60 24.26 321 ASP B N 1
ATOM 5753 N N B ASP B 1 342 ? 40.210 7.905 50.825 0.40 24.35 321 ASP B N 1
ATOM 5754 C CA A ASP B 1 342 ? 39.537 6.704 50.334 0.60 24.94 321 ASP B CA 1
ATOM 5755 C CA B ASP B 1 342 ? 39.594 6.690 50.271 0.40 24.68 321 ASP B CA 1
ATOM 5756 C C A ASP B 1 342 ? 38.474 7.055 49.281 0.60 24.27 321 ASP B C 1
ATOM 5757 C C B ASP B 1 342 ? 38.420 7.005 49.310 0.40 24.27 321 ASP B C 1
ATOM 5758 O O A ASP B 1 342 ? 38.383 6.412 48.227 0.60 23.87 321 ASP B O 1
ATOM 5759 O O B ASP B 1 342 ? 38.190 6.275 48.341 0.40 24.08 321 ASP B O 1
ATOM 5768 N N . GLN B 1 343 ? 37.697 8.091 49.574 1.00 23.87 322 GLN B N 1
ATOM 5769 C CA . GLN B 1 343 ? 36.640 8.556 48.679 1.00 23.34 322 GLN B CA 1
ATOM 5770 C C . GLN B 1 343 ? 37.224 9.104 47.373 1.00 22.54 322 GLN B C 1
ATOM 5771 O O . GLN B 1 343 ? 36.685 8.829 46.289 1.00 21.30 322 GLN B O 1
ATOM 5777 N N A ILE B 1 344 ? 38.312 9.877 47.455 0.50 22.12 323 ILE B N 1
ATOM 5778 N N B ILE B 1 344 ? 38.316 9.864 47.485 0.50 21.86 323 ILE B N 1
ATOM 5779 C CA A ILE B 1 344 ? 38.975 10.349 46.225 0.50 22.60 323 ILE B CA 1
ATOM 5780 C CA B ILE B 1 344 ? 39.035 10.373 46.312 0.50 22.18 323 ILE B CA 1
ATOM 5781 C C A ILE B 1 344 ? 39.498 9.157 45.404 0.50 22.46 323 ILE B C 1
ATOM 5782 C C B ILE B 1 344 ? 39.559 9.213 45.432 0.50 22.32 323 ILE B C 1
ATOM 5783 O O A ILE B 1 344 ? 39.292 9.087 44.191 0.50 21.80 323 ILE B O 1
ATOM 5784 O O B ILE B 1 344 ? 39.384 9.209 44.211 0.50 21.88 323 ILE B O 1
ATOM 5801 N N . ARG B 1 346 ? 38.446 6.077 45.282 1.00 21.26 325 ARG B N 1
ATOM 5802 C CA . ARG B 1 346 ? 37.300 5.400 44.648 1.00 21.37 325 ARG B CA 1
ATOM 5803 C C . ARG B 1 346 ? 36.833 6.232 43.444 1.00 21.07 325 ARG B C 1
ATOM 5804 O O . ARG B 1 346 ? 36.539 5.665 42.386 1.00 22.89 325 ARG B O 1
ATOM 5812 N N . GLY B 1 347 ? 36.784 7.558 43.609 1.00 20.28 326 GLY B N 1
ATOM 5813 C CA . GLY B 1 347 ? 36.339 8.466 42.529 1.00 21.49 326 GLY B CA 1
ATOM 5814 C C . GLY B 1 347 ? 37.268 8.366 41.328 1.00 20.95 326 GLY B C 1
ATOM 5815 O O . GLY B 1 347 ? 36.821 8.334 40.169 1.00 23.08 326 GLY B O 1
ATOM 5816 N N . ILE B 1 348 ? 38.569 8.278 41.596 1.00 21.25 327 ILE B N 1
ATOM 5817 C CA . ILE B 1 348 ? 39.549 8.183 40.507 1.00 22.15 327 ILE B CA 1
ATOM 5818 C C . ILE B 1 348 ? 39.381 6.853 39.758 1.00 21.77 327 ILE B C 1
ATOM 5819 O O . ILE B 1 348 ? 39.375 6.798 38.495 1.00 21.92 327 ILE B O 1
ATOM 5824 N N A GLU B 1 349 ? 39.248 5.770 40.522 0.50 22.72 328 GLU B N 1
ATOM 5825 N N B GLU B 1 349 ? 39.245 5.771 40.518 0.50 22.48 328 GLU B N 1
ATOM 5826 C CA A GLU B 1 349 ? 38.970 4.462 39.932 0.50 22.64 328 GLU B CA 1
ATOM 5827 C CA B GLU B 1 349 ? 38.989 4.467 39.920 0.50 22.11 328 GLU B CA 1
ATOM 5828 C C A GLU B 1 349 ? 37.729 4.496 39.038 0.50 22.37 328 GLU B C 1
ATOM 5829 C C B GLU B 1 349 ? 37.725 4.473 39.047 0.50 22.10 328 GLU B C 1
ATOM 5830 O O A GLU B 1 349 ? 37.784 4.065 37.886 0.50 21.69 328 GLU B O 1
ATOM 5831 O O B GLU B 1 349 ? 37.763 4.006 37.911 0.50 21.48 328 GLU B O 1
ATOM 5842 N N . LEU B 1 350 ? 36.622 5.021 39.561 1.00 21.69 329 LEU B N 1
ATOM 5843 C CA . LEU B 1 350 ? 35.375 5.123 38.766 1.00 22.57 329 LEU B CA 1
ATOM 5844 C C . LEU B 1 350 ? 35.533 6.023 37.545 1.00 22.16 329 LEU B C 1
ATOM 5845 O O . LEU B 1 350 ? 35.003 5.729 36.458 1.00 22.58 329 LEU B O 1
ATOM 5850 N N . TYR B 1 351 ? 36.261 7.126 37.723 1.00 21.94 330 TYR B N 1
ATOM 5851 C CA . TYR B 1 351 ? 36.560 8.047 36.617 1.00 22.45 330 TYR B CA 1
ATOM 5852 C C . TYR B 1 351 ? 37.281 7.304 35.458 1.00 22.68 330 TYR B C 1
ATOM 5853 O O . TYR B 1 351 ? 36.826 7.346 34.296 1.00 24.08 330 TYR B O 1
ATOM 5862 N N . GLY B 1 352 ? 38.365 6.592 35.764 1.00 22.48 331 GLY B N 1
ATOM 5863 C CA . GLY B 1 352 ? 39.148 5.923 34.709 1.00 23.94 331 GLY B CA 1
ATOM 5864 C C . GLY B 1 352 ? 38.466 4.694 34.145 1.00 24.69 331 GLY B C 1
ATOM 5865 O O . GLY B 1 352 ? 38.558 4.422 32.935 1.00 24.54 331 GLY B O 1
ATOM 5866 N N . THR B 1 353 ? 37.753 3.949 34.984 1.00 24.73 332 THR B N 1
ATOM 5867 C CA . THR B 1 353 ? 37.240 2.651 34.544 1.00 25.69 332 THR B CA 1
ATOM 5868 C C . THR B 1 353 ? 35.801 2.676 34.020 1.00 27.02 332 THR B C 1
ATOM 5869 O O . THR B 1 353 ? 35.412 1.773 33.257 1.00 27.44 332 THR B O 1
ATOM 5873 N N . LYS B 1 354 ? 35.006 3.673 34.427 1.00 26.09 333 LYS B N 1
ATOM 5874 C CA . LYS B 1 354 ? 33.606 3.745 33.993 1.00 26.99 333 LYS B CA 1
ATOM 5875 C C . LYS B 1 354 ? 33.313 4.986 33.177 1.00 26.64 333 LYS B C 1
ATOM 5876 O O . LYS B 1 354 ? 32.749 4.881 32.063 1.00 27.39 333 LYS B O 1
ATOM 5882 N N . VAL B 1 355 ? 33.653 6.157 33.727 1.00 24.78 334 VAL B N 1
ATOM 5883 C CA . VAL B 1 355 ? 33.337 7.416 33.070 1.00 23.91 334 VAL B CA 1
ATOM 5884 C C . VAL B 1 355 ? 34.073 7.548 31.740 1.00 24.21 334 VAL B C 1
ATOM 5885 O O . VAL B 1 355 ? 33.430 7.756 30.696 1.00 24.42 334 VAL B O 1
ATOM 5889 N N . ALA B 1 356 ? 35.405 7.409 31.784 1.00 24.72 335 ALA B N 1
ATOM 5890 C CA . ALA B 1 356 ? 36.262 7.623 30.590 1.00 27.00 335 ALA B CA 1
ATOM 5891 C C . ALA B 1 356 ? 35.845 6.750 29.389 1.00 27.95 335 ALA B C 1
ATOM 5892 O O . ALA B 1 356 ? 35.681 7.277 28.283 1.00 28.74 335 ALA B O 1
ATOM 5894 N N . PRO B 1 357 ? 35.697 5.420 29.581 1.00 28.99 336 PRO B N 1
ATOM 5895 C CA . PRO B 1 357 ? 35.263 4.574 28.460 1.00 29.32 336 PRO B CA 1
ATOM 5896 C C . PRO B 1 357 ? 33.929 4.987 27.814 1.00 29.02 336 PRO B C 1
ATOM 5897 O O . PRO B 1 357 ? 33.828 4.927 26.583 1.00 29.02 336 PRO B O 1
ATOM 5901 N N . LEU B 1 358 ? 32.949 5.395 28.625 1.00 27.96 337 LEU B N 1
ATOM 5902 C CA . LEU B 1 358 ? 31.663 5.887 28.135 1.00 27.83 337 LEU B CA 1
ATOM 5903 C C . LEU B 1 358 ? 31.863 7.126 27.252 1.00 27.83 337 LEU B C 1
ATOM 5904 O O . LEU B 1 358 ? 31.343 7.187 26.117 1.00 27.82 337 LEU B O 1
ATOM 5909 N N . VAL B 1 359 ? 32.637 8.087 27.765 1.00 25.97 338 VAL B N 1
ATOM 5910 C CA . VAL B 1 359 ? 32.890 9.331 27.038 1.00 26.06 338 VAL B CA 1
ATOM 5911 C C . VAL B 1 359 ? 33.652 9.052 25.750 1.00 27.07 338 VAL B C 1
ATOM 5912 O O . VAL B 1 359 ? 33.224 9.496 24.680 1.00 26.47 338 VAL B O 1
ATOM 5916 N N . ARG B 1 360 ? 34.728 8.272 25.843 1.00 27.40 339 ARG B N 1
ATOM 5917 C CA . ARG B 1 360 ? 35.542 7.971 24.665 1.00 28.28 339 ARG B CA 1
ATOM 5918 C C . ARG B 1 360 ? 34.751 7.222 23.591 1.00 29.40 339 ARG B C 1
ATOM 5919 O O . ARG B 1 360 ? 34.915 7.499 22.395 1.00 29.28 339 ARG B O 1
ATOM 5927 N N A LYS B 1 361 ? 33.894 6.294 24.016 0.50 30.10 340 LYS B N 1
ATOM 5928 N N B LYS B 1 361 ? 33.903 6.281 23.998 0.50 30.07 340 LYS B N 1
ATOM 5929 C CA A LYS B 1 361 ? 33.065 5.483 23.106 0.50 31.14 340 LYS B CA 1
ATOM 5930 C CA B LYS B 1 361 ? 33.104 5.519 23.032 0.50 31.06 340 LYS B CA 1
ATOM 5931 C C A LYS B 1 361 ? 32.090 6.352 22.308 0.50 32.11 340 LYS B C 1
ATOM 5932 C C B LYS B 1 361 ? 32.190 6.462 22.262 0.50 32.02 340 LYS B C 1
ATOM 5933 O O A LYS B 1 361 ? 31.929 6.179 21.093 0.50 31.90 340 LYS B O 1
ATOM 5934 O O B LYS B 1 361 ? 32.162 6.444 21.026 0.50 31.66 340 LYS B O 1
ATOM 5945 N N . GLU B 1 362 ? 31.461 7.295 23.001 1.00 32.58 341 GLU B N 1
ATOM 5946 C CA . GLU B 1 362 ? 30.475 8.183 22.414 1.00 35.05 341 GLU B CA 1
ATOM 5947 C C . GLU B 1 362 ? 31.099 9.243 21.493 1.00 36.26 341 GLU B C 1
ATOM 5948 O O . GLU B 1 362 ? 30.587 9.490 20.391 1.00 36.06 341 GLU B O 1
ATOM 5954 N N . LEU B 1 363 ? 32.228 9.813 21.912 1.00 37.40 342 LEU B N 1
ATOM 5955 C CA . LEU B 1 363 ? 32.830 10.936 21.199 1.00 39.46 342 LEU B CA 1
ATOM 5956 C C . LEU B 1 363 ? 33.743 10.501 20.067 1.00 42.34 342 LEU B C 1
ATOM 5957 O O . LEU B 1 363 ? 33.717 11.095 18.981 1.00 43.19 342 LEU B O 1
ATOM 5962 N N . THR B 1 364 ? 34.545 9.473 20.324 1.00 45.17 343 THR B N 1
ATOM 5963 C CA . THR B 1 364 ? 35.404 8.867 19.310 1.00 47.80 343 THR B CA 1
ATOM 5964 C C . THR B 1 364 ? 34.636 7.713 18.675 1.00 48.83 343 THR B C 1
ATOM 5965 O O . THR B 1 364 ? 33.976 7.887 17.641 1.00 49.30 343 THR B O 1
ATOM 5969 N N . GLY B 1 365 ? 34.701 6.552 19.326 1.00 49.83 344 GLY B N 1
ATOM 5970 C CA . GLY B 1 365 ? 34.094 5.315 18.827 1.00 50.95 344 GLY B CA 1
ATOM 5971 C C . GLY B 1 365 ? 34.686 4.105 19.537 1.00 51.72 344 GLY B C 1
ATOM 5972 O O . GLY B 1 365 ? 33.959 3.200 19.963 1.00 52.50 344 GLY B O 1
#

Nearest PDB structures (foldseek):
  1luc-assembly1_A  TM=8.452E-01  e=2.452E-19  Vibrio harveyi
  1xkj-assembly1_A  TM=8.247E-01  e=3.684E-19  Vibrio harveyi
  3fgc-assembly2_C  TM=8.137E-01  e=5.867E-19  Vibrio harveyi
  3fgc-assembly1_A  TM=8.151E-01  e=2.511E-18  Vibrio harveyi
  6fri-assembly2_C  TM=7.946E-01  e=1.970E-16  Photobacterium leiognathi

CATH classification: 3.20.20.30

Foldseek 3Di:
DAEAAEEQQFWDLDDPVDLVVRLVVSLVLVLVLLLVLQVLPHAEYEYEADDGSGGNHNDQLVSLLVSLQSHAHHAYEYPADAQLLDQLLVVLASQLSSLASNVHRYAYYENPLDDPSCVVRPHDPVCSVVSCVQRVVVNQQLQQDQFDFDDDDRHHTGHGHGRDDHHNDSGHAYEYEDDLDLVRLLVCLCQHEYEYEPEWDFLLVSLVSLVSSPVSNVVNVHDNVRYAYEYEAEEFEDQFQVVFLVVCPVQVQVLCVSCVVVVHGGDDVVRVVVQCPLGHRYQYTYLVSSLVSVQVVCVRNVHPYYYYYPGGDPSVRSNRSNCCSNPNVVSNVVVVD/DAEAAEEQQFWDLDDPPDLVVRLVVSLVLVLVLLLLLQVLPHAEYEYEADDDSGGNHNDQLVSLLVSLQSHAGHAYEYPADAQLLDQLLVVLASQLSSLASNVRRYAYHENPPCVVCVVVRPDDPVCSVVSCVQRVVVNQQLQQDQWDFGDDDRHHTGHGHGRDDHHDDSRHAYEYEDAQDLVSLLVCLCFHEYEYEQAADFSLVRQVSVVNSPVSNVVNVHDPVSYAYEYEAEEFEDQFQVVFLCVCLPVVQPVVPRQVRHPHDSPPVVRSVVQCPLGHRYQYGYLVSSLVSVQVVCVRRVHPYYYYYSGRHPSVRSNRSSCCSNPNVVSNCVVPPD

Secondary structure (DSSP, 8-state):
--EEEEE--B--SS-TT-HHHHHHHHHHHHHHHHHHHHHTT--EEEE----STTBS-S-HHHHHHHHHTT-SS-EEEES---GGGS-HHHHHHHHHHHHHHTTS-EE--B--S--THHHHHT--GGGHHHHHHHHHHHHHHHHH-SEEEE--SSS--EEEEE-SS--SSSS----EEE-S-HHHHHHHH----EEEEE-SSBGGGGHHHHHHHHHHHHHTT--GGG--EEEEE-EEE-SSHHHHHHHHHHHHHH--HHHHHHT-PPP-HHHHHHHHSTTBS-EEESHHHHHHHHHHHHHHH--SEEEE------TTT--HHHHIIIIIHHHHHHHT-/--EEEEE--B--SS-TT-HHHHHHHHHHHHHHHHHHHHHTT-SEEEE----STTBS-S-HHHHHHHHHTT-SS-EEEES---GGGS-HHHHHHHHHHHHHHTTS-EE----TTHHHHHHHHT--GGGHHHHHHHHHHHHHHHHH-SEEEE--SSS--EEEEE-SS--SSSS----EEE-S-HHHHHHHH----EEEE--SSBGGGGHHHHHHHHHHHHHTT--TTT--EEEEE-EEE-SSHHHHHHHHH-GGGT---HHHHHT--TT-HHHHHHHHSTTBS-EEESHHHHHHHHHHHHHHH--SEEEE------TTT--HHHHIIIIIHHHHHHHHT-

Radius of gyration: 26.41 Å; Cα contacts (8 Å, |Δi|>4): 1506; chains: 2; bounding box: 83×51×60 Å

Sequence (675 aa):
GELGLYTFADVNPNNPADGRGPEGARRRLRRELLLEEIEELADQVGLDVFGLGEHHRPDYVVSSSPSTVLAAAAVKKTKNNIRLTSAVSVLSSDDPVRVFQQFSSTVDLLSNNGRAEIAGRGSFIIESYYPLFGYDDLLEEDYDVLFAEKLDLLLALREEQEVVTWSGTKHPAINGRRGVYPRPLQERLPVWIAVGGTPQSVARRAGAGLPVALAIIGGEYRRFAPLFDLYHEAARRAGQEEKTKLRRTSSINVHGFIADDTTDKKAADDQFYGPQAEEVNRIGRERRGWGPTNRAHHFDAARGPEGNLFLGEPEELVAEEKIIKAHGVFKNDRFLLQAIIGLPHDQIRGIELYGTKVAPLVRKELTGELLGLYTFADVNPNPADGRGPEGARRRLRRELLLEEIEELADQVGLDVFGLGEHHRPDYVVSSPSTVLAAAAVKKTKKNNIRLTSAVSVLSSSDDPVRVFQQFSSTVDLLSNNGRAEIAGRGSSFFIESSYYPLFGYDDLEEDYDVLFAEKLDLLLALREEQEEVVTWSGTKHPAINGRGVYPRPLQERRLLPVWIAVGGTPQSVARAGAGLPVALAIIGGEYRRRFAPLFDLYHEAARRRAGQEEKTKLRRTSINVHGFIADTTDKAADDQFYGPQAEVNNRIGRREERGWGPTNRAHFDAARGPEGNLFLGEPEELVAEEKIIKKAHGVFKNDRFLLQAIGLPHDDQIIRGIEELYGTKVAPLVRKKELTG